Protein AF-A0A317JGV7-F1 (afdb_monomer_lite)

Foldseek 3Di:
DDDDDDDDDDDDDDDDDPPPPPPPPFDKDKAWCEPDPVSLVVVLVQCVVPPCVPANDCVVVSVCCNVVPQKTKMFTDRVPHGFWIWMWTPAADCPCVVLVAGQEIETPDTDTRPCVVRPPVCRSVVSVVVVLVVCVVSVGQKYKYKDKLVCLVVVLVLLVVQWDFRDWDACPRHHRIIITMTMDGDPPDDDPDPSPVNSVVSNVVSDPDPDPDDDDDDDDDDDDDDDDDDDDDDDDDDDDDPDDDDPPPVPVVVPPPPDDDDDDDDDDDDDDDDDDDDDDDDDPPDDFDDPPPQPPVPADADEDEDDPVVLVCQVVQQQFKEKDQCDDVNVVDAFQHWHWYAHPDPRTFIKGFRGKDWFLALLRVLVVDPLCNHPVPAPDSVSSNVVQVVDPCSHVSCNVRNMMIGGIHTPVVVVVVVPDDDDD

Secondary structure (DSSP, 8-state):
---------------------------EEEEESTT-HHHHHHHHHHHHHHTHHHH---HHHHHHHHH-SSEEEEEEEETTEEEEEEEEESS-B-TBGGGTB-SEEEEEEEEESSHHHHSSSSHHHHHHHHHHHHHHHTT-SEEEEEEETT-HHHHHHHHHTTPEEEEEEESSSSTT-EEEEEEEES---S--SSHHHHHHHHHHTTS-------PPP-------------------PPP-------TTGGGSTTTTS----------------------------PPPP-GGG--TTT--EEEEE--HHHHHHHHTTS--EEEEES-GGGGG--TT-EEEEEETTTEEEEEEEEEEEEESSHHHHHHHS-HHHH-TT-SSHHHHHHHHHTSTTHHHHHHHH-EEEEEEEEHHHHHHHHT-----

Structure (mmCIF, N/CA/C/O backbone):
data_AF-A0A317JGV7-F1
#
_entry.id   AF-A0A317JGV7-F1
#
loop_
_atom_site.group_PDB
_atom_site.id
_atom_site.type_symbol
_atom_site.label_atom_id
_atom_site.label_alt_id
_atom_site.label_comp_id
_atom_site.label_asym_id
_atom_site.label_entity_id
_atom_site.label_seq_id
_atom_site.pdbx_PDB_ins_code
_atom_site.Cartn_x
_atom_site.Cartn_y
_atom_site.Cartn_z
_atom_site.occupancy
_atom_site.B_iso_or_equiv
_atom_site.auth_seq_id
_atom_site.auth_comp_id
_atom_site.auth_asym_id
_atom_site.auth_atom_id
_atom_site.pdbx_PDB_model_num
ATOM 1 N N . MET A 1 1 ? 16.131 -29.398 59.098 1.00 31.05 1 MET A N 1
ATOM 2 C CA . MET A 1 1 ? 17.336 -29.512 58.247 1.00 31.05 1 MET A CA 1
ATOM 3 C C . MET A 1 1 ? 17.877 -28.094 58.060 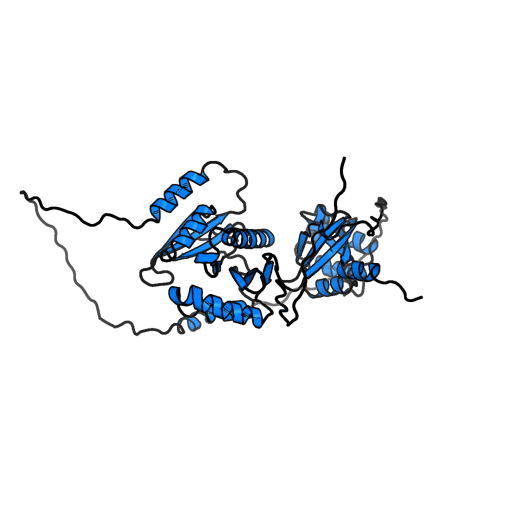1.00 31.05 1 MET A C 1
ATOM 5 O O . MET A 1 1 ? 17.070 -27.224 57.768 1.00 31.05 1 MET A O 1
ATOM 9 N N . PHE A 1 2 ? 19.156 -27.865 58.383 1.00 19.20 2 PHE A N 1
ATOM 10 C CA . PHE A 1 2 ? 19.887 -26.577 58.504 1.00 19.20 2 PHE A CA 1
ATOM 11 C C . PHE A 1 2 ? 19.581 -25.540 57.387 1.00 19.20 2 PHE A C 1
ATOM 13 O O . PHE A 1 2 ? 19.329 -25.958 56.264 1.00 19.20 2 PHE A O 1
ATOM 20 N N . MET A 1 3 ? 19.544 -24.203 57.555 1.00 19.81 3 MET A N 1
ATOM 21 C CA . MET A 1 3 ? 20.101 -23.234 58.538 1.00 19.81 3 MET A CA 1
ATOM 22 C C . MET A 1 3 ? 21.634 -22.999 58.467 1.00 19.81 3 MET A C 1
ATOM 24 O O . MET A 1 3 ? 22.379 -23.670 59.166 1.00 19.81 3 MET A O 1
ATOM 28 N N . ALA A 1 4 ? 22.088 -22.035 57.647 1.00 21.39 4 ALA A N 1
ATOM 29 C CA . ALA A 1 4 ? 23.305 -21.195 57.800 1.00 21.39 4 ALA A CA 1
ATOM 30 C C . ALA A 1 4 ? 23.322 -20.150 56.647 1.00 21.39 4 ALA A C 1
ATOM 32 O O . ALA A 1 4 ? 22.935 -20.511 55.540 1.00 21.39 4 ALA A O 1
ATOM 33 N N . LEU A 1 5 ? 23.565 -18.835 56.761 1.00 22.98 5 LEU A N 1
ATOM 34 C CA . LEU A 1 5 ? 24.507 -17.950 57.483 1.00 22.98 5 LEU A CA 1
ATOM 35 C C . LEU A 1 5 ? 25.828 -17.623 56.738 1.00 22.98 5 LEU A C 1
ATOM 37 O O . LEU A 1 5 ? 26.688 -18.476 56.587 1.00 22.98 5 LEU A O 1
ATOM 41 N N . LEU A 1 6 ? 25.959 -16.331 56.392 1.00 23.42 6 LEU A N 1
ATOM 42 C CA . LEU A 1 6 ? 27.156 -15.461 56.358 1.00 23.42 6 LEU A CA 1
ATOM 43 C C . LEU A 1 6 ? 28.448 -15.846 55.595 1.00 23.42 6 LEU A C 1
ATOM 45 O O . LEU A 1 6 ? 29.122 -16.825 55.888 1.00 23.42 6 LEU A O 1
ATOM 49 N N . GLY A 1 7 ? 28.902 -14.897 54.762 1.00 23.56 7 GLY A N 1
ATOM 50 C CA . GLY A 1 7 ? 30.289 -14.751 54.301 1.00 23.56 7 GLY A CA 1
ATOM 51 C C . GLY A 1 7 ? 30.598 -13.280 53.979 1.00 23.56 7 GLY A C 1
ATOM 52 O O . GLY A 1 7 ? 29.980 -12.703 53.090 1.00 23.56 7 GLY A O 1
ATOM 53 N N . ILE A 1 8 ? 31.515 -12.661 54.731 1.00 29.62 8 ILE A N 1
ATOM 54 C CA . ILE A 1 8 ? 31.901 -11.237 54.639 1.00 29.62 8 ILE A CA 1
ATOM 55 C C . ILE A 1 8 ? 33.290 -11.123 53.998 1.00 29.62 8 ILE A C 1
ATOM 57 O O . ILE A 1 8 ? 34.206 -11.758 54.508 1.00 29.62 8 ILE A O 1
ATOM 61 N N . VAL A 1 9 ? 33.489 -10.229 53.015 1.00 28.62 9 VAL A N 1
ATOM 62 C CA . VAL A 1 9 ? 34.767 -9.496 52.831 1.00 28.62 9 VAL A CA 1
ATOM 63 C C . VAL A 1 9 ? 34.498 -8.042 52.403 1.00 28.62 9 VAL A C 1
ATOM 65 O O . VAL A 1 9 ? 33.540 -7.743 51.696 1.00 28.62 9 VAL A O 1
ATOM 68 N N . SER A 1 10 ? 35.345 -7.146 52.908 1.00 28.92 10 SER A N 1
ATOM 69 C CA . SER A 1 10 ? 35.247 -5.682 52.924 1.00 28.92 10 SER A CA 1
ATOM 70 C C . SER A 1 10 ? 35.817 -4.954 51.684 1.00 28.92 10 SER A C 1
ATOM 72 O O . SER A 1 10 ? 36.661 -5.493 50.979 1.00 28.92 10 SER A O 1
ATOM 74 N N . SER A 1 11 ? 35.462 -3.663 51.564 1.00 31.06 11 SER A N 1
ATOM 75 C CA . SER A 1 11 ? 36.322 -2.543 51.110 1.00 31.06 11 SER A CA 1
ATOM 76 C C . SER A 1 11 ? 36.795 -2.440 49.642 1.00 31.06 11 SER A C 1
ATOM 78 O O . SER A 1 11 ? 37.769 -3.081 49.261 1.00 31.06 11 SER A O 1
ATOM 80 N N . ALA A 1 12 ? 36.281 -1.435 48.907 1.00 31.05 12 ALA A N 1
ATOM 81 C CA . ALA A 1 12 ? 37.054 -0.246 48.463 1.00 31.05 12 ALA A CA 1
ATOM 82 C C . ALA A 1 12 ? 36.190 0.756 47.646 1.00 31.05 12 ALA A C 1
ATOM 84 O O . ALA A 1 12 ? 35.074 0.447 47.232 1.00 31.05 12 ALA A O 1
ATOM 85 N N . SER A 1 13 ? 36.692 1.981 47.435 1.00 34.81 13 SER A N 1
ATOM 86 C CA . SER A 1 13 ? 35.902 3.168 47.047 1.00 34.81 13 SER A CA 1
ATOM 87 C C . SER A 1 13 ? 36.092 3.665 45.599 1.00 34.81 13 SER A C 1
ATOM 89 O O . SER A 1 13 ? 37.210 4.021 45.244 1.00 34.81 13 SER A O 1
ATOM 91 N N . ARG A 1 14 ? 34.968 3.927 44.892 1.00 31.22 14 ARG A N 1
ATOM 92 C CA . ARG A 1 14 ? 34.784 4.874 43.743 1.00 31.22 14 ARG A CA 1
ATOM 93 C C . ARG A 1 14 ? 35.544 4.568 42.417 1.00 31.22 14 ARG A C 1
ATOM 95 O O . ARG A 1 14 ? 36.497 3.801 42.447 1.00 31.22 14 ARG A O 1
ATOM 102 N N . PRO A 1 15 ? 35.199 5.198 41.259 1.00 40.22 15 PRO A N 1
ATOM 103 C CA . PRO A 1 15 ? 34.055 6.073 40.934 1.00 40.22 15 PRO A CA 1
ATOM 104 C C . PRO A 1 15 ? 33.196 5.619 39.716 1.00 40.22 15 PRO A C 1
ATOM 106 O O . PRO A 1 15 ? 33.539 4.700 38.987 1.00 40.22 15 PRO A O 1
ATOM 109 N N . LEU A 1 16 ? 32.086 6.342 39.499 1.00 43.47 16 LEU A N 1
ATOM 110 C CA . LEU A 1 16 ? 31.363 6.602 38.232 1.00 43.47 16 LEU A CA 1
ATOM 111 C C . LEU A 1 16 ? 31.614 5.685 37.012 1.00 43.47 16 LEU A C 1
ATOM 113 O O . LEU A 1 16 ? 32.570 5.864 36.263 1.00 43.47 16 LEU A O 1
ATOM 117 N N . GLY A 1 17 ? 30.615 4.854 36.703 1.00 29.88 17 GLY A N 1
ATOM 118 C CA . GLY A 1 17 ? 30.472 4.172 35.416 1.00 29.88 17 GLY A CA 1
ATOM 119 C C . GLY A 1 17 ? 29.002 3.920 35.083 1.00 29.88 17 GLY A C 1
ATOM 120 O O . GLY A 1 17 ? 28.506 2.817 35.282 1.00 29.88 17 GLY A O 1
ATOM 121 N N . LEU A 1 18 ? 28.288 4.939 34.587 1.00 40.84 18 LEU A N 1
ATOM 122 C CA . LEU A 1 18 ? 26.923 4.789 34.058 1.00 40.84 18 LEU A CA 1
ATOM 123 C C . LEU A 1 18 ? 26.947 4.095 32.683 1.00 40.84 18 LEU A C 1
ATOM 125 O O . LEU A 1 18 ? 26.579 4.679 31.666 1.00 40.84 18 LEU A O 1
ATOM 129 N N . SER A 1 19 ? 27.347 2.823 32.643 1.00 37.31 19 SER A N 1
ATOM 130 C CA . SER A 1 19 ? 27.067 1.936 31.511 1.00 37.31 19 SER A CA 1
ATOM 131 C C . SER A 1 19 ? 25.641 1.398 31.634 1.00 37.31 19 SER A C 1
ATOM 133 O O . SER A 1 19 ? 25.399 0.230 31.931 1.00 37.31 19 SER A O 1
ATOM 135 N N . GLY A 1 20 ? 24.668 2.282 31.393 1.00 32.66 20 GLY A N 1
ATOM 136 C CA . GLY A 1 20 ? 23.286 1.874 31.176 1.00 32.66 20 GLY A CA 1
ATOM 137 C C . GLY A 1 20 ? 23.217 0.984 29.939 1.00 32.66 20 GLY A C 1
ATOM 138 O O . GLY A 1 20 ? 23.169 1.486 28.817 1.00 32.66 20 GLY A O 1
ATOM 139 N N . SER A 1 21 ? 23.233 -0.335 30.139 1.00 34.88 21 SER A N 1
ATOM 140 C CA . SER A 1 21 ? 23.065 -1.323 29.079 1.00 34.88 21 SER A CA 1
ATOM 141 C C . SER A 1 21 ? 21.633 -1.252 28.553 1.00 34.88 21 SER A C 1
ATOM 143 O O . SER A 1 21 ? 20.738 -1.984 28.973 1.00 34.88 21 SER A O 1
ATOM 145 N N . LEU A 1 22 ? 21.413 -0.346 27.598 1.00 34.06 22 LEU A N 1
ATOM 146 C CA . LEU A 1 22 ? 20.193 -0.273 26.806 1.00 34.06 22 LEU A CA 1
ATOM 147 C C . LEU A 1 22 ? 20.114 -1.495 25.885 1.00 34.06 22 LEU A C 1
ATOM 149 O O . LEU A 1 22 ? 20.321 -1.422 24.676 1.00 34.06 22 LEU A O 1
ATOM 153 N N . SER A 1 23 ? 19.757 -2.628 26.489 1.00 36.44 23 SER A N 1
ATOM 154 C CA . SER A 1 23 ? 19.212 -3.810 25.831 1.00 36.44 23 SER A CA 1
ATOM 155 C C . SER A 1 23 ? 17.828 -3.472 25.265 1.00 36.44 23 SER A C 1
ATOM 157 O O . SER A 1 23 ? 16.802 -4.000 25.698 1.00 36.44 23 SER A O 1
ATOM 159 N N . ILE A 1 24 ? 17.795 -2.570 24.283 1.00 39.78 24 ILE A N 1
ATOM 160 C CA . ILE A 1 24 ? 16.644 -2.409 23.406 1.00 39.78 24 ILE A CA 1
ATOM 161 C C . ILE A 1 24 ? 16.640 -3.650 22.519 1.00 39.78 24 ILE A C 1
ATOM 163 O O . ILE A 1 24 ? 17.387 -3.740 21.543 1.00 39.78 24 ILE A O 1
ATOM 167 N N . THR A 1 25 ? 15.795 -4.616 22.874 1.00 43.56 25 THR A N 1
ATOM 168 C CA . THR A 1 25 ? 15.395 -5.716 21.997 1.00 43.56 25 THR A CA 1
ATOM 169 C C . THR A 1 25 ? 14.690 -5.108 20.790 1.00 43.56 25 THR A C 1
ATOM 171 O O . THR A 1 25 ? 13.490 -4.836 20.793 1.00 43.56 25 THR A O 1
ATOM 174 N N . SER A 1 26 ? 15.489 -4.780 19.778 1.00 54.09 26 SER A N 1
ATOM 175 C CA . SER A 1 26 ? 15.065 -3.946 18.664 1.00 54.09 26 SER A CA 1
ATOM 176 C C . SER A 1 26 ? 14.041 -4.700 17.812 1.00 54.09 26 SER A C 1
ATOM 178 O O . SER A 1 26 ? 14.298 -5.764 17.251 1.00 54.09 26 SER A O 1
ATOM 180 N N . GLN A 1 27 ? 12.814 -4.175 17.810 1.00 81.00 27 GLN A N 1
ATOM 181 C CA . GLN A 1 27 ? 11.683 -4.752 17.097 1.00 81.00 27 GLN A CA 1
ATOM 182 C C . GLN A 1 27 ? 11.562 -4.096 15.720 1.00 81.00 27 GLN A C 1
ATOM 184 O O . GLN A 1 27 ? 11.634 -2.872 15.596 1.00 81.00 27 GLN A O 1
ATOM 189 N N . LEU A 1 28 ? 11.342 -4.907 14.683 1.00 88.06 28 LEU A N 1
ATOM 190 C CA . LEU A 1 28 ? 11.183 -4.416 13.315 1.00 88.06 28 LEU A CA 1
ATOM 191 C C . LEU A 1 28 ? 9.896 -3.595 13.149 1.00 88.06 28 LEU A C 1
ATOM 193 O O . LEU A 1 28 ? 8.810 -4.060 13.505 1.00 88.06 28 LEU A O 1
ATOM 197 N N . PHE A 1 29 ? 9.987 -2.415 12.527 1.00 92.19 29 PHE A N 1
ATOM 198 C CA . PHE A 1 29 ? 8.815 -1.588 12.216 1.00 92.19 29 PHE A CA 1
ATOM 199 C C . PHE A 1 29 ? 8.881 -0.893 10.849 1.00 92.19 29 PHE A C 1
ATOM 201 O O . PHE A 1 29 ? 9.940 -0.657 10.271 1.00 92.19 29 PHE A O 1
ATOM 208 N N . TRP A 1 30 ? 7.701 -0.568 10.315 1.00 93.06 30 TRP A N 1
ATOM 209 C CA . TRP A 1 30 ? 7.527 0.027 8.989 1.00 93.06 30 TRP A CA 1
ATOM 210 C C . TRP A 1 30 ? 7.467 1.553 9.062 1.00 93.06 30 TRP A C 1
ATOM 212 O O . TRP A 1 30 ? 6.560 2.094 9.695 1.00 93.06 30 TRP A O 1
ATOM 222 N N . ALA A 1 31 ? 8.353 2.239 8.342 1.00 91.62 31 ALA A N 1
ATOM 223 C CA . ALA A 1 31 ? 8.423 3.697 8.308 1.00 91.62 31 ALA A CA 1
ATOM 224 C C . ALA A 1 31 ? 8.235 4.240 6.870 1.00 91.62 31 ALA A C 1
ATOM 226 O O . ALA A 1 31 ? 9.086 3.999 6.009 1.00 91.62 31 ALA A O 1
ATOM 227 N N . PRO A 1 32 ? 7.137 4.958 6.555 1.00 92.19 32 PRO A N 1
ATOM 228 C CA . PRO A 1 32 ? 6.935 5.555 5.232 1.00 92.19 32 PRO A CA 1
ATOM 229 C C . PRO A 1 32 ? 7.897 6.734 5.020 1.00 92.19 32 PRO A C 1
ATOM 231 O O . PRO A 1 32 ? 8.070 7.550 5.923 1.00 92.19 32 PRO A O 1
ATOM 234 N N . VAL A 1 33 ? 8.527 6.843 3.847 1.00 90.44 33 VAL A N 1
ATOM 235 C CA . VAL A 1 33 ? 9.523 7.908 3.582 1.00 90.44 33 VAL A CA 1
ATOM 236 C C . VAL A 1 33 ? 8.872 9.257 3.272 1.00 90.44 33 VAL A C 1
ATOM 238 O O . VAL A 1 33 ? 9.393 10.292 3.679 1.00 90.44 33 VAL A O 1
ATOM 241 N N . ILE A 1 34 ? 7.725 9.250 2.584 1.00 84.44 34 ILE A N 1
ATOM 242 C CA . ILE A 1 34 ? 6.938 10.465 2.333 1.00 84.44 34 ILE A CA 1
ATOM 243 C C . ILE A 1 34 ? 6.675 11.203 3.657 1.00 84.44 34 ILE A C 1
ATOM 245 O O . ILE A 1 34 ? 6.416 10.557 4.668 1.00 84.44 34 ILE A O 1
ATOM 249 N N . GLY A 1 35 ? 6.769 12.534 3.648 1.00 80.81 35 GLY A N 1
ATOM 250 C CA . GLY A 1 35 ? 6.477 13.369 4.819 1.00 80.81 35 GLY A CA 1
ATOM 251 C C . GLY A 1 35 ? 7.610 13.532 5.844 1.00 80.81 35 GLY A C 1
ATOM 252 O O . GLY A 1 35 ? 7.469 14.366 6.733 1.00 80.81 35 GLY A O 1
ATOM 253 N N . SER A 1 36 ? 8.743 12.822 5.724 1.00 89.12 36 SER A N 1
ATOM 254 C CA . SER A 1 36 ? 9.900 12.981 6.627 1.00 89.12 36 SER A CA 1
ATOM 255 C C . SER A 1 36 ? 11.196 13.261 5.875 1.00 89.12 36 SER A C 1
ATOM 257 O O . SER A 1 36 ? 11.656 12.466 5.053 1.00 89.12 36 SER A O 1
ATOM 259 N N . VAL A 1 37 ? 11.817 14.389 6.219 1.00 89.25 37 VAL A N 1
ATOM 260 C CA . VAL A 1 37 ? 13.110 14.826 5.678 1.00 89.25 37 VAL A CA 1
ATOM 261 C C . VAL A 1 37 ? 14.231 13.895 6.148 1.00 89.25 37 VAL A C 1
ATOM 263 O O . VAL A 1 37 ? 15.136 13.570 5.385 1.00 89.25 37 VAL A O 1
ATOM 266 N N . GLU A 1 38 ? 14.148 13.413 7.385 1.00 93.69 38 GLU A N 1
ATOM 267 C CA . GLU A 1 38 ? 15.108 12.511 8.025 1.00 93.69 38 GLU A CA 1
ATOM 268 C C . GLU A 1 38 ? 15.127 11.159 7.309 1.00 93.69 38 GLU A C 1
ATOM 270 O O . GLU A 1 38 ? 16.184 10.668 6.913 1.00 93.69 38 GLU A O 1
ATOM 275 N N . ARG A 1 39 ? 13.943 10.580 7.063 1.00 94.69 39 ARG A N 1
ATOM 276 C CA . ARG A 1 39 ? 13.818 9.296 6.360 1.00 94.69 39 ARG A CA 1
ATOM 277 C C . ARG A 1 39 ? 14.138 9.414 4.874 1.00 94.69 39 ARG A C 1
ATOM 279 O O . ARG A 1 39 ? 14.623 8.446 4.295 1.00 94.69 39 ARG A O 1
ATOM 286 N N . LEU A 1 40 ? 13.926 10.581 4.261 1.00 93.50 40 LEU A N 1
ATOM 287 C CA . LEU A 1 40 ? 14.377 10.841 2.895 1.00 93.50 40 LEU A CA 1
ATOM 288 C C . LEU A 1 40 ? 15.908 10.944 2.809 1.00 93.50 40 LEU A C 1
ATOM 290 O O . LEU A 1 40 ? 16.489 10.344 1.910 1.00 93.50 40 LEU A O 1
ATOM 294 N N . LYS A 1 41 ? 16.571 11.631 3.750 1.00 94.75 41 LYS A N 1
ATOM 295 C CA . LYS A 1 41 ? 18.043 11.642 3.856 1.00 94.75 41 LYS A CA 1
ATOM 296 C C . LYS A 1 41 ? 18.592 10.223 4.035 1.00 94.75 41 LYS A C 1
ATOM 298 O O . LYS A 1 41 ? 19.460 9.809 3.276 1.00 94.75 41 LYS A O 1
ATOM 303 N N . LEU A 1 42 ? 18.016 9.450 4.957 1.00 95.06 42 LEU A N 1
ATOM 304 C CA . LEU A 1 42 ? 18.387 8.050 5.180 1.00 95.06 42 LEU A CA 1
ATOM 305 C C . LEU A 1 42 ? 18.214 7.190 3.914 1.00 95.06 42 LEU A C 1
ATOM 307 O O . LEU A 1 42 ? 19.081 6.382 3.589 1.00 95.06 42 LEU A O 1
ATOM 311 N N . LEU A 1 43 ? 17.120 7.388 3.168 1.00 95.94 43 LEU A N 1
ATOM 312 C CA . LEU A 1 43 ? 16.888 6.707 1.894 1.00 95.94 43 LEU A CA 1
ATOM 313 C C . LEU A 1 43 ? 17.945 7.071 0.838 1.00 95.94 43 LEU A C 1
ATOM 315 O O . LEU A 1 43 ? 18.387 6.180 0.117 1.00 95.94 43 LEU A O 1
ATOM 319 N N . ARG A 1 44 ? 18.350 8.347 0.747 1.00 96.25 44 ARG A N 1
ATOM 320 C CA . ARG A 1 44 ? 19.386 8.816 -0.192 1.00 96.25 44 ARG A CA 1
ATOM 321 C C . ARG A 1 44 ? 20.717 8.102 0.056 1.00 96.25 44 ARG A C 1
ATOM 323 O O . ARG A 1 44 ? 21.267 7.536 -0.885 1.00 96.25 44 ARG A O 1
ATOM 330 N N . GLU A 1 45 ? 21.167 8.020 1.309 1.00 95.31 45 GLU A N 1
ATOM 331 C CA . GLU A 1 45 ? 22.396 7.292 1.669 1.00 95.31 45 GLU A CA 1
ATOM 332 C C . GLU A 1 45 ? 22.306 5.790 1.352 1.00 95.31 45 GLU A C 1
ATOM 334 O O . GLU A 1 45 ? 23.228 5.212 0.776 1.00 95.31 45 GLU A O 1
ATOM 339 N N . VAL A 1 46 ? 21.168 5.151 1.650 1.00 95.06 46 VAL A N 1
ATOM 340 C CA . VAL A 1 46 ? 20.934 3.737 1.309 1.00 95.06 46 VAL A CA 1
ATOM 341 C C . VAL A 1 46 ? 20.947 3.510 -0.210 1.00 95.06 46 VAL A C 1
ATOM 343 O O . VAL A 1 46 ? 21.542 2.545 -0.685 1.00 95.06 46 VAL A O 1
ATOM 346 N N . PHE A 1 47 ? 20.337 4.399 -0.997 1.00 94.12 47 PHE A N 1
ATOM 347 C CA . PHE A 1 47 ? 20.322 4.302 -2.462 1.00 94.12 47 PHE A CA 1
ATOM 348 C C . PHE A 1 47 ? 21.720 4.478 -3.058 1.00 94.12 47 PHE A C 1
ATOM 350 O O . PHE A 1 47 ? 22.128 3.674 -3.899 1.00 94.12 47 PHE A O 1
ATOM 357 N N . LYS A 1 48 ? 22.465 5.475 -2.575 1.00 93.06 48 LYS A N 1
ATOM 358 C CA . LYS A 1 48 ? 23.853 5.746 -2.958 1.00 93.06 48 LYS A CA 1
ATOM 359 C C . LYS A 1 48 ? 24.784 4.575 -2.638 1.00 93.06 48 LYS A C 1
ATOM 361 O O . LYS A 1 48 ? 25.633 4.218 -3.447 1.00 93.06 48 LYS A O 1
ATOM 366 N N . LYS A 1 49 ? 24.607 3.930 -1.481 1.00 91.75 49 LYS A N 1
ATOM 367 C CA . LYS A 1 49 ? 25.410 2.763 -1.085 1.00 91.75 49 LYS A CA 1
ATOM 368 C C . LYS A 1 49 ? 25.055 1.495 -1.871 1.00 91.75 49 LYS A C 1
ATOM 370 O O . LYS A 1 49 ? 25.948 0.710 -2.173 1.00 91.75 49 LYS A O 1
ATOM 375 N N . THR A 1 50 ? 23.772 1.256 -2.156 1.00 87.75 50 THR A N 1
ATOM 376 C CA . THR A 1 50 ? 23.291 -0.065 -2.614 1.00 87.75 50 THR A CA 1
ATOM 377 C C . THR A 1 50 ? 22.910 -0.133 -4.095 1.00 87.75 50 THR A C 1
ATOM 379 O O . THR A 1 50 ? 23.126 -1.166 -4.721 1.00 87.75 50 THR A O 1
ATOM 382 N N . LEU A 1 51 ? 22.331 0.927 -4.667 1.00 86.38 51 LEU A N 1
ATOM 383 C CA . LEU A 1 51 ? 21.814 0.917 -6.045 1.00 86.38 51 LEU A CA 1
ATOM 384 C C . LEU A 1 51 ? 22.691 1.699 -7.022 1.00 86.38 51 LEU A C 1
ATOM 386 O O . LEU A 1 51 ? 22.832 1.284 -8.170 1.00 86.38 51 LEU A O 1
ATOM 390 N N . GLU A 1 52 ? 23.288 2.806 -6.587 1.00 86.88 52 GLU A N 1
ATOM 391 C CA . GLU A 1 52 ? 24.111 3.656 -7.454 1.00 86.88 52 GLU A CA 1
ATOM 392 C C . GLU A 1 52 ? 25.316 2.930 -8.094 1.00 86.88 52 GLU A C 1
ATOM 394 O O . GLU A 1 52 ? 25.525 3.123 -9.293 1.00 86.88 52 GLU A O 1
ATOM 399 N N . PRO A 1 53 ? 26.022 1.994 -7.417 1.00 86.44 53 PRO A N 1
ATOM 400 C CA . PRO A 1 53 ? 27.074 1.188 -8.051 1.00 86.44 53 PRO A CA 1
ATOM 401 C C . PRO A 1 53 ? 26.584 0.242 -9.163 1.00 86.44 53 PRO A C 1
ATOM 403 O O . PRO A 1 53 ? 27.381 -0.199 -9.986 1.00 86.44 53 PRO A O 1
ATOM 406 N N . LEU A 1 54 ? 25.289 -0.097 -9.185 1.00 80.12 54 LEU A N 1
ATOM 407 C CA . LEU A 1 54 ? 24.692 -1.061 -10.122 1.00 80.12 54 LEU A CA 1
ATOM 408 C C . LEU A 1 54 ? 23.933 -0.382 -11.275 1.00 80.12 54 LEU A C 1
ATOM 410 O O . LEU A 1 54 ? 23.854 -0.924 -12.382 1.00 80.12 54 LEU A O 1
ATOM 414 N N . TYR A 1 55 ? 23.354 0.790 -11.004 1.00 80.19 55 TYR A N 1
ATOM 415 C CA . TYR A 1 55 ? 22.378 1.460 -11.869 1.00 80.19 55 TYR A CA 1
ATOM 416 C C . TYR A 1 55 ? 22.670 2.952 -12.112 1.00 80.19 55 TYR A C 1
ATOM 418 O O . TYR A 1 55 ? 21.886 3.612 -12.794 1.00 80.19 55 TYR A O 1
ATOM 426 N N . GLY A 1 56 ? 23.766 3.496 -11.575 1.00 86.69 56 GLY A N 1
ATOM 427 C CA . GLY A 1 56 ? 24.088 4.923 -11.650 1.00 86.69 56 GLY A CA 1
ATOM 428 C C . GLY A 1 56 ? 23.178 5.794 -10.776 1.00 86.69 56 GLY A C 1
ATOM 429 O O . GLY A 1 56 ? 22.430 5.288 -9.934 1.00 86.69 56 GLY A O 1
ATOM 430 N N . SER A 1 57 ? 23.247 7.116 -10.960 1.00 89.69 57 SER A N 1
ATOM 431 C CA . SER A 1 57 ? 22.551 8.088 -10.102 1.00 89.69 57 SER A CA 1
ATOM 432 C C . SER A 1 57 ? 21.047 7.818 -9.984 1.00 89.69 57 SER A C 1
ATOM 434 O O . SER A 1 57 ? 20.346 7.603 -10.974 1.00 89.69 57 SER A O 1
ATOM 436 N N . GLN A 1 58 ? 20.533 7.876 -8.754 1.00 91.88 58 GLN A N 1
ATOM 437 C CA . GLN A 1 58 ? 19.131 7.585 -8.445 1.00 91.88 58 GLN A CA 1
ATOM 438 C C . GLN A 1 58 ? 18.275 8.831 -8.163 1.00 91.88 58 GLN A C 1
ATOM 440 O O . GLN A 1 58 ? 17.124 8.706 -7.735 1.00 91.88 58 GLN A O 1
ATOM 445 N N . GLU A 1 59 ? 18.781 10.039 -8.425 1.00 91.69 59 GLU A N 1
ATOM 446 C CA . GLU A 1 59 ? 18.0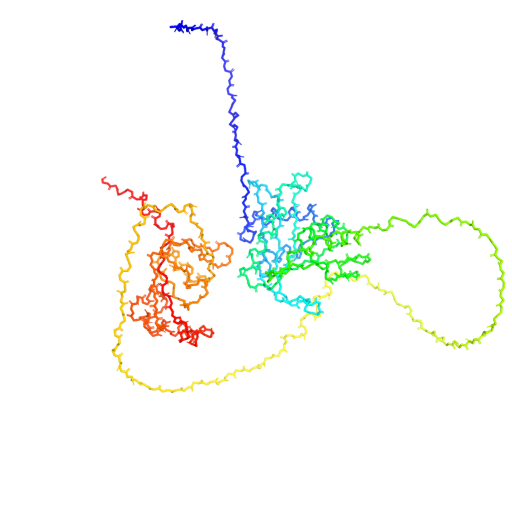90 11.300 -8.105 1.00 91.69 59 GLU A CA 1
ATOM 447 C C . GLU A 1 59 ? 16.687 11.406 -8.726 1.00 91.69 59 GLU A C 1
ATOM 449 O O . GLU A 1 59 ? 15.725 11.796 -8.060 1.00 91.69 59 GLU A O 1
ATOM 454 N N . ALA A 1 60 ? 16.513 10.945 -9.968 1.00 87.50 60 ALA A N 1
ATOM 455 C CA . ALA A 1 60 ? 15.204 10.912 -10.624 1.00 87.50 60 ALA A CA 1
ATOM 456 C C . ALA A 1 60 ? 14.203 9.944 -9.955 1.00 87.50 60 ALA A C 1
ATOM 458 O O . ALA A 1 60 ? 12.988 10.159 -10.023 1.00 87.50 60 ALA A O 1
ATOM 459 N N . ALA A 1 61 ? 14.682 8.875 -9.308 1.00 88.56 61 ALA A N 1
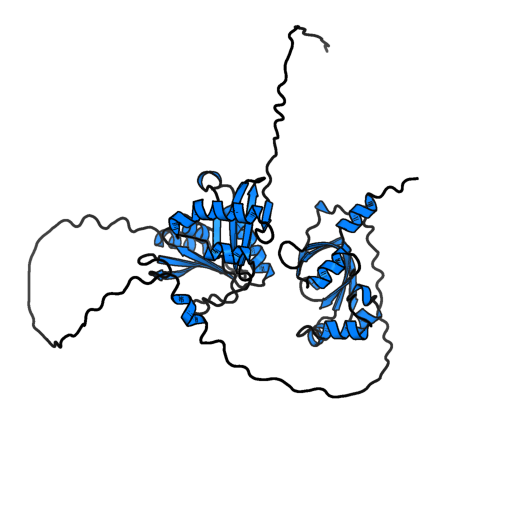ATOM 460 C CA . ALA A 1 61 ? 13.848 7.960 -8.533 1.00 88.56 61 ALA A CA 1
ATOM 461 C C . ALA A 1 61 ? 13.520 8.549 -7.152 1.00 88.56 61 ALA A C 1
ATOM 463 O O . ALA A 1 61 ? 12.357 8.522 -6.740 1.00 88.56 61 ALA A O 1
ATOM 464 N N . LEU A 1 62 ? 14.514 9.141 -6.485 1.00 92.56 62 LEU A N 1
ATOM 465 C CA . LEU A 1 62 ? 14.390 9.798 -5.182 1.00 92.56 62 LEU A CA 1
ATOM 466 C C . LEU A 1 62 ? 13.418 10.985 -5.237 1.00 92.56 62 LEU A C 1
ATOM 468 O O . LEU A 1 62 ? 12.474 11.028 -4.453 1.00 92.56 62 LEU A O 1
ATOM 472 N N . GLY A 1 63 ? 13.537 11.869 -6.232 1.00 90.69 63 GLY A N 1
ATOM 473 C CA . GLY A 1 63 ? 12.613 12.993 -6.425 1.00 90.69 63 GLY A CA 1
ATOM 474 C C . GLY A 1 63 ? 11.168 12.573 -6.744 1.00 90.69 63 GLY A C 1
ATOM 475 O O . GLY A 1 63 ? 10.226 13.322 -6.474 1.00 90.69 63 GLY A O 1
ATOM 476 N N . LYS A 1 64 ? 10.955 11.364 -7.285 1.00 90.06 64 LYS A N 1
ATOM 477 C CA . LYS A 1 64 ? 9.616 10.769 -7.462 1.00 90.06 64 LYS A CA 1
ATOM 478 C C . LYS A 1 64 ? 9.064 10.200 -6.147 1.00 90.06 64 LYS A C 1
ATOM 480 O O . LYS A 1 64 ? 7.887 10.397 -5.851 1.00 90.06 64 LYS A O 1
ATOM 485 N N . ILE A 1 65 ? 9.915 9.568 -5.331 1.00 90.50 65 ILE A N 1
ATOM 486 C CA . ILE A 1 65 ? 9.572 9.104 -3.973 1.00 90.50 65 ILE A CA 1
ATOM 487 C C . ILE A 1 65 ? 9.198 10.286 -3.068 1.00 90.50 65 ILE A C 1
ATOM 489 O O . ILE A 1 65 ? 8.158 10.245 -2.416 1.00 90.50 65 ILE A O 1
ATOM 493 N N . GLU A 1 66 ? 10.004 11.346 -3.075 1.00 90.50 66 GLU A N 1
ATOM 494 C CA . GLU A 1 66 ? 9.810 12.575 -2.297 1.00 90.50 66 GLU A CA 1
ATOM 495 C C . GLU A 1 66 ? 8.472 13.257 -2.617 1.00 90.50 66 GLU A C 1
ATOM 497 O O . GLU A 1 66 ? 7.701 13.587 -1.716 1.00 90.50 66 GLU A O 1
ATOM 502 N N . LYS A 1 67 ? 8.138 13.384 -3.909 1.00 87.56 67 LYS A N 1
ATOM 503 C CA . LYS A 1 67 ? 6.843 13.925 -4.360 1.00 87.56 67 LYS A CA 1
ATOM 504 C C . LYS A 1 67 ? 5.662 13.008 -4.026 1.00 87.56 67 LYS A C 1
ATOM 506 O O . LYS A 1 67 ? 4.527 13.480 -4.012 1.00 87.56 67 LYS A O 1
ATOM 511 N N . GLY A 1 68 ? 5.895 11.707 -3.830 1.00 80.69 68 GLY A N 1
ATOM 512 C CA . GLY A 1 68 ? 4.895 10.723 -3.404 1.00 80.69 68 GLY A CA 1
ATOM 513 C C . GLY A 1 68 ? 3.706 10.513 -4.351 1.00 80.69 68 GLY A C 1
ATOM 514 O O . GLY A 1 68 ? 2.725 9.881 -3.960 1.00 80.69 68 GLY A O 1
ATOM 515 N N . LYS A 1 69 ? 3.749 11.059 -5.578 1.00 77.44 69 LYS A N 1
ATOM 516 C CA . LYS A 1 69 ? 2.619 11.049 -6.524 1.00 77.44 69 LYS A CA 1
ATOM 517 C C . LYS A 1 69 ? 2.488 9.710 -7.252 1.00 77.44 69 LYS A C 1
ATOM 519 O O . LYS A 1 69 ? 1.431 9.087 -7.180 1.00 77.44 69 LYS A O 1
ATOM 524 N N . ASP A 1 70 ? 3.546 9.250 -7.922 1.00 87.19 70 ASP A N 1
ATOM 525 C CA . ASP A 1 70 ? 3.532 8.017 -8.726 1.00 87.19 70 ASP A CA 1
ATOM 526 C C . ASP A 1 70 ? 3.919 6.763 -7.933 1.00 87.19 70 ASP A C 1
ATOM 528 O O . ASP A 1 70 ? 3.502 5.663 -8.296 1.00 87.19 70 ASP A O 1
ATOM 532 N N . ARG A 1 71 ? 4.697 6.913 -6.855 1.00 92.81 71 ARG A N 1
ATOM 533 C CA . ARG A 1 71 ? 5.255 5.803 -6.073 1.00 92.81 71 ARG A CA 1
ATOM 534 C C . ARG A 1 71 ? 5.231 6.047 -4.569 1.00 92.81 71 ARG A C 1
ATOM 536 O O . ARG A 1 71 ? 5.253 7.183 -4.103 1.00 92.81 71 ARG A O 1
ATOM 543 N N . THR A 1 72 ? 5.248 4.946 -3.832 1.00 92.56 72 THR A N 1
ATOM 544 C CA . THR A 1 72 ? 5.407 4.881 -2.378 1.00 92.56 72 THR A CA 1
ATOM 545 C C . THR A 1 72 ? 6.756 4.254 -2.068 1.00 92.56 72 THR A C 1
ATOM 547 O O . THR A 1 72 ? 7.109 3.253 -2.686 1.00 92.56 72 THR A O 1
ATOM 550 N N . CYS A 1 73 ? 7.470 4.795 -1.079 1.00 97.31 73 CYS A N 1
ATOM 551 C CA . CYS A 1 73 ? 8.609 4.134 -0.445 1.00 97.31 73 CYS A CA 1
ATOM 552 C C . CYS A 1 73 ? 8.334 3.917 1.046 1.00 97.31 73 CYS A C 1
ATOM 554 O O . CYS A 1 73 ? 7.918 4.843 1.749 1.00 97.31 73 CYS A O 1
ATOM 556 N N . THR A 1 74 ? 8.597 2.704 1.527 1.00 94.44 74 THR A N 1
ATOM 557 C CA . THR A 1 74 ? 8.558 2.344 2.948 1.00 94.44 74 THR A CA 1
ATOM 558 C C . THR A 1 74 ? 9.869 1.659 3.321 1.00 94.44 74 THR A C 1
ATOM 560 O O . THR A 1 74 ? 10.291 0.720 2.647 1.00 94.44 74 THR A O 1
ATOM 563 N N . LEU A 1 75 ? 10.492 2.119 4.401 1.00 97.25 75 LEU A N 1
ATOM 564 C CA . LEU A 1 75 ? 11.626 1.457 5.035 1.00 97.25 75 LEU A CA 1
ATOM 565 C C . LEU A 1 75 ? 11.118 0.421 6.044 1.00 97.25 75 LEU A C 1
ATOM 567 O O . LEU A 1 75 ? 10.119 0.654 6.732 1.00 97.25 75 LEU A O 1
ATOM 571 N N . LEU A 1 76 ? 11.826 -0.698 6.156 1.00 95.56 76 LEU A N 1
ATOM 572 C CA . LEU A 1 76 ? 11.775 -1.572 7.322 1.00 95.56 76 LEU A CA 1
ATOM 573 C C . LEU A 1 76 ? 12.972 -1.209 8.202 1.00 95.56 76 LEU A C 1
ATOM 575 O O . LEU A 1 76 ? 14.115 -1.319 7.754 1.00 95.56 76 LEU A O 1
ATOM 579 N N . LEU A 1 77 ? 12.701 -0.726 9.412 1.00 93.44 77 LEU A N 1
ATOM 580 C CA . LEU A 1 77 ? 13.714 -0.280 10.364 1.00 93.44 77 LEU A CA 1
ATOM 581 C C . LEU A 1 77 ? 13.872 -1.296 11.497 1.00 93.44 77 LEU A C 1
ATOM 583 O O . LEU A 1 77 ? 12.886 -1.896 11.930 1.00 93.44 77 LEU A O 1
ATOM 587 N N . ASN A 1 78 ? 15.102 -1.449 11.982 1.00 89.31 78 ASN A N 1
ATOM 588 C CA . ASN A 1 78 ? 15.429 -2.117 13.231 1.00 89.31 78 ASN A CA 1
ATOM 589 C C . ASN A 1 78 ? 15.991 -1.076 14.211 1.00 89.31 78 ASN A C 1
ATOM 591 O O . ASN A 1 78 ? 17.135 -0.635 14.073 1.00 89.31 78 ASN A O 1
ATOM 595 N N . GLY A 1 79 ? 15.160 -0.602 15.143 1.00 88.25 79 GLY A N 1
ATOM 596 C CA . GLY A 1 79 ? 15.441 0.659 15.836 1.00 88.25 79 GLY A CA 1
ATOM 597 C C . GLY A 1 79 ? 15.521 1.811 14.826 1.00 88.25 79 GLY A C 1
ATOM 598 O O . GLY A 1 79 ? 14.615 1.989 14.017 1.00 88.25 79 GLY A O 1
ATOM 599 N N . GLU A 1 80 ? 16.612 2.572 14.829 1.00 86.62 80 GLU A N 1
ATOM 600 C CA . GLU A 1 80 ? 16.829 3.657 13.857 1.00 86.62 80 GLU A CA 1
ATOM 601 C C . GLU A 1 80 ? 17.467 3.184 12.536 1.00 86.62 80 GLU A C 1
ATOM 603 O O . GLU A 1 80 ? 17.462 3.917 11.546 1.00 86.62 80 GLU A O 1
ATOM 608 N N . GLN A 1 81 ? 18.003 1.958 12.485 1.00 90.69 81 GLN A N 1
ATOM 609 C CA . GLN A 1 81 ? 18.759 1.474 11.327 1.00 90.69 81 GLN A CA 1
ATOM 610 C C . GLN A 1 81 ? 17.833 0.898 10.244 1.00 90.69 81 GLN A C 1
ATOM 612 O O . GLN A 1 81 ? 16.994 0.048 10.550 1.00 90.69 81 GLN A O 1
ATOM 617 N N . PRO A 1 82 ? 17.978 1.285 8.964 1.00 95.25 82 PRO A N 1
ATOM 618 C CA . PRO A 1 82 ? 17.230 0.668 7.881 1.00 95.25 82 PRO A CA 1
ATOM 619 C C . PRO A 1 82 ? 17.819 -0.707 7.565 1.00 95.25 82 PRO A C 1
ATOM 621 O O . PRO A 1 82 ? 19.015 -0.833 7.323 1.00 95.25 82 PRO A O 1
ATOM 624 N N . VAL A 1 83 ? 16.968 -1.734 7.539 1.00 95.62 83 VAL A N 1
ATOM 625 C CA . VAL A 1 83 ? 17.356 -3.116 7.193 1.00 95.62 83 VAL A CA 1
ATOM 626 C C . VAL A 1 83 ? 16.732 -3.593 5.880 1.00 95.62 83 VAL A C 1
ATOM 628 O O . VAL A 1 83 ? 17.211 -4.543 5.265 1.00 95.62 83 VAL A O 1
ATOM 631 N N . GLY A 1 84 ? 15.692 -2.909 5.394 1.00 95.81 84 GLY A N 1
ATOM 632 C CA . GLY A 1 84 ? 15.080 -3.200 4.101 1.00 95.81 84 GLY A CA 1
ATOM 633 C C . GLY A 1 84 ? 14.352 -2.007 3.491 1.00 95.81 84 GLY A C 1
ATOM 634 O O . GLY A 1 84 ? 13.863 -1.123 4.197 1.00 95.81 84 GLY A O 1
ATOM 635 N N . VAL A 1 85 ? 14.258 -2.009 2.165 1.00 97.94 85 VAL A N 1
ATOM 636 C CA . VAL A 1 85 ? 13.599 -0.975 1.363 1.00 97.94 85 VAL A CA 1
ATOM 637 C C . VAL A 1 85 ? 12.538 -1.614 0.476 1.00 97.94 85 VAL A C 1
ATOM 639 O O . VAL A 1 85 ? 12.810 -2.589 -0.224 1.00 97.94 85 VAL A O 1
ATOM 642 N N . LEU A 1 86 ? 11.345 -1.016 0.448 1.00 98.06 86 LEU A N 1
ATOM 643 C CA . LEU A 1 86 ? 10.295 -1.327 -0.517 1.00 98.06 86 LEU A CA 1
ATOM 644 C C . LEU A 1 86 ? 9.816 -0.052 -1.224 1.00 98.06 86 LEU A C 1
ATOM 646 O O . LEU A 1 86 ? 9.305 0.864 -0.578 1.00 98.06 86 LEU A O 1
ATOM 650 N N . VAL A 1 87 ? 9.896 -0.043 -2.557 1.00 97.69 87 VAL A N 1
ATOM 651 C CA . VAL A 1 87 ? 9.324 0.978 -3.444 1.00 97.69 87 VAL A CA 1
ATOM 652 C C . VAL A 1 87 ? 8.385 0.319 -4.452 1.00 97.69 87 VAL 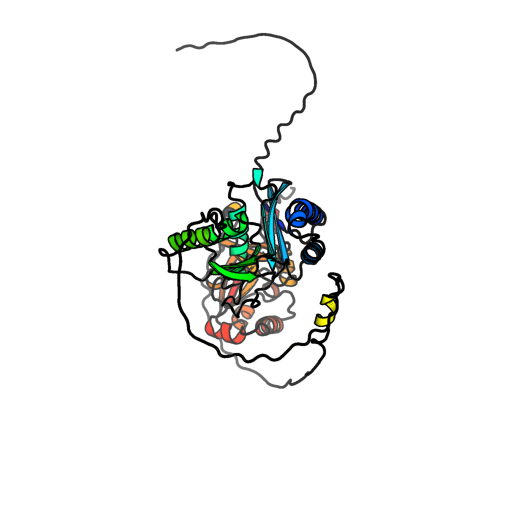A C 1
ATOM 654 O O . VAL A 1 87 ? 8.775 -0.623 -5.143 1.00 97.69 87 VAL A O 1
ATOM 657 N N . HIS A 1 88 ? 7.165 0.834 -4.593 1.00 97.81 88 HIS A N 1
ATOM 658 C CA . HIS A 1 88 ? 6.178 0.355 -5.571 1.00 97.81 88 HIS A CA 1
ATOM 659 C C . HIS A 1 88 ? 5.380 1.516 -6.190 1.00 97.81 88 HIS A C 1
ATOM 661 O O . HIS A 1 88 ? 5.291 2.594 -5.592 1.00 97.81 88 HIS A O 1
ATOM 667 N N . LYS A 1 89 ? 4.783 1.314 -7.376 1.00 94.75 89 LYS A N 1
ATOM 668 C CA . LYS A 1 89 ? 3.821 2.275 -7.962 1.00 94.75 89 LYS A CA 1
ATOM 669 C C . LYS A 1 89 ? 2.619 2.465 -7.014 1.00 94.75 89 LYS A C 1
ATOM 671 O O . LYS A 1 89 ? 2.229 1.551 -6.291 1.00 94.75 89 LYS A O 1
ATOM 676 N N . ASN A 1 90 ? 2.018 3.653 -7.011 1.00 89.38 90 ASN A N 1
ATOM 677 C CA . ASN A 1 90 ? 0.797 3.960 -6.249 1.00 89.38 90 ASN A CA 1
ATOM 678 C C . ASN A 1 90 ? -0.486 3.493 -6.957 1.00 89.38 90 ASN A C 1
ATOM 680 O O . ASN A 1 90 ? -1.521 3.319 -6.312 1.00 89.38 90 ASN A O 1
ATOM 684 N N . ALA A 1 91 ? -0.416 3.340 -8.279 1.00 90.88 91 ALA A N 1
ATOM 685 C CA . ALA A 1 91 ? -1.485 2.859 -9.141 1.00 90.88 91 ALA A CA 1
ATOM 686 C C . ALA A 1 91 ? -1.112 1.496 -9.740 1.00 90.88 91 ALA A C 1
ATOM 688 O O . ALA A 1 91 ? 0.067 1.147 -9.836 1.00 90.88 91 ALA A O 1
ATOM 689 N N . LEU A 1 92 ? -2.130 0.741 -10.145 1.00 94.38 92 LEU A N 1
ATOM 690 C CA . LEU A 1 92 ? -1.952 -0.498 -10.896 1.00 94.38 92 LEU A CA 1
ATOM 691 C C . LEU A 1 92 ? -1.562 -0.184 -12.346 1.00 94.38 92 LEU A C 1
ATOM 693 O O . LEU A 1 92 ? -1.821 0.912 -12.841 1.00 94.38 92 LEU A O 1
ATOM 697 N N . SER A 1 93 ? -0.889 -1.132 -12.994 1.00 90.12 93 SER A N 1
ATOM 698 C CA . SER A 1 93 ? -0.282 -0.959 -14.313 1.00 90.12 93 SER A CA 1
ATOM 699 C C . SER A 1 93 ? -0.744 -2.046 -15.280 1.00 90.12 93 SER A C 1
ATOM 701 O O . SER A 1 93 ? -0.766 -3.226 -14.923 1.00 90.12 93 SER A O 1
ATOM 703 N N . ASP A 1 94 ? -1.000 -1.630 -16.520 1.00 91.94 94 ASP A N 1
ATOM 704 C CA . ASP A 1 94 ? -1.262 -2.480 -17.694 1.00 91.94 94 ASP A CA 1
ATOM 705 C C . ASP A 1 94 ? -0.114 -2.408 -18.728 1.00 91.94 94 ASP A C 1
ATOM 707 O O . ASP A 1 94 ? -0.236 -2.865 -19.858 1.00 91.94 94 ASP A O 1
ATOM 711 N N . GLU A 1 95 ? 1.045 -1.870 -18.321 1.00 89.62 95 GLU A N 1
ATOM 712 C CA . GLU A 1 95 ? 2.266 -1.671 -19.138 1.00 89.62 95 GLU A CA 1
ATOM 713 C C . GLU A 1 95 ? 2.740 -2.959 -19.843 1.00 89.62 95 GLU A C 1
ATOM 715 O O . GLU A 1 95 ? 3.385 -2.915 -20.887 1.00 89.62 95 GLU A O 1
ATOM 720 N N . PHE A 1 96 ? 2.383 -4.113 -19.280 1.00 92.88 96 PHE A N 1
ATOM 721 C CA . PHE A 1 96 ? 2.764 -5.440 -19.747 1.00 92.88 96 PHE A CA 1
ATOM 722 C C . PHE A 1 96 ? 1.547 -6.294 -20.158 1.00 92.88 96 PHE A C 1
ATOM 724 O O . PHE A 1 96 ? 1.635 -7.524 -20.184 1.00 92.88 96 PHE A O 1
ATOM 731 N N . GLN A 1 97 ? 0.418 -5.664 -20.519 1.00 90.69 97 GLN A N 1
ATOM 732 C CA . GLN A 1 97 ? -0.813 -6.357 -20.930 1.00 90.69 97 GLN A CA 1
ATOM 733 C C . GLN A 1 97 ? -0.582 -7.291 -22.128 1.00 90.69 97 GLN A C 1
ATOM 735 O O . GLN A 1 97 ? -1.125 -8.395 -22.152 1.00 90.69 97 GLN A O 1
ATOM 740 N N . ALA A 1 98 ? 0.296 -6.906 -23.062 1.00 90.88 98 ALA A N 1
ATOM 741 C CA . ALA A 1 98 ? 0.718 -7.733 -24.199 1.00 90.88 98 ALA A CA 1
ATOM 742 C C . ALA A 1 98 ? 1.400 -9.061 -23.797 1.00 90.88 98 ALA A C 1
ATOM 744 O O . ALA A 1 98 ? 1.483 -9.979 -24.607 1.00 90.88 98 ALA A O 1
ATOM 745 N N . PHE A 1 99 ? 1.860 -9.183 -22.546 1.00 91.50 99 PHE A N 1
ATOM 746 C CA . PHE A 1 99 ? 2.439 -10.400 -21.965 1.00 91.50 99 PHE A CA 1
ATOM 747 C C . PHE A 1 99 ? 1.517 -11.048 -20.913 1.00 91.50 99 PHE A C 1
ATOM 749 O O . PHE A 1 99 ? 1.971 -11.841 -20.093 1.00 91.50 99 PHE A O 1
ATOM 756 N N . GLY A 1 100 ? 0.227 -10.690 -20.894 1.00 90.25 100 GLY A N 1
ATOM 757 C CA . GLY A 1 100 ? -0.762 -11.218 -19.947 1.00 90.25 100 GLY A CA 1
ATOM 758 C C . GLY A 1 100 ? -0.757 -10.562 -18.560 1.00 90.25 100 GLY A C 1
ATOM 759 O O . GLY A 1 100 ? -1.527 -10.970 -17.689 1.00 90.25 100 GLY A O 1
ATOM 760 N N . ILE A 1 101 ? 0.060 -9.528 -18.332 1.00 93.56 101 ILE A N 1
ATOM 761 C CA . ILE A 1 101 ? 0.123 -8.813 -17.051 1.00 93.56 101 ILE A CA 1
ATOM 762 C C . ILE A 1 101 ? -0.748 -7.552 -17.126 1.00 93.56 101 ILE A C 1
ATOM 764 O O . ILE A 1 101 ? -0.332 -6.525 -17.656 1.00 93.56 101 ILE A O 1
ATOM 768 N N . SER A 1 102 ? -1.952 -7.627 -16.559 1.00 92.50 102 SER A N 1
ATOM 769 C CA . SER A 1 102 ? -2.903 -6.508 -16.451 1.00 92.50 102 SER A CA 1
ATOM 770 C C . SER A 1 102 ? -3.361 -6.308 -15.007 1.00 92.50 102 SER A C 1
ATOM 772 O O . SER A 1 102 ? -3.308 -7.241 -14.200 1.00 92.50 102 SER A O 1
ATOM 774 N N . ASN A 1 103 ? -3.817 -5.098 -14.675 1.00 93.56 103 ASN A N 1
ATOM 775 C CA . ASN A 1 103 ? -4.282 -4.694 -13.349 1.00 93.56 103 ASN A CA 1
ATOM 776 C C . ASN A 1 103 ? -3.289 -5.104 -12.239 1.00 93.56 103 ASN A C 1
ATOM 778 O O . ASN A 1 103 ? -3.656 -5.731 -11.241 1.00 93.56 103 ASN A O 1
ATOM 782 N N . SER A 1 104 ? -2.000 -4.826 -12.466 1.00 97.00 104 SER A N 1
ATOM 783 C CA . SER A 1 104 ? -0.891 -5.401 -11.698 1.00 97.00 104 SER A CA 1
ATOM 784 C C . SER A 1 104 ? -0.119 -4.337 -10.919 1.00 97.00 104 SER A C 1
ATOM 786 O O . SER A 1 104 ? 0.191 -3.273 -11.458 1.00 97.00 104 SER A O 1
ATOM 788 N N . LEU A 1 105 ? 0.225 -4.613 -9.659 1.00 97.88 105 LEU A N 1
ATOM 789 C CA . LEU A 1 105 ? 1.056 -3.707 -8.861 1.00 97.88 105 LEU A CA 1
ATOM 790 C C . LEU A 1 105 ? 2.529 -3.875 -9.252 1.00 97.88 105 LEU A C 1
ATOM 792 O O . LEU A 1 105 ? 3.047 -4.989 -9.246 1.00 97.88 105 LEU A O 1
ATOM 796 N N . GLU A 1 106 ? 3.211 -2.778 -9.577 1.00 98.06 106 GLU A N 1
ATOM 797 C CA . GLU A 1 106 ? 4.635 -2.814 -9.923 1.00 98.06 106 GLU A CA 1
ATOM 798 C C . GLU A 1 106 ? 5.523 -2.534 -8.705 1.00 98.06 106 GLU A C 1
ATOM 800 O O . GLU A 1 106 ? 5.415 -1.471 -8.082 1.00 98.06 106 GLU A O 1
ATOM 805 N N . ILE A 1 107 ? 6.459 -3.441 -8.422 1.00 98.06 107 ILE A N 1
ATOM 806 C CA . ILE A 1 107 ? 7.608 -3.187 -7.546 1.00 98.06 107 ILE A CA 1
ATOM 807 C C . ILE A 1 107 ? 8.661 -2.419 -8.355 1.00 98.06 107 ILE A C 1
ATOM 809 O O . ILE A 1 107 ? 9.126 -2.896 -9.386 1.00 98.06 107 ILE A O 1
ATOM 813 N N . LYS A 1 108 ? 9.068 -1.244 -7.866 1.00 94.69 108 LYS A N 1
ATOM 814 C CA . LYS A 1 108 ? 10.172 -0.451 -8.434 1.00 94.69 108 LYS A CA 1
ATOM 815 C C . LYS A 1 108 ? 11.511 -0.721 -7.751 1.00 94.69 108 LYS A C 1
ATOM 817 O O . LYS A 1 108 ? 12.548 -0.578 -8.388 1.00 94.69 108 LYS A O 1
ATOM 822 N N . SER A 1 109 ? 11.502 -1.095 -6.472 1.00 94.25 109 SER A N 1
ATOM 823 C CA . SER A 1 109 ? 12.698 -1.524 -5.737 1.00 94.25 109 SER A CA 1
ATOM 824 C C . SER A 1 109 ? 12.284 -2.402 -4.558 1.00 94.25 109 SER A C 1
ATOM 826 O O . SER A 1 109 ? 11.348 -2.059 -3.837 1.00 94.25 109 SER A O 1
ATOM 828 N N . LEU A 1 110 ? 12.977 -3.515 -4.338 1.00 95.38 110 LEU A N 1
ATOM 829 C CA . LEU A 1 110 ? 12.833 -4.350 -3.145 1.00 95.38 110 LEU A CA 1
ATOM 830 C C . LEU A 1 110 ? 14.209 -4.934 -2.844 1.00 95.38 110 LEU A C 1
ATOM 832 O O . LEU A 1 110 ? 14.704 -5.740 -3.624 1.00 95.38 110 LEU A O 1
ATOM 836 N N . PHE A 1 111 ? 14.840 -4.495 -1.756 1.00 92.88 111 PHE A N 1
ATOM 837 C CA . PHE A 1 111 ? 16.185 -4.943 -1.395 1.00 92.88 111 PHE A CA 1
ATOM 838 C C . PHE A 1 111 ? 16.449 -4.842 0.110 1.00 92.88 111 PHE A C 1
ATOM 840 O O . PHE A 1 111 ? 15.775 -4.104 0.837 1.00 92.88 111 PHE A O 1
ATOM 847 N N . LEU A 1 112 ? 17.434 -5.612 0.569 1.00 92.50 112 LEU A N 1
ATOM 848 C CA . LEU A 1 112 ? 17.969 -5.557 1.927 1.00 92.50 112 LEU A CA 1
ATOM 849 C C . LEU A 1 112 ? 19.069 -4.495 1.989 1.00 92.50 112 LEU A C 1
ATOM 851 O O . LEU A 1 112 ? 19.884 -4.390 1.075 1.00 92.50 112 LEU A O 1
ATOM 855 N N . VAL A 1 113 ? 19.119 -3.747 3.086 1.00 92.12 113 VAL A N 1
ATOM 856 C CA . VAL A 1 113 ? 20.288 -2.921 3.418 1.00 92.12 113 VAL A CA 1
ATOM 857 C C . VAL A 1 113 ? 21.305 -3.826 4.111 1.00 92.12 113 VAL A C 1
ATOM 859 O O . VAL A 1 113 ? 20.901 -4.665 4.911 1.00 92.12 113 VAL A O 1
ATOM 862 N N . ASP A 1 114 ? 22.599 -3.683 3.815 1.00 87.94 114 ASP A N 1
ATOM 863 C CA . ASP A 1 114 ? 23.676 -4.547 4.335 1.00 87.94 114 ASP A CA 1
ATOM 864 C C . ASP A 1 114 ? 23.317 -6.056 4.258 1.00 87.94 114 ASP A C 1
ATOM 866 O O . ASP A 1 114 ? 23.140 -6.705 5.297 1.00 87.94 114 ASP A O 1
ATOM 870 N N . PRO A 1 115 ? 23.169 -6.638 3.046 1.00 85.75 115 PRO A N 1
ATOM 871 C CA . PRO A 1 115 ? 22.699 -8.016 2.874 1.00 85.75 115 PRO A CA 1
ATOM 872 C C . PRO A 1 115 ? 23.559 -9.054 3.610 1.00 85.75 115 PRO A C 1
ATOM 874 O O . PRO A 1 115 ? 22.991 -10.016 4.118 1.00 85.75 115 PRO A O 1
ATOM 877 N N . GLU A 1 116 ? 24.864 -8.822 3.774 1.00 86.44 116 GLU A N 1
ATOM 878 C CA . GLU A 1 116 ? 25.773 -9.668 4.575 1.00 86.44 116 GLU A CA 1
ATOM 879 C C . GLU A 1 116 ? 25.324 -9.850 6.036 1.00 86.44 116 GLU A C 1
ATOM 881 O O . GLU A 1 116 ? 25.607 -10.868 6.659 1.00 86.44 116 GLU A O 1
ATOM 886 N N . LYS A 1 117 ? 24.609 -8.866 6.599 1.00 85.31 117 LYS A N 1
ATOM 887 C CA . LYS A 1 117 ? 24.097 -8.895 7.982 1.00 85.31 117 LYS A CA 1
ATOM 888 C C . LYS A 1 117 ? 22.630 -9.318 8.060 1.00 85.31 117 LYS A C 1
ATOM 890 O O . LYS A 1 117 ? 22.190 -9.862 9.068 1.00 85.31 117 LYS A O 1
ATOM 895 N N . ASN A 1 118 ? 21.854 -9.001 7.022 1.00 85.06 118 ASN A N 1
ATOM 896 C CA . ASN A 1 118 ? 20.390 -9.052 7.050 1.00 85.06 118 ASN A CA 1
ATOM 897 C C . ASN A 1 118 ? 19.779 -10.206 6.235 1.00 85.06 118 ASN A C 1
ATOM 899 O O . ASN A 1 118 ? 18.576 -10.468 6.346 1.00 85.06 118 ASN A O 1
ATOM 903 N N . SER A 1 119 ? 20.573 -10.912 5.425 1.00 81.81 119 SER A N 1
ATOM 904 C CA . SER A 1 119 ? 20.129 -12.113 4.707 1.00 81.81 119 SER A CA 1
ATOM 905 C C . SER A 1 119 ? 19.786 -13.255 5.670 1.00 81.81 119 SER A C 1
ATOM 907 O O . SER A 1 119 ? 20.229 -13.288 6.812 1.00 81.81 119 SER A O 1
ATOM 909 N N . GLY A 1 120 ? 18.923 -14.179 5.240 1.00 78.69 120 GLY A N 1
ATOM 910 C CA . GLY A 1 120 ? 18.421 -15.276 6.082 1.00 78.69 120 GLY A CA 1
ATOM 911 C C . GLY A 1 120 ? 17.352 -14.865 7.110 1.00 78.69 120 GLY A C 1
ATOM 912 O O . GLY A 1 120 ? 16.388 -15.602 7.301 1.00 78.69 120 GLY A O 1
ATOM 913 N N . ASN A 1 121 ? 17.423 -13.652 7.666 1.00 82.56 121 ASN A N 1
ATOM 914 C CA . ASN A 1 121 ? 16.582 -13.156 8.772 1.00 82.56 121 ASN A CA 1
ATOM 915 C C . ASN A 1 121 ? 15.125 -12.798 8.392 1.00 82.56 121 ASN A C 1
ATOM 917 O O . ASN A 1 121 ? 14.491 -11.949 9.013 1.00 82.56 121 ASN A O 1
ATOM 921 N N . GLY A 1 122 ? 14.575 -13.384 7.325 1.00 86.81 122 GLY A N 1
ATOM 922 C CA . GLY A 1 122 ? 13.181 -13.185 6.906 1.00 86.81 122 GLY A CA 1
ATOM 923 C C . GLY A 1 122 ? 12.828 -11.804 6.324 1.00 86.81 122 GLY A C 1
ATOM 924 O O . GLY A 1 122 ? 11.760 -11.679 5.726 1.00 86.81 122 GLY A O 1
ATOM 925 N N . ILE A 1 123 ? 13.712 -10.802 6.403 1.00 91.75 123 ILE A N 1
ATOM 926 C CA . ILE A 1 123 ? 13.475 -9.408 5.970 1.00 91.75 123 ILE A CA 1
ATOM 927 C C . ILE A 1 123 ? 12.926 -9.313 4.540 1.00 91.75 123 ILE A C 1
ATOM 929 O O . ILE A 1 123 ? 11.899 -8.673 4.321 1.00 91.75 123 ILE A O 1
ATOM 933 N N . GLY A 1 124 ? 13.534 -10.006 3.570 1.00 90.56 124 GLY A N 1
ATOM 934 C CA . GLY A 1 124 ? 13.036 -10.024 2.186 1.00 90.56 124 GLY A CA 1
ATOM 935 C C . GLY A 1 124 ? 11.612 -10.584 2.065 1.00 90.56 124 GLY A C 1
ATOM 936 O O . GLY A 1 124 ? 10.807 -10.070 1.291 1.00 90.56 124 GLY A O 1
ATOM 937 N N . SER A 1 125 ? 11.262 -11.585 2.882 1.00 90.12 125 SER A N 1
ATOM 938 C CA . SER A 1 125 ? 9.885 -12.093 2.977 1.00 90.12 125 SER A CA 1
ATOM 939 C C . SER A 1 125 ? 8.943 -11.021 3.514 1.00 90.12 125 SER A C 1
ATOM 941 O O . SER A 1 125 ? 7.916 -10.780 2.898 1.00 90.12 125 SER A O 1
ATOM 943 N N . ALA A 1 126 ? 9.324 -10.310 4.580 1.00 89.25 126 ALA A N 1
ATOM 944 C CA . ALA A 1 126 ? 8.509 -9.240 5.153 1.00 89.25 126 ALA A CA 1
ATOM 945 C C . ALA A 1 126 ? 8.274 -8.079 4.162 1.00 89.25 126 ALA A C 1
ATOM 947 O O . ALA A 1 126 ? 7.160 -7.560 4.084 1.00 89.25 126 ALA A O 1
ATOM 948 N N . LEU A 1 127 ? 9.285 -7.700 3.364 1.00 95.25 127 LEU A N 1
ATOM 949 C CA . LEU A 1 127 ? 9.139 -6.735 2.260 1.00 95.25 127 LEU A CA 1
ATOM 950 C C . LEU A 1 127 ? 8.143 -7.231 1.200 1.00 95.25 127 LEU A C 1
ATOM 952 O O . LEU A 1 127 ? 7.307 -6.458 0.725 1.00 95.25 127 LEU A O 1
ATOM 956 N N . LEU A 1 128 ? 8.193 -8.520 0.855 1.00 96.56 128 LEU A N 1
ATOM 957 C CA . LEU A 1 128 ? 7.265 -9.113 -0.103 1.00 96.56 128 LEU A CA 1
ATOM 958 C C . LEU A 1 128 ? 5.832 -9.212 0.454 1.00 96.56 128 LEU A C 1
ATOM 960 O O . LEU A 1 128 ? 4.884 -8.808 -0.216 1.00 96.56 128 LEU A O 1
ATOM 964 N N . ASP A 1 129 ? 5.658 -9.679 1.689 1.00 92.00 129 ASP A N 1
ATOM 965 C CA . ASP A 1 129 ? 4.352 -9.780 2.349 1.00 92.00 129 ASP A CA 1
ATOM 966 C C . ASP A 1 129 ? 3.694 -8.398 2.480 1.00 92.00 129 ASP A C 1
ATOM 968 O O . ASP A 1 129 ? 2.484 -8.246 2.283 1.00 92.00 129 ASP A O 1
ATOM 972 N N . LYS A 1 130 ? 4.505 -7.356 2.717 1.00 94.88 130 LYS A N 1
ATOM 973 C CA . LYS A 1 130 ? 4.065 -5.959 2.732 1.00 94.88 130 LYS A CA 1
ATOM 974 C C . LYS A 1 130 ? 3.499 -5.514 1.383 1.00 94.88 130 LYS A C 1
ATOM 976 O O . LYS A 1 130 ? 2.410 -4.938 1.364 1.00 94.88 130 LYS A O 1
ATOM 981 N N . VAL A 1 131 ? 4.184 -5.777 0.265 1.00 97.44 131 VAL A N 1
ATOM 982 C CA . VAL A 1 131 ? 3.666 -5.402 -1.066 1.00 97.44 131 VAL A CA 1
ATOM 983 C C . VAL A 1 131 ? 2.511 -6.300 -1.520 1.00 97.44 131 VAL A C 1
ATOM 985 O O . VAL A 1 131 ? 1.600 -5.808 -2.179 1.00 97.44 131 VAL A O 1
ATOM 988 N N . ILE A 1 132 ? 2.455 -7.565 -1.085 1.00 96.12 132 ILE A N 1
ATOM 989 C CA . ILE A 1 132 ? 1.281 -8.437 -1.269 1.00 96.12 132 ILE A CA 1
ATOM 990 C C . ILE A 1 132 ? 0.053 -7.875 -0.548 1.00 96.12 132 ILE A C 1
ATOM 992 O O . ILE A 1 132 ? -1.035 -7.858 -1.127 1.00 96.12 132 ILE A O 1
ATOM 996 N N . ALA A 1 133 ? 0.205 -7.375 0.680 1.00 90.44 133 ALA A N 1
ATOM 997 C CA . ALA A 1 133 ? -0.887 -6.715 1.390 1.00 90.44 133 ALA A CA 1
ATOM 998 C C . ALA A 1 133 ? -1.382 -5.468 0.634 1.00 90.44 133 ALA A C 1
ATOM 1000 O O . ALA A 1 133 ? -2.585 -5.328 0.425 1.00 90.44 133 ALA A O 1
ATOM 1001 N N . VAL A 1 134 ? -0.472 -4.614 0.144 1.00 91.12 134 VAL A N 1
ATOM 1002 C CA . VAL A 1 134 ? -0.834 -3.429 -0.661 1.00 91.12 134 VAL A CA 1
ATOM 1003 C C . VAL A 1 134 ? -1.527 -3.820 -1.970 1.00 91.12 134 VAL A C 1
ATOM 1005 O O . VAL A 1 134 ? -2.543 -3.230 -2.327 1.00 91.12 134 VAL A O 1
ATOM 1008 N N . ALA A 1 135 ? -1.031 -4.836 -2.677 1.00 94.31 135 ALA A N 1
ATOM 1009 C CA . ALA A 1 135 ? -1.632 -5.308 -3.921 1.00 94.31 135 ALA A CA 1
ATOM 1010 C C . ALA A 1 135 ? -3.065 -5.828 -3.707 1.00 94.31 135 ALA A C 1
ATOM 1012 O O . ALA A 1 135 ? -3.962 -5.507 -4.487 1.00 94.31 135 ALA A O 1
ATOM 1013 N N . LYS A 1 136 ? -3.306 -6.551 -2.603 1.00 89.69 136 LYS A N 1
ATOM 1014 C CA . LYS A 1 136 ? -4.648 -6.987 -2.185 1.00 89.69 136 LYS A CA 1
ATOM 1015 C C . LYS A 1 136 ? -5.551 -5.809 -1.795 1.00 89.69 136 LYS A C 1
ATOM 1017 O O . LYS A 1 136 ? -6.708 -5.793 -2.203 1.00 89.69 136 LYS A O 1
ATOM 1022 N N . GLU A 1 137 ? -5.036 -4.808 -1.072 1.00 83.06 137 GLU A N 1
ATOM 1023 C CA . GLU A 1 137 ? -5.769 -3.565 -0.748 1.00 83.06 137 GLU A CA 1
ATOM 1024 C C . GLU A 1 137 ? -6.150 -2.747 -2.000 1.00 83.06 137 GLU A C 1
ATOM 1026 O O . GLU A 1 137 ? -7.140 -2.015 -1.977 1.00 83.06 137 GLU A O 1
ATOM 1031 N N . LEU A 1 138 ? -5.388 -2.871 -3.093 1.00 84.38 138 LEU A N 1
ATOM 1032 C CA . LEU A 1 138 ? -5.666 -2.233 -4.386 1.00 84.38 138 LEU A CA 1
ATOM 1033 C C . LEU A 1 138 ? -6.523 -3.090 -5.335 1.00 84.38 138 LEU A C 1
ATOM 1035 O O . LEU A 1 138 ? -6.858 -2.613 -6.415 1.00 84.38 138 LEU A O 1
ATOM 1039 N N . HIS A 1 139 ? -6.887 -4.320 -4.955 1.00 89.69 139 HIS A N 1
ATOM 1040 C CA . HIS A 1 139 ? -7.547 -5.304 -5.828 1.00 89.69 139 HIS A CA 1
ATOM 1041 C C . HIS A 1 139 ? -6.755 -5.615 -7.117 1.00 89.69 139 HIS A C 1
ATOM 1043 O O . HIS A 1 139 ? -7.327 -5.755 -8.200 1.00 89.69 139 HIS A O 1
ATOM 1049 N N . ALA A 1 140 ? -5.428 -5.718 -7.006 1.00 92.81 140 ALA A N 1
ATOM 1050 C CA . ALA A 1 140 ? -4.561 -6.136 -8.103 1.00 92.81 140 ALA A CA 1
ATOM 1051 C C . ALA A 1 140 ? -4.725 -7.633 -8.414 1.00 92.81 140 ALA A C 1
ATOM 1053 O O . ALA A 1 140 ? -4.772 -8.450 -7.495 1.00 92.81 140 ALA A O 1
ATOM 1054 N N . LYS A 1 141 ? -4.710 -8.002 -9.701 1.00 95.56 141 LYS A N 1
ATOM 1055 C CA . LYS A 1 141 ? -4.695 -9.417 -10.138 1.00 95.56 141 LYS A CA 1
ATOM 1056 C C . LYS A 1 141 ? -3.339 -10.081 -9.892 1.00 95.56 141 LYS A C 1
ATOM 1058 O O . LYS A 1 141 ? -3.233 -11.280 -9.632 1.00 95.56 141 LYS A O 1
ATOM 1063 N N . SER A 1 142 ? -2.271 -9.293 -9.995 1.00 97.19 142 SER A N 1
ATOM 1064 C CA . SER A 1 142 ? -0.896 -9.753 -9.820 1.00 97.19 142 SER A CA 1
ATOM 1065 C C . SER A 1 142 ? 0.025 -8.656 -9.291 1.00 97.19 142 SER A C 1
ATOM 1067 O O . SER A 1 142 ? -0.335 -7.480 -9.229 1.00 97.19 142 SER A O 1
ATOM 1069 N N . ILE A 1 143 ? 1.242 -9.057 -8.945 1.00 98.31 143 ILE A N 1
ATOM 1070 C CA . ILE A 1 143 ? 2.391 -8.186 -8.703 1.00 98.31 143 ILE A CA 1
ATOM 1071 C C . ILE A 1 143 ? 3.422 -8.495 -9.781 1.00 98.31 143 ILE A C 1
ATOM 1073 O O . ILE A 1 143 ? 3.570 -9.658 -10.160 1.00 98.31 143 ILE A O 1
ATOM 1077 N N . HIS A 1 144 ? 4.143 -7.490 -10.264 1.00 98.12 144 HIS A N 1
ATOM 1078 C CA . HIS A 1 144 ? 5.266 -7.692 -11.174 1.00 98.12 144 HIS A CA 1
ATOM 1079 C C . HIS A 1 144 ? 6.484 -6.854 -10.786 1.00 98.12 144 HIS A C 1
ATOM 1081 O O . HIS A 1 144 ? 6.379 -5.848 -10.080 1.00 98.12 144 HIS A O 1
ATOM 1087 N N . VAL A 1 145 ? 7.645 -7.305 -11.247 1.00 96.62 145 VAL A N 1
ATOM 1088 C CA . VAL A 1 145 ? 8.947 -6.663 -11.059 1.00 96.62 145 VAL A CA 1
ATOM 1089 C C . VAL A 1 145 ? 9.824 -6.978 -12.268 1.00 96.62 145 VAL A C 1
ATOM 1091 O O . VAL A 1 145 ? 9.725 -8.070 -12.826 1.00 96.62 145 VAL A O 1
ATOM 1094 N N . THR A 1 146 ? 10.670 -6.034 -12.678 1.00 92.62 146 THR A N 1
ATOM 1095 C CA . THR A 1 146 ? 11.741 -6.297 -13.651 1.00 92.62 146 THR A CA 1
ATOM 1096 C C . THR A 1 146 ? 13.072 -6.313 -12.908 1.00 92.62 146 THR A C 1
ATOM 1098 O O . THR A 1 146 ? 13.306 -5.434 -12.079 1.00 92.62 146 THR A O 1
ATOM 1101 N N . VAL A 1 147 ? 13.902 -7.327 -13.152 1.00 90.31 147 VAL A N 1
ATOM 1102 C CA . VAL A 1 147 ? 15.167 -7.559 -12.440 1.00 90.31 147 VAL A CA 1
ATOM 1103 C C . VAL A 1 147 ? 16.287 -7.804 -13.444 1.00 90.31 147 VAL A C 1
ATOM 1105 O O . VAL A 1 147 ? 16.149 -8.652 -14.325 1.00 90.31 147 VAL A O 1
ATOM 1108 N N . SER A 1 148 ? 17.403 -7.100 -13.278 1.00 87.25 148 SER A N 1
ATOM 1109 C CA . SER A 1 148 ? 18.585 -7.256 -14.124 1.00 87.25 148 SER A CA 1
ATOM 1110 C C . SER A 1 148 ? 19.275 -8.600 -13.885 1.00 87.25 148 SER A C 1
ATOM 1112 O O . SER A 1 148 ? 19.449 -9.006 -12.733 1.00 87.25 148 SER A O 1
ATOM 1114 N N . GLU A 1 149 ? 19.734 -9.274 -14.945 1.00 85.44 149 GLU A N 1
ATOM 1115 C CA . GLU A 1 149 ? 20.465 -10.552 -14.845 1.00 85.44 149 GLU A CA 1
ATOM 1116 C C . GLU A 1 149 ? 21.739 -10.442 -13.986 1.00 85.44 149 GLU A C 1
ATOM 1118 O O . GLU A 1 149 ? 22.161 -11.413 -13.358 1.00 85.44 149 GLU A O 1
ATOM 1123 N N . LYS A 1 150 ? 22.307 -9.229 -13.893 1.00 83.94 150 LYS A N 1
ATOM 1124 C CA . LYS A 1 150 ? 23.455 -8.889 -13.039 1.00 83.94 150 LYS A CA 1
ATOM 1125 C C . LYS A 1 150 ? 23.186 -9.068 -11.541 1.00 83.94 150 LYS A C 1
ATOM 1127 O O . LYS A 1 150 ? 24.137 -9.146 -10.772 1.00 83.94 150 LYS A O 1
ATOM 1132 N N . VAL A 1 151 ? 21.923 -9.130 -11.108 1.00 80.81 151 VAL A N 1
ATOM 1133 C CA . VAL A 1 151 ? 21.537 -9.279 -9.694 1.00 80.81 151 VAL A CA 1
ATOM 1134 C C . VAL A 1 151 ? 20.909 -10.657 -9.467 1.00 80.81 151 VAL A C 1
ATOM 1136 O O . VAL A 1 151 ? 19.724 -10.793 -9.150 1.00 80.81 151 VAL A O 1
ATOM 1139 N N . GLN A 1 152 ? 21.728 -11.699 -9.640 1.00 77.00 152 GLN A N 1
ATOM 1140 C CA . GLN A 1 152 ? 21.306 -13.106 -9.594 1.00 77.00 152 GLN A CA 1
ATOM 1141 C C . GLN A 1 152 ? 20.559 -13.477 -8.303 1.00 77.00 152 GLN A C 1
ATOM 1143 O O . GLN A 1 152 ? 19.543 -14.172 -8.370 1.00 77.00 152 GLN A O 1
ATOM 1148 N N . ASP A 1 153 ? 20.975 -12.952 -7.145 1.00 82.06 153 ASP A N 1
ATOM 1149 C CA . ASP A 1 153 ? 20.285 -13.174 -5.865 1.00 82.06 153 ASP A CA 1
ATOM 1150 C C . ASP A 1 153 ? 18.836 -12.679 -5.873 1.00 82.06 153 ASP A C 1
ATOM 1152 O O . ASP A 1 153 ? 17.952 -13.330 -5.311 1.00 82.06 153 ASP A O 1
ATOM 1156 N N . SER A 1 154 ? 18.558 -11.561 -6.552 1.00 85.25 154 SER A N 1
ATOM 1157 C CA . SER A 1 154 ? 17.193 -11.046 -6.692 1.00 85.25 154 SER A CA 1
ATOM 1158 C C . SER A 1 154 ? 16.359 -11.942 -7.606 1.00 85.25 154 SER A C 1
ATOM 1160 O O . SER A 1 154 ? 15.233 -12.293 -7.251 1.00 85.25 154 SER A O 1
ATOM 1162 N N . CYS A 1 155 ? 16.916 -12.393 -8.734 1.00 82.12 155 CYS A N 1
ATOM 1163 C CA . CYS A 1 155 ? 16.256 -13.367 -9.610 1.00 82.12 155 CYS A CA 1
ATOM 1164 C C . CYS A 1 155 ? 15.927 -14.670 -8.855 1.00 82.12 155 CYS A C 1
ATOM 1166 O O . CYS A 1 155 ? 14.787 -15.143 -8.880 1.00 82.12 155 CYS A O 1
ATOM 1168 N N . GLY A 1 156 ? 16.898 -15.209 -8.110 1.00 84.94 156 GLY A N 1
ATOM 1169 C CA . GLY A 1 156 ? 16.727 -16.397 -7.276 1.00 84.94 156 GLY A CA 1
ATOM 1170 C C . GLY A 1 156 ? 15.713 -16.200 -6.145 1.00 84.94 156 GLY A C 1
ATOM 1171 O O . GLY A 1 156 ? 14.933 -17.109 -5.856 1.00 84.94 156 GLY A O 1
ATOM 1172 N N . PHE A 1 157 ? 15.671 -15.016 -5.526 1.00 91.19 157 PHE A N 1
ATOM 1173 C CA . PHE A 1 157 ? 14.673 -14.657 -4.517 1.00 91.19 157 PHE A CA 1
ATOM 1174 C C . PHE A 1 157 ? 13.251 -14.675 -5.093 1.00 91.19 157 PHE A C 1
ATOM 1176 O O . PHE A 1 157 ? 12.390 -15.368 -4.548 1.00 91.19 157 PHE A O 1
ATOM 1183 N N . PHE A 1 158 ? 12.993 -13.974 -6.203 1.00 92.12 158 PHE A N 1
ATOM 1184 C CA . PHE A 1 158 ? 11.649 -13.913 -6.787 1.00 92.12 158 PHE A CA 1
ATOM 1185 C C . PHE A 1 158 ? 11.167 -15.288 -7.278 1.00 92.12 158 PHE A C 1
ATOM 1187 O O . PHE A 1 158 ? 10.033 -15.670 -6.972 1.00 92.12 158 PHE A O 1
ATOM 1194 N N . ALA A 1 159 ? 12.038 -16.084 -7.911 1.00 88.31 159 ALA A N 1
ATOM 1195 C CA . ALA A 1 159 ? 11.729 -17.464 -8.299 1.00 88.31 159 ALA A CA 1
ATOM 1196 C C . ALA A 1 159 ? 11.345 -18.341 -7.085 1.00 88.31 159 ALA A C 1
ATOM 1198 O O . ALA A 1 159 ? 10.285 -18.973 -7.075 1.00 88.31 159 ALA A O 1
ATOM 1199 N N . LYS A 1 160 ? 12.139 -18.311 -6.000 1.00 90.88 160 LYS A N 1
ATOM 1200 C CA . LYS A 1 160 ? 11.822 -19.004 -4.729 1.00 90.88 160 LYS A CA 1
ATOM 1201 C C . LYS A 1 160 ? 10.507 -18.519 -4.101 1.00 90.88 160 LYS A C 1
ATOM 1203 O O . LYS A 1 160 ? 9.844 -19.274 -3.393 1.00 90.88 160 LYS A O 1
ATOM 1208 N N . LYS A 1 161 ? 10.101 -17.275 -4.366 1.00 91.81 161 LYS A N 1
ATOM 1209 C CA . LYS A 1 161 ? 8.846 -16.665 -3.898 1.00 91.81 161 LYS A CA 1
ATOM 1210 C C . LYS A 1 161 ? 7.655 -16.860 -4.847 1.00 91.81 161 LYS A C 1
ATOM 1212 O O . LYS A 1 161 ? 6.679 -16.118 -4.760 1.00 91.81 161 LYS A O 1
ATOM 1217 N N . LYS A 1 162 ? 7.693 -17.895 -5.695 1.00 93.25 162 LYS A N 1
ATOM 1218 C CA . LYS A 1 162 ? 6.619 -18.281 -6.630 1.00 93.25 162 LYS A CA 1
ATOM 1219 C C . LYS A 1 162 ? 6.311 -17.227 -7.711 1.00 93.25 162 LYS A C 1
ATOM 1221 O O . LYS A 1 162 ? 5.273 -17.336 -8.366 1.00 93.25 162 LYS A O 1
ATOM 1226 N N . PHE A 1 163 ? 7.186 -16.240 -7.940 1.00 95.56 163 PHE A N 1
ATOM 1227 C CA . PHE A 1 163 ? 7.078 -15.416 -9.144 1.00 95.56 163 PHE A CA 1
ATOM 1228 C C . PHE A 1 163 ? 7.511 -16.248 -10.350 1.00 95.56 163 PHE A C 1
ATOM 1230 O O . PHE A 1 163 ? 8.571 -16.870 -10.338 1.00 95.56 163 PHE A O 1
ATOM 1237 N N . LYS A 1 164 ? 6.706 -16.227 -11.410 1.00 94.94 164 LYS A N 1
ATOM 1238 C CA . LYS A 1 164 ? 7.032 -16.850 -12.693 1.00 94.94 164 LYS A CA 1
ATOM 1239 C C . LYS A 1 164 ? 7.796 -15.849 -13.552 1.00 94.94 164 LYS A C 1
ATOM 1241 O O . LYS A 1 164 ? 7.392 -14.689 -13.632 1.00 94.94 164 LYS A O 1
ATOM 1246 N N . LEU A 1 165 ? 8.857 -16.296 -14.220 1.00 94.81 165 LEU A N 1
ATOM 1247 C CA . LEU A 1 165 ? 9.460 -15.544 -15.320 1.00 94.81 165 LEU A CA 1
ATOM 1248 C C . LEU A 1 165 ? 8.457 -15.489 -16.485 1.00 94.81 165 LEU A C 1
ATOM 1250 O O . LEU A 1 165 ? 8.030 -16.534 -16.973 1.00 94.81 165 LEU A O 1
ATOM 1254 N N . VAL A 1 166 ? 8.068 -14.282 -16.902 1.00 94.44 166 VAL A N 1
ATOM 1255 C CA . VAL A 1 166 ? 7.102 -14.043 -17.991 1.00 94.44 166 VAL A CA 1
ATOM 1256 C C . VAL A 1 166 ? 7.815 -13.673 -19.287 1.00 94.44 166 VAL A C 1
ATOM 1258 O O . VAL A 1 166 ? 7.474 -14.175 -20.356 1.00 94.44 166 VAL A O 1
ATOM 1261 N N . LYS A 1 167 ? 8.818 -12.792 -19.208 1.00 94.31 167 LYS A N 1
ATOM 1262 C CA . LYS A 1 167 ? 9.574 -12.322 -20.371 1.00 94.31 167 LYS A CA 1
ATOM 1263 C C . LYS A 1 167 ? 10.992 -11.940 -19.962 1.00 94.31 167 LYS A C 1
ATOM 1265 O O . LYS A 1 167 ? 11.190 -11.337 -18.914 1.00 94.31 167 LYS A O 1
ATOM 1270 N N . THR A 1 168 ? 11.957 -12.238 -20.820 1.00 94.31 168 THR A N 1
ATOM 1271 C CA . THR A 1 168 ? 13.285 -11.616 -20.786 1.00 94.31 168 THR A CA 1
ATOM 1272 C C . THR A 1 168 ? 13.355 -10.587 -21.909 1.00 94.31 168 THR A C 1
ATOM 1274 O O . THR A 1 168 ? 12.888 -10.858 -23.022 1.00 94.31 168 THR A O 1
ATOM 1277 N N . PHE A 1 169 ? 13.900 -9.412 -21.609 1.00 89.31 169 PHE A N 1
ATOM 1278 C CA . PHE A 1 169 ? 14.194 -8.363 -22.578 1.00 89.31 169 PHE A CA 1
ATOM 1279 C C . PHE A 1 169 ? 15.704 -8.184 -22.692 1.00 89.31 169 PHE A C 1
ATOM 1281 O O . PHE A 1 169 ? 16.369 -7.986 -21.678 1.00 89.31 169 PHE A O 1
ATOM 1288 N N . ASP A 1 170 ? 16.235 -8.189 -23.909 1.00 87.94 170 ASP A N 1
ATOM 1289 C CA . ASP A 1 170 ? 17.630 -7.846 -24.160 1.00 87.94 170 ASP A CA 1
ATOM 1290 C C . ASP A 1 170 ? 17.782 -6.319 -24.231 1.00 87.94 170 ASP A C 1
ATOM 1292 O O . ASP A 1 170 ? 17.039 -5.639 -24.937 1.00 87.94 170 ASP A O 1
ATOM 1296 N N . SER A 1 171 ? 18.749 -5.767 -23.498 1.00 78.25 171 SER A N 1
ATOM 1297 C CA . SER A 1 171 ? 19.126 -4.345 -23.517 1.00 78.25 171 SER A CA 1
ATOM 1298 C C . SER A 1 171 ? 18.023 -3.326 -23.172 1.00 78.25 171 SER A C 1
ATOM 1300 O O . SER A 1 171 ? 18.106 -2.172 -23.587 1.00 78.25 171 SER A O 1
ATOM 1302 N N . ARG A 1 172 ? 16.996 -3.705 -22.391 1.00 74.69 172 ARG A N 1
ATOM 1303 C CA . ARG A 1 172 ? 15.854 -2.815 -22.056 1.00 74.69 172 ARG A CA 1
ATOM 1304 C C . ARG A 1 172 ? 16.250 -1.554 -21.279 1.00 74.69 172 ARG A C 1
ATOM 1306 O O . ARG A 1 172 ? 15.610 -0.521 -21.456 1.00 74.69 172 ARG A O 1
ATOM 1313 N N . TYR A 1 173 ? 17.255 -1.651 -20.406 1.00 72.00 173 TYR A N 1
ATOM 1314 C CA . TYR A 1 173 ? 17.715 -0.541 -19.556 1.00 72.00 173 TYR A CA 1
ATOM 1315 C C . TYR A 1 173 ? 19.226 -0.291 -19.637 1.00 72.00 173 TYR A C 1
ATOM 1317 O O . TYR A 1 173 ? 19.653 0.857 -19.563 1.00 72.00 173 TYR A O 1
ATOM 1325 N N . GLN A 1 174 ? 20.036 -1.338 -19.809 1.00 72.25 174 GLN A N 1
ATOM 1326 C CA . GLN A 1 174 ? 21.482 -1.239 -20.018 1.00 72.25 174 GLN A CA 1
ATOM 1327 C C . GLN A 1 174 ? 21.863 -2.039 -21.267 1.00 72.25 174 GLN A C 1
ATOM 1329 O O . GLN A 1 174 ? 21.435 -3.182 -21.414 1.00 72.25 174 GLN A O 1
ATOM 1334 N N . ALA A 1 175 ? 22.668 -1.463 -22.162 1.00 79.81 175 ALA A N 1
ATOM 1335 C CA . ALA A 1 175 ? 23.104 -2.143 -23.381 1.00 79.81 175 ALA A CA 1
ATOM 1336 C C . ALA A 1 175 ? 23.881 -3.433 -23.060 1.00 79.81 175 ALA A C 1
ATOM 1338 O O . ALA A 1 175 ? 24.780 -3.431 -22.221 1.00 79.81 175 ALA A O 1
ATOM 1339 N N . GLY A 1 176 ? 23.525 -4.532 -23.729 1.00 83.19 176 GLY A N 1
ATOM 1340 C CA . GLY A 1 176 ? 24.131 -5.849 -23.518 1.00 83.19 176 GLY A CA 1
ATOM 1341 C C . GLY A 1 176 ? 23.685 -6.575 -22.245 1.00 83.19 176 GLY A C 1
ATOM 1342 O O . GLY A 1 176 ? 24.274 -7.600 -21.925 1.00 83.19 176 GLY A O 1
ATOM 1343 N N . VAL A 1 177 ? 22.673 -6.070 -21.526 1.00 83.38 177 VAL A N 1
ATOM 1344 C CA . VAL A 1 177 ? 22.179 -6.660 -20.269 1.00 83.38 177 VAL A CA 1
ATOM 1345 C C . VAL A 1 177 ? 20.737 -7.125 -20.422 1.00 83.38 177 VAL A C 1
ATOM 1347 O O . VAL A 1 177 ? 19.894 -6.402 -20.962 1.00 83.38 177 VAL A O 1
ATOM 1350 N N . LYS A 1 178 ? 20.441 -8.328 -19.937 1.00 87.81 178 LYS A N 1
ATOM 1351 C CA . LYS A 1 178 ? 19.091 -8.890 -19.908 1.00 87.81 178 LYS A CA 1
ATOM 1352 C C . LYS A 1 178 ? 18.326 -8.461 -18.669 1.00 87.81 178 LYS A C 1
ATOM 1354 O O . LYS A 1 178 ? 18.843 -8.420 -17.556 1.00 87.81 178 LYS A O 1
ATOM 1359 N N . GLU A 1 179 ? 17.047 -8.198 -18.886 1.00 89.44 179 GLU A N 1
ATOM 1360 C CA . GLU A 1 179 ? 16.105 -7.737 -17.877 1.00 89.44 179 GLU A CA 1
ATOM 1361 C C . GLU A 1 179 ? 14.926 -8.715 -17.812 1.00 89.44 179 GLU A C 1
ATOM 1363 O O . GLU A 1 179 ? 14.210 -8.927 -18.796 1.00 89.44 179 GLU A O 1
ATOM 1368 N N . HIS A 1 180 ? 14.740 -9.341 -16.653 1.00 92.50 180 HIS A N 1
ATOM 1369 C CA . HIS A 1 180 ? 13.775 -10.410 -16.418 1.00 92.50 180 HIS A CA 1
ATOM 1370 C C . HIS A 1 180 ? 12.497 -9.873 -15.768 1.00 92.50 180 HIS A C 1
ATOM 1372 O O . HIS A 1 180 ? 12.511 -9.400 -14.632 1.00 92.50 180 HIS A O 1
ATOM 1378 N N . LEU A 1 181 ? 11.374 -9.981 -16.477 1.00 96.00 181 LEU A N 1
ATOM 1379 C CA . LEU A 1 181 ? 10.040 -9.653 -15.986 1.00 96.00 181 LEU A CA 1
ATOM 1380 C C . LEU A 1 181 ? 9.446 -10.844 -15.233 1.00 96.00 181 LEU A C 1
ATOM 1382 O O . LEU A 1 181 ? 9.090 -11.863 -15.830 1.00 96.00 181 LEU A O 1
ATOM 1386 N N . PHE A 1 182 ? 9.303 -10.684 -13.924 1.00 96.56 182 PHE A N 1
ATOM 1387 C CA . PHE A 1 182 ? 8.724 -11.658 -13.009 1.00 96.56 182 PHE A CA 1
ATOM 1388 C C . PHE A 1 182 ? 7.299 -11.253 -12.605 1.00 96.56 182 PHE A C 1
ATOM 1390 O O . PHE A 1 182 ? 7.041 -10.079 -12.338 1.00 96.56 182 PHE A O 1
ATOM 1397 N N . GLN A 1 183 ? 6.384 -12.223 -12.493 1.00 97.56 183 GLN A N 1
ATOM 1398 C CA . GLN A 1 183 ? 4.990 -12.013 -12.071 1.00 97.56 183 GLN A CA 1
ATOM 1399 C C . GLN A 1 183 ? 4.553 -12.995 -10.974 1.00 97.56 183 GLN A C 1
ATOM 1401 O O . GLN A 1 183 ? 4.745 -14.203 -11.099 1.00 97.56 183 GLN A O 1
ATOM 1406 N N . LEU A 1 184 ? 3.876 -12.486 -9.942 1.00 97.25 184 LEU A N 1
ATOM 1407 C CA . LEU A 1 184 ? 3.148 -13.266 -8.937 1.00 97.25 184 LEU A CA 1
ATOM 1408 C C . LEU A 1 184 ? 1.643 -13.002 -9.071 1.00 97.25 184 LEU A C 1
ATOM 1410 O O . LEU A 1 184 ? 1.184 -11.894 -8.797 1.00 97.25 184 LEU A O 1
ATOM 1414 N N . CYS A 1 185 ? 0.862 -14.009 -9.462 1.00 94.56 185 CYS A N 1
ATOM 1415 C CA . CYS A 1 185 ? -0.601 -13.914 -9.497 1.00 94.56 185 CYS A CA 1
ATOM 1416 C C . CYS A 1 185 ? -1.193 -14.020 -8.083 1.00 94.56 185 CYS A C 1
ATOM 1418 O O . CYS A 1 185 ? -0.766 -14.864 -7.296 1.00 94.56 185 CYS A O 1
ATOM 1420 N N . LEU A 1 186 ? -2.190 -13.188 -7.773 1.00 89.25 186 LEU A N 1
ATOM 1421 C CA . LEU A 1 186 ? -2.834 -13.134 -6.454 1.00 89.25 186 LEU A CA 1
ATOM 1422 C C . LEU A 1 186 ? -4.170 -13.889 -6.403 1.00 89.25 186 LEU A C 1
ATOM 1424 O O . LEU A 1 186 ? -4.560 -14.344 -5.330 1.00 89.25 186 LEU A O 1
ATOM 1428 N N . ASP A 1 187 ? -4.813 -14.087 -7.555 1.00 67.12 187 ASP A N 1
ATOM 1429 C CA . ASP A 1 187 ? -6.110 -14.771 -7.689 1.00 67.12 187 ASP A CA 1
ATOM 1430 C C . ASP A 1 187 ? -6.007 -16.314 -7.678 1.00 67.12 187 ASP A C 1
ATOM 1432 O O . ASP A 1 187 ? -7.006 -17.016 -7.830 1.00 67.12 187 ASP A O 1
ATOM 1436 N N . ALA A 1 188 ? -4.802 -16.871 -7.501 1.00 50.78 188 ALA A N 1
ATOM 1437 C CA . ALA A 1 188 ? -4.514 -18.303 -7.625 1.00 50.78 188 ALA A CA 1
ATOM 1438 C C . ALA A 1 188 ? -4.934 -19.139 -6.396 1.00 50.78 188 ALA A C 1
ATOM 1440 O O . ALA A 1 188 ? -4.128 -19.851 -5.794 1.00 50.78 188 ALA A O 1
ATOM 1441 N N . GLY A 1 189 ? -6.222 -19.109 -6.052 1.00 44.12 189 GLY A N 1
ATOM 1442 C CA . GLY A 1 189 ? -6.837 -20.223 -5.336 1.00 44.12 189 GLY A CA 1
ATOM 1443 C C . GLY A 1 189 ? -6.930 -21.437 -6.268 1.00 44.12 189 GLY A C 1
ATOM 1444 O O . GLY A 1 189 ? -7.555 -21.337 -7.318 1.00 44.12 189 GLY A O 1
ATOM 1445 N N . LYS A 1 190 ? -6.359 -22.583 -5.860 1.00 38.72 190 LYS A N 1
ATOM 1446 C CA . LYS A 1 190 ? -6.299 -23.875 -6.592 1.00 38.72 190 LYS A CA 1
ATOM 1447 C C . LYS A 1 190 ? -5.275 -23.989 -7.745 1.00 38.72 190 LYS A C 1
ATOM 1449 O O . LYS A 1 190 ? -5.650 -24.089 -8.910 1.00 38.72 190 LYS A O 1
ATOM 1454 N N . THR A 1 191 ? -3.986 -24.148 -7.426 1.00 36.16 191 THR A N 1
ATOM 1455 C CA . THR A 1 191 ? -3.117 -25.154 -8.102 1.00 36.16 191 THR A CA 1
ATOM 1456 C C . THR A 1 191 ? -1.863 -25.440 -7.268 1.00 36.16 191 THR A C 1
ATOM 1458 O O . THR A 1 191 ? -0.746 -25.025 -7.576 1.00 36.16 191 THR A O 1
ATOM 1461 N N . GLU A 1 192 ? -2.048 -26.146 -6.158 1.00 45.16 192 GLU A N 1
ATOM 1462 C CA . GLU A 1 192 ? -0.965 -26.499 -5.244 1.00 45.16 192 GLU A CA 1
ATOM 1463 C C . GLU A 1 192 ? -0.514 -27.939 -5.516 1.00 45.16 192 GLU A C 1
ATOM 1465 O O . GLU A 1 192 ? -1.105 -28.864 -4.982 1.00 45.16 192 GLU A O 1
ATOM 1470 N N . LEU A 1 193 ? 0.463 -28.104 -6.427 1.00 37.28 193 LEU A N 1
ATOM 1471 C CA . LEU A 1 193 ? 1.339 -29.293 -6.578 1.00 37.28 193 LEU A CA 1
ATOM 1472 C C . LEU A 1 193 ? 2.376 -29.151 -7.720 1.00 37.28 193 LEU A C 1
ATOM 1474 O O . LEU A 1 193 ? 3.441 -29.748 -7.648 1.00 37.28 193 LEU A O 1
ATOM 1478 N N . GLN A 1 194 ? 2.137 -28.311 -8.738 1.00 40.84 194 GLN A N 1
ATOM 1479 C CA . GLN A 1 194 ? 3.056 -28.154 -9.891 1.00 40.84 194 GLN A CA 1
ATOM 1480 C C . GLN A 1 194 ? 4.159 -27.082 -9.718 1.00 40.84 194 GLN A C 1
ATOM 1482 O O . GLN A 1 194 ? 5.042 -26.943 -10.563 1.00 40.84 194 GLN A O 1
ATOM 1487 N N . GLY A 1 195 ? 4.118 -26.282 -8.646 1.00 41.09 195 GLY A N 1
ATOM 1488 C CA . GLY A 1 195 ? 4.968 -25.087 -8.515 1.00 41.09 195 GLY A CA 1
ATOM 1489 C C . GLY A 1 195 ? 6.442 -25.338 -8.165 1.00 41.09 195 GLY A C 1
ATOM 1490 O O . GLY A 1 195 ? 7.275 -24.474 -8.427 1.00 41.09 195 GLY A O 1
ATOM 1491 N N . ILE A 1 196 ? 6.775 -26.489 -7.571 1.00 44.16 196 ILE A N 1
ATOM 1492 C CA . ILE A 1 196 ? 8.117 -26.743 -7.012 1.00 44.16 196 ILE A CA 1
ATOM 1493 C C . ILE A 1 196 ? 9.113 -27.161 -8.106 1.00 44.16 196 ILE A C 1
ATOM 1495 O O . ILE A 1 196 ? 10.225 -26.634 -8.151 1.00 44.16 196 ILE A O 1
ATOM 1499 N N . ASP A 1 197 ? 8.711 -28.029 -9.038 1.00 43.19 197 ASP A N 1
ATOM 1500 C CA . ASP A 1 197 ? 9.585 -28.448 -10.146 1.00 43.19 197 ASP A CA 1
ATOM 1501 C C . ASP A 1 197 ? 9.766 -27.359 -11.208 1.00 43.19 197 ASP A C 1
ATOM 1503 O O . ASP A 1 197 ? 10.844 -27.242 -11.797 1.00 43.19 197 ASP A O 1
ATOM 1507 N N . LEU A 1 198 ? 8.758 -26.503 -11.413 1.00 46.75 198 LEU A N 1
ATOM 1508 C CA . LEU A 1 198 ? 8.885 -25.363 -12.323 1.00 46.75 198 LEU A CA 1
ATOM 1509 C C . LEU A 1 198 ? 9.927 -24.353 -11.812 1.00 46.75 198 LEU A C 1
ATOM 1511 O O . LEU A 1 198 ? 10.741 -23.867 -12.593 1.00 46.75 198 LEU A O 1
ATOM 1515 N N . ALA A 1 199 ? 9.949 -24.091 -10.499 1.00 46.91 199 ALA A N 1
ATOM 1516 C CA . ALA A 1 199 ? 10.929 -23.203 -9.875 1.00 46.91 199 ALA A CA 1
ATOM 1517 C C . ALA A 1 199 ? 12.362 -23.759 -9.966 1.00 46.91 199 ALA A C 1
ATOM 1519 O O . ALA A 1 199 ? 13.286 -23.004 -10.262 1.00 46.91 199 ALA A O 1
ATOM 1520 N N . LYS A 1 200 ? 12.555 -25.077 -9.785 1.00 52.28 200 LYS A N 1
ATOM 1521 C CA . LYS A 1 200 ? 13.865 -25.728 -9.982 1.00 52.28 200 LYS A CA 1
ATOM 1522 C C . LYS A 1 200 ? 14.373 -25.552 -11.418 1.00 52.28 200 LYS A C 1
ATOM 1524 O O . LYS A 1 200 ? 15.484 -25.064 -11.606 1.00 52.28 200 LYS A O 1
ATOM 1529 N N . ARG A 1 201 ? 13.538 -25.856 -12.422 1.00 56.59 201 ARG A N 1
ATOM 1530 C CA . ARG A 1 201 ? 13.892 -25.701 -13.848 1.00 56.59 201 ARG A CA 1
ATOM 1531 C C . ARG A 1 201 ? 14.178 -24.245 -14.235 1.00 56.59 201 ARG A C 1
ATOM 1533 O O . ARG A 1 201 ? 15.088 -23.996 -15.017 1.00 56.59 201 ARG A O 1
ATOM 1540 N N . GLN A 1 202 ? 13.444 -23.281 -13.675 1.00 55.81 202 GLN A N 1
ATOM 1541 C CA . GLN A 1 202 ? 13.690 -21.854 -13.924 1.00 55.81 202 GLN A CA 1
ATOM 1542 C C . GLN A 1 202 ? 15.005 -21.362 -13.301 1.00 55.81 202 GLN A C 1
ATOM 1544 O O . GLN A 1 202 ? 15.704 -20.575 -13.929 1.00 55.81 202 GLN A O 1
ATOM 1549 N N . ILE A 1 203 ? 15.384 -21.849 -12.114 1.00 58.91 203 ILE A N 1
ATOM 1550 C CA . ILE A 1 203 ? 16.693 -21.538 -11.509 1.00 58.91 203 ILE A CA 1
ATOM 1551 C C . ILE A 1 203 ? 17.839 -22.127 -12.346 1.00 58.91 203 ILE A C 1
ATOM 1553 O O . ILE A 1 203 ? 18.881 -21.497 -12.493 1.00 58.91 203 ILE A O 1
ATOM 1557 N N . GLU A 1 204 ? 17.646 -23.308 -12.931 1.00 58.81 204 GLU A N 1
ATOM 1558 C CA . GLU A 1 204 ? 18.646 -23.968 -13.776 1.00 58.81 204 GLU A CA 1
ATOM 1559 C C . GLU A 1 204 ? 18.860 -23.252 -15.121 1.00 58.81 204 GLU A C 1
ATOM 1561 O O . GLU A 1 204 ? 19.996 -23.107 -15.560 1.00 58.81 204 GLU A O 1
ATOM 1566 N N . GLN A 1 205 ? 17.798 -22.693 -15.713 1.00 54.59 205 GLN A N 1
ATOM 1567 C CA . GLN A 1 205 ? 17.865 -21.838 -16.911 1.00 54.59 205 GLN A CA 1
ATOM 1568 C C . GLN A 1 205 ? 18.491 -20.449 -16.672 1.00 54.59 205 GLN A C 1
ATOM 1570 O O . GLN A 1 205 ? 18.781 -19.744 -17.637 1.00 54.59 205 GLN A O 1
ATOM 1575 N N . LEU A 1 206 ? 18.680 -20.043 -15.412 1.00 49.84 206 LEU A N 1
ATOM 1576 C CA . LEU A 1 206 ? 19.302 -18.769 -15.026 1.00 49.84 206 LEU A CA 1
ATOM 1577 C C . LEU A 1 206 ? 20.783 -18.911 -14.634 1.00 49.84 206 LEU A C 1
ATOM 1579 O O . LEU A 1 206 ? 21.435 -17.906 -14.351 1.00 49.84 206 LEU A O 1
ATOM 1583 N N . LYS A 1 207 ? 21.335 -20.132 -14.620 1.00 49.94 207 LYS A N 1
ATOM 1584 C CA . LYS A 1 207 ? 22.777 -20.341 -14.437 1.00 49.94 207 LYS A CA 1
ATOM 1585 C C . LYS A 1 207 ? 23.530 -19.990 -15.731 1.00 49.94 207 LYS A C 1
ATOM 1587 O O . LYS A 1 207 ? 23.081 -20.389 -16.807 1.00 49.94 207 LYS A O 1
ATOM 1592 N N . PRO A 1 208 ? 24.690 -19.311 -15.659 1.00 40.31 208 PRO A N 1
ATOM 1593 C CA . PRO A 1 208 ? 25.591 -19.197 -16.801 1.00 40.31 208 PRO A CA 1
ATOM 1594 C C . PRO A 1 208 ? 26.002 -20.583 -17.310 1.00 40.31 208 PRO A C 1
ATOM 1596 O O . PRO A 1 208 ? 26.217 -21.503 -16.522 1.00 40.31 208 PRO A O 1
ATOM 1599 N N . SER A 1 209 ? 26.145 -20.734 -18.626 1.00 40.84 209 SER A N 1
ATOM 1600 C CA . SER A 1 209 ? 26.628 -21.976 -19.230 1.00 40.84 209 SER A CA 1
ATOM 1601 C C . SER A 1 209 ? 28.135 -22.143 -19.000 1.00 40.84 209 SER A C 1
ATOM 1603 O O . SER A 1 209 ? 28.949 -21.689 -19.810 1.00 40.84 209 SER A O 1
ATOM 1605 N N . GLU A 1 210 ? 28.522 -22.814 -17.918 1.00 41.97 210 GLU A N 1
ATOM 1606 C CA . GLU A 1 210 ? 29.885 -23.330 -17.771 1.00 41.97 210 GLU A CA 1
ATOM 1607 C C . GLU A 1 210 ? 30.107 -24.449 -18.800 1.00 41.97 210 GLU A C 1
ATOM 1609 O O . GLU A 1 210 ? 29.570 -25.545 -18.655 1.00 41.97 210 GLU A O 1
ATOM 1614 N N . GLY A 1 211 ? 30.863 -24.182 -19.874 1.00 38.28 211 GLY A N 1
ATOM 1615 C CA . GLY A 1 211 ? 31.136 -25.230 -20.870 1.00 38.28 211 GLY A CA 1
ATOM 1616 C C . GLY A 1 211 ? 31.475 -24.819 -22.304 1.00 38.28 211 GLY A C 1
ATOM 1617 O O . GLY A 1 211 ? 31.135 -25.558 -23.222 1.00 38.28 211 GLY A O 1
ATOM 1618 N N . ALA A 1 212 ? 32.166 -23.701 -22.541 1.00 37.81 212 ALA A N 1
ATOM 1619 C CA . ALA A 1 212 ? 32.706 -23.365 -23.867 1.00 37.81 212 ALA A CA 1
ATOM 1620 C C . ALA A 1 212 ? 34.246 -23.331 -23.842 1.00 37.81 212 ALA A C 1
ATOM 1622 O O . ALA A 1 212 ? 34.857 -22.275 -23.970 1.00 37.81 212 ALA A O 1
ATOM 1623 N N . GLY A 1 213 ? 34.886 -24.489 -23.624 1.00 38.94 213 GLY A N 1
ATOM 1624 C CA . GLY A 1 213 ? 36.328 -24.516 -23.349 1.00 38.94 213 GLY A CA 1
ATOM 1625 C C . GLY A 1 213 ? 37.020 -25.878 -23.406 1.00 38.94 213 GLY A C 1
ATOM 1626 O O . GLY A 1 213 ? 37.711 -26.221 -22.453 1.00 38.94 213 GLY A O 1
ATOM 1627 N N . LYS A 1 214 ? 36.837 -26.643 -24.498 1.00 35.22 214 LYS A N 1
ATOM 1628 C CA . LYS A 1 214 ? 37.788 -27.652 -25.040 1.00 35.22 214 LYS A CA 1
ATOM 1629 C C . LYS A 1 214 ? 37.190 -28.365 -26.266 1.00 35.22 214 LYS A C 1
ATOM 1631 O O . LYS A 1 214 ? 36.583 -29.423 -26.146 1.00 35.22 214 LYS A O 1
ATOM 1636 N N . ARG A 1 215 ? 37.414 -27.819 -27.466 1.00 32.59 215 ARG A N 1
ATOM 1637 C CA . ARG A 1 215 ? 37.455 -28.640 -28.690 1.00 32.59 215 ARG A CA 1
ATOM 1638 C C . ARG A 1 215 ? 38.913 -29.026 -28.921 1.00 32.59 215 ARG A C 1
ATOM 1640 O O . ARG A 1 215 ? 39.751 -28.143 -29.068 1.00 32.59 215 ARG A O 1
ATOM 1647 N N . LYS A 1 216 ? 39.215 -30.326 -28.902 1.00 33.97 216 LYS A N 1
ATOM 1648 C CA . LYS A 1 216 ? 40.481 -30.853 -29.428 1.00 33.97 216 LYS A CA 1
ATOM 1649 C C . LYS A 1 216 ? 40.349 -31.044 -30.940 1.00 33.97 216 LYS A C 1
ATOM 1651 O O . LYS A 1 216 ? 39.256 -31.328 -31.423 1.00 33.97 216 LYS A O 1
ATOM 1656 N N . HIS A 1 217 ? 41.464 -30.889 -31.647 1.00 33.69 217 HIS A N 1
ATOM 1657 C CA . HIS A 1 217 ? 41.596 -31.257 -33.055 1.00 33.69 217 HIS A CA 1
ATOM 1658 C C . HIS A 1 217 ? 41.400 -32.766 -33.263 1.00 33.69 217 HIS A C 1
ATOM 1660 O O . HIS A 1 217 ? 41.843 -33.560 -32.433 1.00 33.69 217 HIS A O 1
ATOM 1666 N N . ALA A 1 218 ? 40.822 -33.121 -34.409 1.00 30.59 218 ALA A N 1
ATOM 1667 C CA . ALA A 1 218 ? 41.113 -34.333 -35.171 1.00 30.59 218 ALA A CA 1
ATOM 1668 C C . ALA A 1 218 ? 40.790 -34.047 -36.652 1.00 30.59 218 ALA A C 1
ATOM 1670 O O . ALA A 1 218 ? 39.855 -33.296 -36.937 1.00 30.59 218 ALA A O 1
ATOM 1671 N N . GLU A 1 219 ? 41.605 -34.580 -37.560 1.00 32.81 219 GLU A N 1
ATOM 1672 C CA . GLU A 1 219 ? 41.588 -34.324 -39.011 1.00 32.81 219 GLU A CA 1
ATOM 1673 C C . GLU A 1 219 ? 40.859 -35.446 -39.789 1.00 32.81 219 GLU A C 1
ATOM 1675 O O . GLU A 1 219 ? 40.370 -36.401 -39.185 1.00 32.81 219 GLU A O 1
ATOM 1680 N N . GLY A 1 220 ? 40.796 -35.320 -41.123 1.00 28.38 220 GLY A N 1
ATOM 1681 C CA . GLY A 1 220 ? 40.116 -36.224 -42.071 1.00 28.38 220 GLY A CA 1
ATOM 1682 C C . GLY A 1 220 ? 38.981 -35.484 -42.798 1.00 28.38 220 GLY A C 1
ATOM 1683 O O . GLY A 1 220 ? 38.005 -35.096 -42.164 1.00 28.38 220 GLY A O 1
ATOM 1684 N N . GLU A 1 221 ? 39.137 -35.041 -44.052 1.00 30.33 221 GLU A N 1
ATOM 1685 C CA . GLU A 1 221 ? 39.050 -35.848 -45.293 1.00 30.33 221 GLU A CA 1
ATOM 1686 C C . GLU A 1 221 ? 37.653 -36.514 -45.446 1.00 30.33 221 GLU A C 1
ATOM 1688 O O . GLU A 1 221 ? 37.211 -37.220 -44.549 1.00 30.33 221 GLU A O 1
ATOM 1693 N N . GLU A 1 222 ? 36.869 -36.349 -46.524 1.00 29.80 222 GLU A N 1
ATOM 1694 C CA . GLU A 1 222 ? 37.174 -35.701 -47.815 1.00 29.80 222 GLU A CA 1
ATOM 1695 C C . GLU A 1 222 ? 35.944 -35.027 -48.508 1.00 29.80 222 GLU A C 1
ATOM 1697 O O . GLU A 1 222 ? 35.464 -33.995 -48.033 1.00 29.80 222 GLU A O 1
ATOM 1702 N N . SER A 1 223 ? 35.439 -35.559 -49.631 1.00 30.19 223 SER A N 1
ATOM 1703 C CA . SER A 1 223 ? 34.748 -34.822 -50.714 1.00 30.19 223 SER A CA 1
ATOM 1704 C C . SER A 1 223 ? 33.247 -35.173 -50.870 1.00 30.19 223 SER A C 1
ATOM 1706 O O . SER A 1 223 ? 32.700 -35.919 -50.065 1.00 30.19 223 SER A O 1
ATOM 1708 N N . HIS A 1 224 ? 32.435 -34.654 -51.813 1.00 33.56 224 HIS A N 1
ATOM 1709 C CA . HIS A 1 224 ? 32.624 -34.051 -53.151 1.00 33.56 224 HIS A CA 1
ATOM 1710 C C . HIS A 1 224 ? 31.467 -33.073 -53.501 1.00 33.56 224 HIS A C 1
ATOM 1712 O O . HIS A 1 224 ? 30.378 -33.170 -52.953 1.00 33.56 224 HIS A O 1
ATOM 1718 N N . HIS A 1 225 ? 31.720 -32.164 -54.460 1.00 32.41 225 HIS A N 1
ATOM 1719 C CA . HIS A 1 225 ? 30.815 -31.616 -55.513 1.00 32.41 225 HIS A CA 1
ATOM 1720 C C . HIS A 1 225 ? 29.260 -31.709 -55.336 1.00 32.41 225 HIS A C 1
ATOM 1722 O O . HIS A 1 225 ? 28.719 -32.784 -55.137 1.00 32.41 225 HIS A O 1
ATOM 1728 N N . VAL A 1 226 ? 28.433 -30.664 -55.562 1.00 30.62 226 VAL A N 1
ATOM 1729 C CA . VAL A 1 226 ? 28.213 -29.965 -56.859 1.00 30.62 226 VAL A CA 1
ATOM 1730 C C . VAL A 1 226 ? 27.556 -28.557 -56.722 1.00 30.62 226 VAL A C 1
ATOM 1732 O O . VAL A 1 226 ? 26.490 -28.390 -56.146 1.00 30.62 226 VAL A O 1
ATOM 1735 N N . LYS A 1 227 ? 28.174 -27.566 -57.390 1.00 31.05 227 LYS A N 1
ATOM 1736 C CA . LYS A 1 227 ? 27.658 -26.359 -58.108 1.00 31.05 227 LYS A CA 1
ATOM 1737 C C . LYS A 1 227 ? 26.432 -25.529 -57.621 1.00 31.05 227 LYS A C 1
ATOM 1739 O O . LYS A 1 227 ? 25.282 -25.860 -57.862 1.00 31.05 227 LYS A O 1
ATOM 1744 N N . ARG A 1 228 ? 26.757 -24.253 -57.339 1.00 30.50 228 ARG A N 1
ATOM 1745 C CA . ARG A 1 228 ? 26.200 -22.997 -57.928 1.00 30.50 228 ARG A CA 1
ATOM 1746 C C . ARG A 1 228 ? 24.668 -22.761 -57.960 1.00 30.50 228 ARG A C 1
ATOM 1748 O O . ARG A 1 228 ? 23.996 -23.184 -58.896 1.00 30.50 228 ARG A O 1
ATOM 1755 N N . ARG A 1 229 ? 24.261 -21.670 -57.291 1.00 32.25 229 ARG A N 1
ATOM 1756 C CA . ARG A 1 229 ? 23.728 -20.490 -58.017 1.00 32.25 229 ARG A CA 1
ATOM 1757 C C . ARG A 1 229 ? 24.060 -19.175 -57.297 1.00 32.25 229 ARG A C 1
ATOM 1759 O O . ARG A 1 229 ? 23.719 -18.989 -56.138 1.00 32.25 229 ARG A O 1
ATOM 1766 N N . LYS A 1 230 ? 24.742 -18.260 -57.999 1.00 30.08 230 LYS A N 1
ATOM 1767 C CA . LYS A 1 230 ? 24.945 -16.867 -57.564 1.00 30.08 230 LYS A CA 1
ATOM 1768 C C . LYS A 1 230 ? 23.699 -16.047 -57.913 1.00 30.08 230 LYS A C 1
ATOM 1770 O O . LYS A 1 230 ? 23.236 -16.139 -59.048 1.00 30.08 230 LYS A O 1
ATOM 1775 N N . LYS A 1 231 ? 23.299 -15.121 -57.040 1.00 31.14 231 LYS A N 1
ATOM 1776 C CA . LYS A 1 231 ? 22.917 -13.771 -57.481 1.00 31.14 231 LYS A CA 1
ATOM 1777 C C . LYS A 1 231 ? 23.272 -12.765 -56.389 1.00 31.14 231 LYS A C 1
ATOM 1779 O O . LYS A 1 231 ? 22.869 -12.926 -55.245 1.00 31.14 231 LYS A O 1
ATOM 1784 N N . ALA A 1 232 ? 24.075 -11.774 -56.755 1.00 28.20 232 ALA A N 1
ATOM 1785 C CA . ALA A 1 232 ? 24.441 -10.645 -55.912 1.00 28.20 232 ALA A CA 1
ATOM 1786 C C . ALA A 1 232 ? 23.779 -9.376 -56.462 1.00 28.20 232 ALA A C 1
ATOM 1788 O O . ALA A 1 232 ? 23.508 -9.322 -57.659 1.00 28.20 232 ALA A O 1
ATOM 1789 N N . ILE A 1 233 ? 23.571 -8.399 -55.580 1.00 27.41 233 ILE A N 1
ATOM 1790 C CA . ILE A 1 233 ? 23.486 -6.937 -55.769 1.00 27.41 233 ILE A CA 1
ATOM 1791 C C . ILE A 1 233 ? 23.584 -6.421 -54.316 1.00 27.41 233 ILE A C 1
ATOM 1793 O O . ILE A 1 233 ? 22.753 -6.769 -53.485 1.00 27.41 233 ILE A O 1
ATOM 1797 N N . ALA A 1 234 ? 24.753 -5.953 -53.872 1.00 26.83 234 ALA A N 1
ATOM 1798 C CA . ALA A 1 234 ? 25.221 -4.570 -54.028 1.00 26.83 234 ALA A CA 1
ATOM 1799 C C . ALA A 1 234 ? 24.267 -3.593 -53.301 1.00 26.83 234 ALA A C 1
ATOM 1801 O O . ALA A 1 234 ? 23.215 -3.250 -53.820 1.00 26.83 234 ALA A O 1
ATOM 1802 N N . SER A 1 235 ? 24.455 -3.344 -52.001 1.00 26.42 235 SER A N 1
ATOM 1803 C CA . SER A 1 235 ? 25.438 -2.417 -51.399 1.00 26.42 235 SER A CA 1
ATOM 1804 C C . SER A 1 235 ? 25.042 -0.940 -51.495 1.00 26.42 235 SER A C 1
ATOM 1806 O O . SER A 1 235 ? 25.164 -0.350 -52.564 1.00 26.42 235 SER A O 1
ATOM 1808 N N . GLN A 1 236 ? 24.718 -0.329 -50.352 1.00 25.91 236 GLN A N 1
ATOM 1809 C CA . GLN A 1 236 ? 25.121 1.042 -50.012 1.00 25.91 236 GLN A CA 1
ATOM 1810 C C . GLN A 1 236 ? 24.856 1.317 -48.525 1.00 25.91 236 GLN A C 1
ATOM 1812 O O . GLN A 1 236 ? 23.714 1.375 -48.081 1.00 25.91 236 GLN A O 1
ATOM 1817 N N . SER A 1 237 ? 25.933 1.516 -47.766 1.00 23.94 237 SER A N 1
ATOM 1818 C CA . SER A 1 237 ? 25.895 2.246 -46.497 1.00 23.94 237 SER A CA 1
ATOM 1819 C C . SER A 1 237 ? 26.417 3.656 -46.754 1.00 23.94 237 SER A C 1
ATOM 1821 O O . SER A 1 237 ? 27.440 3.790 -47.427 1.00 23.94 237 SER A O 1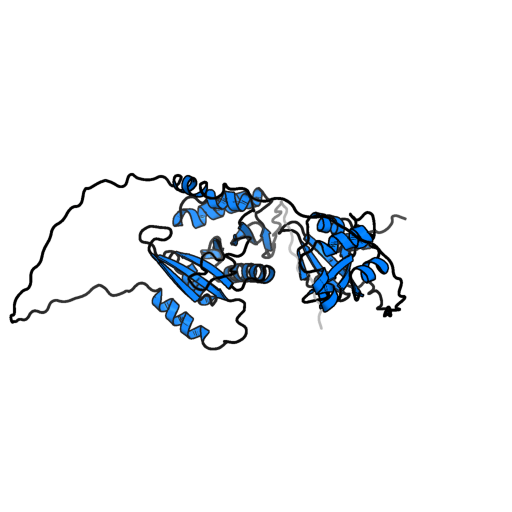
ATOM 1823 N N . PRO A 1 238 ? 25.852 4.686 -46.116 1.00 28.94 238 PRO A N 1
ATOM 1824 C CA . PRO A 1 238 ? 26.631 5.832 -45.687 1.00 28.94 238 PRO A CA 1
ATOM 1825 C C . PRO A 1 238 ? 26.887 5.753 -44.178 1.00 28.94 238 PRO A C 1
ATOM 1827 O O . PRO A 1 238 ? 26.011 5.427 -43.380 1.00 28.94 238 PRO A O 1
ATOM 1830 N N . 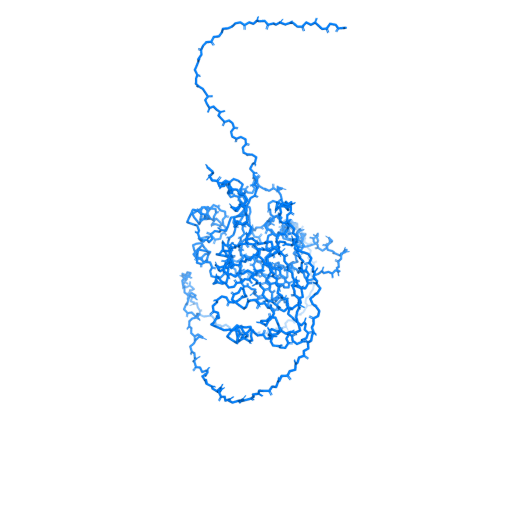LYS A 1 239 ? 28.129 6.045 -43.791 1.00 26.62 239 LYS A N 1
ATOM 1831 C CA . LYS A 1 239 ? 28.541 6.181 -42.392 1.00 26.62 239 LYS A CA 1
ATOM 1832 C C . LYS A 1 239 ? 27.991 7.496 -41.834 1.00 26.62 239 LYS A C 1
ATOM 1834 O O . LYS A 1 239 ? 28.236 8.545 -42.422 1.00 26.62 239 LYS A O 1
ATOM 1839 N N . SER A 1 240 ? 27.390 7.467 -40.651 1.00 25.83 240 SER A N 1
ATOM 1840 C CA . SER A 1 240 ? 27.357 8.625 -39.755 1.00 25.83 240 SER A CA 1
ATOM 1841 C C . SER A 1 240 ? 27.451 8.147 -38.306 1.00 25.83 240 SER A C 1
ATOM 1843 O O . SER A 1 240 ? 26.877 7.127 -37.927 1.00 25.83 240 SER A O 1
ATOM 1845 N N . HIS A 1 241 ? 28.268 8.835 -37.507 1.00 28.45 241 HIS A N 1
ATOM 1846 C CA . HIS A 1 241 ? 28.505 8.466 -36.113 1.00 28.45 241 HIS A CA 1
ATOM 1847 C C . HIS A 1 241 ? 27.254 8.737 -35.262 1.00 28.45 241 HIS A C 1
ATOM 1849 O O . HIS A 1 241 ? 26.689 9.829 -35.379 1.00 28.45 241 HIS A O 1
ATOM 1855 N N . PRO A 1 242 ? 26.861 7.838 -34.340 1.00 27.31 242 PRO A N 1
ATOM 1856 C CA . PRO A 1 242 ? 25.944 8.217 -33.279 1.00 27.31 242 PRO A CA 1
ATOM 1857 C C . PRO A 1 242 ? 26.675 9.194 -32.352 1.00 27.31 242 PRO A C 1
ATOM 1859 O O . PRO A 1 242 ? 27.622 8.823 -31.656 1.00 27.31 242 PRO A O 1
ATOM 1862 N N . LYS A 1 243 ? 26.254 10.464 -32.359 1.00 27.72 243 LYS A N 1
ATOM 1863 C CA . LYS A 1 243 ? 26.666 11.417 -31.325 1.00 27.72 243 LYS A CA 1
ATOM 1864 C C . LYS A 1 243 ? 26.180 10.909 -29.968 1.00 27.72 243 LYS A C 1
ATOM 1866 O O . LYS A 1 243 ? 25.087 10.362 -29.848 1.00 27.72 243 LYS A O 1
ATOM 1871 N N . GLN A 1 244 ? 27.012 11.105 -28.957 1.00 31.33 244 GLN A N 1
ATOM 1872 C CA . GLN A 1 244 ? 26.781 10.657 -27.592 1.00 31.33 244 GLN A CA 1
ATOM 1873 C C . GLN A 1 244 ? 25.644 11.485 -26.969 1.00 31.33 244 GLN A C 1
ATOM 1875 O O . GLN A 1 244 ? 25.847 12.631 -26.575 1.00 31.33 244 GLN A O 1
ATOM 1880 N N . GLY A 1 245 ? 24.426 10.936 -26.967 1.00 23.91 245 GLY A N 1
ATOM 1881 C CA . GLY A 1 245 ? 23.233 11.607 -26.447 1.00 23.91 245 GLY A CA 1
ATOM 1882 C C . GLY A 1 245 ? 23.193 11.608 -24.918 1.00 23.91 245 GLY A C 1
ATOM 1883 O O . GLY A 1 245 ? 23.355 10.555 -24.299 1.00 23.91 245 GLY A O 1
ATOM 1884 N N . SER A 1 246 ? 22.963 12.780 -24.316 1.00 27.11 246 SER A N 1
ATOM 1885 C CA . SER A 1 246 ? 22.688 12.894 -22.877 1.00 27.11 246 SER A CA 1
ATOM 1886 C C . SER A 1 246 ? 21.345 12.248 -22.521 1.00 27.11 246 SER A C 1
ATOM 1888 O O . SER A 1 246 ? 20.439 12.141 -23.348 1.00 27.11 246 SER A O 1
ATOM 1890 N N . ILE A 1 247 ? 21.196 11.880 -21.250 1.00 29.62 247 ILE A N 1
ATOM 1891 C CA . ILE A 1 247 ? 19.989 11.280 -20.661 1.00 29.62 247 ILE A CA 1
ATOM 1892 C C . ILE A 1 247 ? 18.755 12.213 -20.698 1.00 29.62 247 ILE A C 1
ATOM 1894 O O . ILE A 1 247 ? 17.630 11.753 -20.503 1.00 29.62 247 ILE A O 1
ATOM 1898 N N . ASP A 1 248 ? 18.938 13.497 -21.006 1.00 32.22 248 ASP A N 1
ATOM 1899 C CA . ASP A 1 248 ? 17.893 14.530 -20.946 1.00 32.22 248 ASP A CA 1
ATOM 1900 C C . ASP A 1 248 ? 16.943 14.568 -22.165 1.00 32.22 248 ASP A C 1
ATOM 1902 O O . ASP A 1 248 ? 15.818 15.071 -22.061 1.00 32.22 248 ASP A O 1
ATOM 1906 N N . ASP A 1 249 ? 17.356 14.005 -23.307 1.00 29.70 249 ASP A N 1
ATOM 1907 C CA . ASP A 1 249 ? 16.708 14.218 -24.619 1.00 29.70 249 ASP A CA 1
ATOM 1908 C C . ASP A 1 249 ? 15.326 13.532 -24.756 1.00 29.70 249 ASP A C 1
ATOM 1910 O O . ASP A 1 249 ? 14.459 13.943 -25.529 1.00 29.70 249 ASP A O 1
ATOM 1914 N N . TRP A 1 250 ? 15.048 12.523 -23.924 1.00 30.66 250 TRP A N 1
ATOM 1915 C CA . TRP A 1 250 ? 13.780 11.775 -23.943 1.00 30.66 250 TRP A CA 1
ATOM 1916 C C . TRP A 1 250 ? 12.581 12.529 -23.350 1.00 30.66 250 TRP A C 1
ATOM 1918 O O . TRP A 1 250 ? 11.441 12.076 -23.469 1.00 30.66 250 TRP A O 1
ATOM 1928 N N . THR A 1 251 ? 12.801 13.689 -22.728 1.00 34.34 251 THR A N 1
ATOM 1929 C CA . THR A 1 251 ? 11.722 14.464 -22.090 1.00 34.34 251 THR A CA 1
ATOM 1930 C C . THR A 1 251 ? 10.852 15.212 -23.111 1.00 34.34 251 THR A C 1
ATOM 1932 O O . THR A 1 251 ? 9.696 15.520 -22.822 1.00 34.34 251 THR A O 1
ATOM 1935 N N . GLN A 1 252 ? 11.362 15.488 -24.320 1.00 29.75 252 GLN A N 1
ATOM 1936 C CA . GLN A 1 252 ? 10.655 16.326 -25.300 1.00 29.75 252 GLN A CA 1
ATOM 1937 C C . GLN A 1 252 ? 9.600 15.571 -26.126 1.00 29.75 252 GLN A C 1
ATOM 1939 O O . GLN A 1 252 ? 8.554 16.143 -26.432 1.00 29.75 252 GLN A O 1
ATOM 1944 N N . GLN A 1 253 ? 9.787 14.275 -26.411 1.00 27.92 253 GLN A N 1
ATOM 1945 C CA . GLN A 1 253 ? 8.792 13.485 -27.161 1.00 27.92 253 GLN A CA 1
ATOM 1946 C C . GLN A 1 253 ? 7.499 13.189 -26.376 1.00 27.92 253 GLN A C 1
ATOM 1948 O O . GLN A 1 253 ? 6.495 12.812 -26.976 1.00 27.92 253 GLN A O 1
ATOM 1953 N N . PHE A 1 254 ? 7.478 13.388 -25.053 1.00 29.34 254 PHE A N 1
ATOM 1954 C CA . PHE A 1 254 ? 6.303 13.096 -24.222 1.00 29.34 254 PHE A CA 1
ATOM 1955 C C . PHE A 1 254 ? 5.246 14.221 -24.210 1.00 29.34 254 PHE A C 1
ATOM 1957 O O . PHE A 1 254 ? 4.084 13.968 -23.903 1.00 29.34 254 PHE A O 1
ATOM 1964 N N . ASN A 1 255 ? 5.615 15.458 -24.567 1.00 29.44 255 ASN A N 1
ATOM 1965 C CA . ASN A 1 255 ? 4.739 16.635 -24.430 1.00 29.44 255 ASN A CA 1
ATOM 1966 C C . ASN A 1 255 ? 3.892 16.963 -25.678 1.00 29.44 255 ASN A C 1
ATOM 1968 O O . ASN A 1 255 ? 3.080 17.884 -25.634 1.00 29.44 255 ASN A O 1
ATOM 1972 N N . ALA A 1 256 ? 4.052 16.231 -26.785 1.00 28.77 256 ALA A N 1
ATOM 1973 C CA . ALA A 1 256 ? 3.381 16.534 -28.056 1.00 28.77 256 ALA A CA 1
ATOM 1974 C C . ALA A 1 256 ? 1.999 15.865 -28.240 1.00 28.77 256 ALA A C 1
ATOM 1976 O O . ALA A 1 256 ? 1.350 16.098 -29.255 1.00 28.77 256 ALA A O 1
ATOM 1977 N N . TYR A 1 257 ? 1.539 15.032 -27.294 1.00 25.92 257 TYR A N 1
ATOM 1978 C CA . TYR A 1 257 ? 0.359 14.163 -27.483 1.00 25.92 257 TYR A CA 1
ATOM 1979 C C . TYR A 1 257 ? -0.835 14.455 -26.550 1.00 25.92 257 TYR A C 1
ATOM 1981 O O . TYR A 1 257 ? -1.805 13.702 -26.535 1.00 25.92 257 TYR A O 1
ATOM 1989 N N . THR A 1 258 ? -0.789 15.527 -25.749 1.00 26.42 258 THR A N 1
ATOM 1990 C CA . THR A 1 258 ? -1.793 15.803 -24.694 1.00 26.42 258 THR A CA 1
ATOM 1991 C C . THR A 1 258 ? -2.548 17.128 -24.855 1.00 26.42 258 THR A C 1
ATOM 1993 O O . THR A 1 258 ? -3.100 17.636 -23.881 1.00 26.42 258 THR A O 1
ATOM 1996 N N . SER A 1 259 ? -2.599 17.686 -26.069 1.00 27.53 259 SER A N 1
ATOM 1997 C CA . SER A 1 259 ? -3.228 18.987 -26.349 1.00 27.53 259 SER A CA 1
ATOM 1998 C C . SER A 1 259 ? -4.369 18.880 -27.367 1.00 27.53 259 SER A C 1
ATOM 2000 O O . SER A 1 259 ? -4.178 19.151 -28.547 1.00 27.53 259 SER A O 1
ATOM 2002 N N . SER A 1 260 ? -5.570 18.517 -26.902 1.00 24.56 260 SER A N 1
ATOM 2003 C CA . SER A 1 260 ? -6.837 18.791 -27.604 1.00 24.56 260 SER A CA 1
ATOM 2004 C C . SER A 1 260 ? -8.022 18.788 -26.615 1.00 24.56 260 SER A C 1
ATOM 2006 O O . SER A 1 260 ? -8.200 17.785 -25.919 1.00 24.56 260 SER A O 1
ATOM 2008 N N . PRO A 1 261 ? -8.809 19.880 -26.497 1.00 29.41 261 PRO A N 1
ATOM 2009 C CA . PRO A 1 261 ? -9.954 19.969 -25.587 1.00 29.41 261 PRO A CA 1
ATOM 2010 C C . PRO A 1 261 ? -11.315 19.962 -26.313 1.00 29.41 261 PRO A C 1
ATOM 2012 O O . PRO A 1 261 ? -11.575 20.815 -27.155 1.00 29.41 261 PRO A O 1
ATOM 2015 N N . GLN A 1 262 ? -12.207 19.041 -25.932 1.00 23.45 262 GLN A N 1
ATOM 2016 C CA . GLN A 1 262 ? -13.626 18.938 -26.334 1.00 23.45 262 GLN A CA 1
ATOM 2017 C C . GLN A 1 262 ? -14.276 17.858 -25.426 1.00 23.45 262 GLN A C 1
ATOM 2019 O O . GLN A 1 262 ? -13.633 16.841 -25.182 1.00 23.45 262 GLN A O 1
ATOM 2024 N N . GLN A 1 263 ? -15.478 17.970 -24.842 1.00 25.88 263 GLN A N 1
ATOM 2025 C CA . GLN A 1 263 ? -16.543 18.988 -24.883 1.00 25.88 263 GLN A CA 1
ATOM 2026 C C . GLN A 1 263 ? -17.153 19.221 -23.482 1.00 25.88 263 GLN A C 1
ATOM 2028 O O . GLN A 1 263 ? -17.006 18.397 -22.578 1.00 25.88 263 GLN A O 1
ATOM 2033 N N . GLU A 1 264 ? -17.885 20.327 -23.344 1.00 25.56 264 GLU A N 1
ATOM 2034 C CA . GLU A 1 264 ? -18.753 20.660 -22.209 1.00 25.56 264 GLU A CA 1
ATOM 2035 C C . GLU A 1 264 ? -20.243 20.375 -22.518 1.00 25.56 264 GLU A C 1
ATOM 2037 O O . GLU A 1 264 ? -20.629 20.227 -23.675 1.00 25.56 264 GLU A O 1
ATOM 2042 N N . GLU A 1 265 ? -21.059 20.412 -21.459 1.00 25.23 265 GLU A N 1
ATOM 2043 C CA . GLU A 1 265 ? -22.521 20.632 -21.437 1.00 25.23 265 GLU A CA 1
ATOM 2044 C C . GLU A 1 265 ? -23.558 19.529 -21.776 1.00 25.23 265 GLU A C 1
ATOM 2046 O O . GLU A 1 265 ? -23.299 18.541 -22.451 1.00 25.23 265 GLU A O 1
ATOM 2051 N N . LEU A 1 266 ? -24.778 19.794 -21.259 1.00 24.36 266 LEU A N 1
ATOM 2052 C CA . LEU A 1 266 ? -26.048 19.030 -21.231 1.00 24.36 266 LEU A CA 1
ATOM 2053 C C . LEU A 1 266 ? -26.238 18.041 -20.051 1.00 24.36 266 LEU A C 1
ATOM 2055 O O . LEU A 1 266 ? -25.417 17.168 -19.801 1.00 24.36 266 LEU A O 1
ATOM 2059 N N . ALA A 1 267 ? -27.337 18.082 -19.281 1.00 23.58 267 ALA A N 1
ATOM 2060 C CA . ALA A 1 267 ? -28.385 19.105 -19.158 1.00 23.58 267 ALA A CA 1
ATOM 2061 C C . ALA A 1 267 ? -29.064 19.039 -17.768 1.00 23.58 267 ALA A C 1
ATOM 2063 O O . ALA A 1 267 ? -29.051 18.008 -17.095 1.00 23.58 267 ALA A O 1
ATOM 2064 N N . LYS A 1 268 ? -29.704 20.139 -17.349 1.00 25.33 268 LYS A N 1
ATOM 2065 C CA . LYS A 1 268 ? -30.667 20.176 -16.230 1.00 25.33 268 LYS A CA 1
ATOM 2066 C C . LYS A 1 268 ? -32.085 20.008 -16.787 1.00 25.33 268 LYS A C 1
ATOM 2068 O O . LYS A 1 268 ? -32.387 20.668 -17.774 1.00 25.33 268 LYS A O 1
ATOM 2073 N N . SER A 1 269 ? -32.977 19.291 -16.098 1.00 26.00 269 SER A N 1
ATOM 2074 C CA . SER A 1 269 ? -34.411 19.649 -15.987 1.00 26.00 269 SER A CA 1
ATOM 2075 C C . SER A 1 269 ? -35.176 18.726 -15.008 1.00 26.00 269 SER A C 1
ATOM 2077 O O . SER A 1 269 ? -34.796 17.575 -14.842 1.00 26.00 269 SER A O 1
ATOM 2079 N N . SER A 1 270 ? -36.170 19.312 -14.309 1.00 26.84 270 SER A N 1
ATOM 2080 C CA . SER A 1 270 ? -37.482 18.792 -13.812 1.00 26.84 270 SER A CA 1
ATOM 2081 C C . SER A 1 270 ? -37.695 17.296 -13.423 1.00 26.84 270 SER A C 1
ATOM 2083 O O . SER A 1 270 ? -37.133 16.403 -14.030 1.00 26.84 270 SER A O 1
ATOM 2085 N N . PHE A 1 271 ? -38.569 16.907 -12.473 1.00 24.47 271 PHE A N 1
ATOM 2086 C CA . PHE A 1 271 ? -39.684 17.611 -11.803 1.00 24.47 271 PHE A CA 1
ATOM 2087 C C . PHE A 1 271 ? -40.075 16.978 -10.430 1.00 24.47 271 PHE A C 1
ATOM 2089 O O . PHE A 1 271 ? -39.467 16.008 -9.989 1.00 24.47 271 PHE A O 1
ATOM 2096 N N . SER A 1 272 ? -41.086 17.578 -9.782 1.00 25.25 272 SER A N 1
ATOM 2097 C CA . SER A 1 272 ? -42.000 17.115 -8.697 1.00 25.25 272 SER A CA 1
ATOM 2098 C C . SER A 1 272 ? -42.167 15.593 -8.448 1.00 25.25 272 SER A C 1
ATOM 2100 O O . SER A 1 272 ? -42.022 14.813 -9.376 1.00 25.25 272 SER A O 1
ATOM 2102 N N . SER A 1 273 ? -42.687 15.049 -7.338 1.00 26.27 273 SER A N 1
ATOM 2103 C CA . SER A 1 273 ? -43.077 15.449 -5.968 1.00 26.27 273 SER A CA 1
ATOM 2104 C C . SER A 1 273 ? -43.792 14.225 -5.337 1.00 26.27 273 SER A C 1
ATOM 2106 O O . SER A 1 273 ? -44.223 13.336 -6.061 1.00 26.27 273 SER A O 1
ATOM 2108 N N . SER A 1 274 ? -43.986 14.210 -4.010 1.00 26.39 274 SER A N 1
ATOM 2109 C CA . SER A 1 274 ? -45.022 13.435 -3.277 1.00 26.39 274 SER A CA 1
ATOM 2110 C C . SER A 1 274 ? -45.230 11.927 -3.556 1.00 26.39 274 SER A C 1
ATOM 2112 O O . SER A 1 274 ? -45.883 11.537 -4.518 1.00 26.39 274 SER A O 1
ATOM 2114 N N . SER A 1 275 ? -44.945 11.087 -2.556 1.00 27.48 275 SER A N 1
ATOM 2115 C CA . SER A 1 275 ? -46.026 10.455 -1.766 1.00 27.48 275 SER A CA 1
ATOM 2116 C C . SER A 1 275 ? -45.484 9.764 -0.508 1.00 27.48 275 SER A C 1
ATOM 2118 O O . SER A 1 275 ? -44.362 9.262 -0.466 1.00 27.48 275 SER A O 1
ATOM 2120 N N . SER A 1 276 ? -46.282 9.794 0.557 1.00 31.16 276 SER A N 1
ATOM 2121 C CA . SER A 1 276 ? -45.997 9.174 1.849 1.00 31.16 276 SER A CA 1
ATOM 2122 C C . SER A 1 276 ? -46.405 7.703 1.867 1.00 31.16 276 SER A C 1
ATOM 2124 O O . SER A 1 276 ? -47.559 7.388 1.590 1.00 31.16 276 SER A O 1
ATOM 2126 N N . SER A 1 277 ? -45.518 6.820 2.326 1.00 26.78 277 SER A N 1
ATOM 2127 C CA . SER A 1 277 ? -45.913 5.504 2.833 1.00 26.78 277 SER A CA 1
ATOM 2128 C C . SER A 1 277 ? -45.125 5.145 4.093 1.00 26.78 277 SER A C 1
ATOM 2130 O O . SER A 1 277 ? -43.895 5.014 4.117 1.00 26.78 277 SER A O 1
ATOM 2132 N N . SER A 1 278 ? -45.870 5.033 5.188 1.00 36.19 278 SER A N 1
ATOM 2133 C CA . SER A 1 278 ? -45.415 4.498 6.461 1.00 36.19 278 SER A CA 1
ATOM 2134 C C . SER A 1 278 ? -45.076 3.018 6.289 1.00 36.19 278 SER A C 1
ATOM 2136 O O . SER A 1 278 ? -45.886 2.217 5.836 1.00 36.19 278 SER A O 1
ATOM 2138 N N . SER A 1 279 ? -43.858 2.639 6.667 1.00 28.78 279 SER A N 1
ATOM 2139 C CA . SER A 1 279 ? -43.458 1.236 6.744 1.00 28.78 279 SER A CA 1
ATOM 2140 C C . SER A 1 279 ? -42.562 1.067 7.962 1.00 28.78 279 SER A C 1
ATOM 2142 O O . SER A 1 279 ? -41.394 1.475 7.944 1.00 28.78 279 SER A O 1
ATOM 2144 N N . SER A 1 280 ? -43.123 0.489 9.017 1.00 38.03 280 SER A N 1
ATOM 2145 C CA . SER A 1 280 ? -42.379 -0.006 10.169 1.00 38.03 280 SER A CA 1
ATOM 2146 C C . SER A 1 280 ? -41.217 -0.899 9.716 1.00 38.03 280 SER A C 1
ATOM 2148 O O . SER A 1 280 ? -41.287 -1.623 8.721 1.00 38.03 280 SER A O 1
ATOM 2150 N N . SER A 1 281 ? -40.093 -0.821 10.416 1.00 30.81 281 SER A N 1
ATOM 2151 C CA . SER A 1 281 ? -38.975 -1.747 10.246 1.00 30.81 281 SER A CA 1
ATOM 2152 C C . SER A 1 281 ? -38.310 -1.893 11.602 1.00 30.81 281 SER A C 1
ATOM 2154 O O . SER A 1 281 ? -37.934 -0.902 12.225 1.00 30.81 281 SER A O 1
ATOM 2156 N N . GLN A 1 282 ? -38.289 -3.129 12.090 1.00 30.50 282 GLN A N 1
ATOM 2157 C CA . GLN A 1 282 ? -37.984 -3.457 13.475 1.00 30.50 282 GLN A CA 1
ATOM 2158 C C . GLN A 1 282 ? -36.536 -3.092 13.817 1.00 30.50 282 GLN A C 1
ATOM 2160 O O . GLN A 1 282 ? -35.595 -3.627 13.236 1.00 30.50 282 GLN A O 1
ATOM 2165 N N . SER A 1 283 ? -36.367 -2.206 14.798 1.00 31.75 283 SER A N 1
ATOM 2166 C CA . SER A 1 283 ? -35.093 -2.036 15.492 1.00 31.75 283 SER A CA 1
ATOM 2167 C C . SER A 1 283 ? -34.909 -3.227 16.427 1.00 31.75 283 SER A C 1
ATOM 2169 O O . SER A 1 283 ? -35.423 -3.212 17.544 1.00 31.75 283 SER A O 1
ATOM 2171 N N . SER A 1 284 ? -34.184 -4.257 15.990 1.00 31.53 284 SER A N 1
ATOM 2172 C CA . SER A 1 284 ? -33.645 -5.248 16.918 1.00 31.53 284 SER A CA 1
ATOM 2173 C C . SER A 1 284 ? -32.650 -4.542 17.841 1.00 31.53 284 SER A C 1
ATOM 2175 O O . SER A 1 284 ? -31.591 -4.083 17.415 1.00 31.53 284 SER A O 1
ATOM 2177 N N . SER A 1 285 ? -33.026 -4.400 19.111 1.00 32.75 285 SER A N 1
ATOM 2178 C CA . SER A 1 285 ? -32.230 -3.730 20.141 1.00 32.75 285 SER A CA 1
ATOM 2179 C C . SER A 1 285 ? -30.985 -4.546 20.492 1.00 32.75 285 SER A C 1
ATOM 2181 O O . SER A 1 285 ? -30.947 -5.229 21.509 1.00 32.75 285 SER A O 1
ATOM 2183 N N . VAL A 1 286 ? -29.959 -4.488 19.642 1.00 42.66 286 VAL A N 1
ATOM 2184 C CA . VAL A 1 286 ? -28.645 -5.066 19.940 1.00 42.66 286 VAL A CA 1
ATOM 2185 C C . VAL A 1 286 ? -27.967 -4.195 20.995 1.00 42.66 286 VAL A C 1
ATOM 2187 O O . VAL A 1 286 ? -27.767 -2.992 20.791 1.00 42.66 286 VAL A O 1
ATOM 2190 N N . GLU A 1 287 ? -27.641 -4.807 22.131 1.00 41.25 287 GLU A N 1
ATOM 2191 C CA . GLU A 1 287 ? -27.035 -4.139 23.279 1.00 41.25 287 GLU A CA 1
ATOM 2192 C C . GLU A 1 287 ? -25.737 -3.411 22.903 1.00 41.25 287 GLU A C 1
ATOM 2194 O O . GLU A 1 287 ? -24.923 -3.882 22.101 1.00 41.25 287 GLU A O 1
ATOM 2199 N N . ARG A 1 288 ? -25.515 -2.239 23.509 1.00 46.25 288 ARG A N 1
ATOM 2200 C CA . ARG A 1 288 ? -24.227 -1.549 23.397 1.00 46.25 288 ARG A CA 1
ATOM 2201 C C . ARG A 1 288 ? -23.196 -2.328 24.205 1.00 46.25 288 ARG A C 1
ATOM 2203 O O . ARG A 1 288 ? -23.311 -2.381 25.425 1.00 46.25 288 ARG A O 1
ATOM 2210 N N . VAL A 1 289 ? -22.159 -2.844 23.549 1.00 52.75 289 VAL A N 1
ATOM 2211 C CA . VAL A 1 289 ? -21.024 -3.476 24.238 1.00 52.75 289 VAL A CA 1
ATOM 2212 C C . VAL A 1 289 ? -20.369 -2.456 25.188 1.00 52.75 289 VAL A C 1
ATOM 2214 O O . VAL A 1 289 ? -19.914 -1.408 24.713 1.00 52.75 289 VAL A O 1
ATOM 2217 N N . PRO A 1 290 ? -20.286 -2.724 26.507 1.00 51.00 290 PRO A N 1
ATOM 2218 C CA . PRO A 1 290 ? -19.578 -1.856 27.440 1.00 51.00 290 PRO A CA 1
ATOM 2219 C C . PRO A 1 290 ? -18.080 -1.845 27.112 1.00 51.00 290 PRO A C 1
ATOM 2221 O O . PRO A 1 290 ? -17.387 -2.852 27.241 1.00 51.00 290 PRO A O 1
ATOM 2224 N N . LEU A 1 291 ? -17.564 -0.692 26.683 1.00 53.44 291 LEU A N 1
ATOM 2225 C CA . LEU A 1 291 ? -16.193 -0.568 26.168 1.00 53.44 291 LEU A CA 1
ATOM 2226 C C . LEU A 1 291 ? -15.092 -0.747 27.238 1.00 53.44 291 LEU A C 1
ATOM 2228 O O . LEU A 1 291 ? -13.917 -0.784 26.887 1.00 53.44 291 LEU A O 1
ATOM 2232 N N . GLY A 1 292 ? -15.448 -0.845 28.525 1.00 50.47 292 GLY A N 1
ATOM 2233 C CA . GLY A 1 292 ? -14.500 -0.860 29.649 1.00 50.47 292 GLY A CA 1
ATOM 2234 C C . GLY A 1 292 ? -13.559 -2.070 29.709 1.00 50.47 292 GLY A C 1
ATOM 2235 O O . GLY A 1 292 ? -12.451 -1.931 30.211 1.00 50.47 292 GLY A O 1
ATOM 2236 N N . ASN A 1 293 ? -13.959 -3.219 29.149 1.00 54.62 293 ASN A N 1
ATOM 2237 C CA . ASN A 1 293 ? -13.197 -4.477 29.226 1.00 54.62 293 ASN A CA 1
ATOM 2238 C C . ASN A 1 293 ? -12.559 -4.897 27.887 1.00 54.62 293 ASN A C 1
ATOM 2240 O O . ASN A 1 293 ? -12.151 -6.046 27.725 1.00 54.62 293 ASN A O 1
ATOM 2244 N N . ILE A 1 294 ? -12.498 -4.002 26.896 1.00 65.69 294 ILE A N 1
ATOM 2245 C CA . ILE A 1 294 ? -11.957 -4.336 25.573 1.00 65.69 294 ILE A CA 1
ATOM 2246 C C . ILE A 1 294 ? -10.438 -4.141 25.557 1.00 65.69 294 ILE A C 1
ATOM 2248 O O . ILE A 1 294 ? -9.955 -3.007 25.517 1.00 65.69 294 ILE A O 1
ATOM 2252 N N . ASP A 1 295 ? -9.679 -5.239 25.490 1.00 73.94 295 ASP A N 1
ATOM 2253 C CA . ASP A 1 295 ? -8.249 -5.180 25.175 1.00 73.94 295 ASP A CA 1
ATOM 2254 C C . ASP A 1 295 ? -8.034 -4.759 23.712 1.00 73.94 295 ASP A C 1
ATOM 2256 O O . ASP A 1 295 ? -8.016 -5.565 22.778 1.00 73.94 295 ASP A O 1
ATOM 2260 N N . ILE A 1 296 ? -7.828 -3.457 23.531 1.00 73.00 296 ILE A N 1
ATOM 2261 C CA . ILE A 1 296 ? -7.538 -2.800 22.254 1.00 73.00 296 ILE A CA 1
ATOM 2262 C C . ILE A 1 296 ? -6.271 -3.363 21.580 1.00 73.00 296 ILE A C 1
ATOM 2264 O O . ILE A 1 296 ? -6.153 -3.261 20.356 1.00 73.00 296 ILE A O 1
ATOM 2268 N N . SER A 1 297 ? -5.328 -3.948 22.332 1.00 74.19 297 SER A N 1
ATOM 2269 C CA . SER A 1 297 ? -4.078 -4.481 21.775 1.00 74.19 297 SER A CA 1
ATOM 2270 C C . SER A 1 297 ? -4.292 -5.776 20.980 1.00 74.19 297 SER A C 1
ATOM 2272 O O . SER A 1 297 ? -3.677 -5.949 19.926 1.00 74.19 297 SER A O 1
ATOM 2274 N N . SER A 1 298 ? -5.244 -6.617 21.402 1.00 77.94 298 SER A N 1
ATOM 2275 C CA . SER A 1 298 ? -5.655 -7.837 20.691 1.00 77.94 298 SER A CA 1
ATOM 2276 C C . SER A 1 298 ? -6.402 -7.585 19.367 1.00 77.94 298 SER A C 1
ATOM 2278 O O . SER A 1 298 ? -6.493 -8.472 18.510 1.00 77.94 298 SER A O 1
ATOM 2280 N N . ILE A 1 299 ? -6.949 -6.379 19.164 1.00 81.38 299 ILE A N 1
ATOM 2281 C CA . ILE A 1 299 ? -7.880 -6.102 18.064 1.00 81.38 299 ILE A CA 1
ATOM 2282 C C . ILE A 1 299 ? -7.161 -5.950 16.719 1.00 81.38 299 ILE A C 1
ATOM 2284 O O . ILE A 1 299 ? -6.353 -5.048 16.487 1.00 81.38 299 ILE A O 1
ATOM 2288 N N . ARG A 1 300 ? -7.554 -6.790 15.754 1.00 82.69 300 ARG A N 1
ATOM 2289 C CA . ARG A 1 300 ? -7.145 -6.662 14.348 1.00 82.69 300 ARG A CA 1
ATOM 2290 C C . ARG A 1 300 ? -7.961 -5.574 13.645 1.00 82.69 300 ARG A C 1
ATOM 2292 O O . ARG A 1 300 ? -9.146 -5.747 13.372 1.00 82.69 300 ARG A O 1
ATOM 2299 N N . PHE A 1 301 ? -7.306 -4.467 13.297 1.00 88.00 301 PHE A N 1
ATOM 2300 C CA . PHE A 1 301 ? -7.935 -3.338 12.606 1.00 88.00 301 PHE A CA 1
ATOM 2301 C C . PHE A 1 301 ? -7.974 -3.535 11.083 1.00 88.00 301 PHE A C 1
ATOM 2303 O O . PHE A 1 301 ? -6.930 -3.559 10.428 1.00 88.00 301 PHE A O 1
ATOM 2310 N N . ARG A 1 302 ? -9.175 -3.602 10.498 1.00 88.75 302 ARG A N 1
ATOM 2311 C CA . ARG A 1 302 ? -9.371 -3.694 9.040 1.00 88.75 302 ARG A CA 1
ATOM 2312 C C . ARG A 1 302 ? -9.210 -2.315 8.389 1.00 88.75 302 ARG A C 1
ATOM 2314 O O . ARG A 1 302 ? -9.756 -1.330 8.882 1.00 88.75 302 ARG A O 1
ATOM 2321 N N . GLY A 1 303 ? -8.450 -2.223 7.298 1.00 89.69 303 GLY A N 1
ATOM 2322 C CA . GLY A 1 303 ? -8.195 -0.958 6.601 1.00 89.69 303 GLY A CA 1
ATOM 2323 C C . GLY A 1 303 ? -9.384 -0.493 5.756 1.00 89.69 303 GLY A C 1
ATOM 2324 O O . GLY A 1 303 ? -9.887 -1.256 4.939 1.00 89.69 303 GLY A O 1
ATOM 2325 N N . ILE A 1 304 ? -9.803 0.769 5.901 1.00 90.38 304 ILE A N 1
ATOM 2326 C CA . ILE A 1 304 ? -10.832 1.394 5.051 1.00 90.38 304 ILE A CA 1
ATOM 2327 C C . ILE A 1 304 ? -10.332 2.745 4.532 1.00 90.38 304 ILE A C 1
ATOM 2329 O O . ILE A 1 304 ? -10.108 3.684 5.301 1.00 90.38 304 ILE A O 1
ATOM 2333 N N . ARG A 1 305 ? -10.192 2.878 3.208 1.00 88.06 305 ARG A N 1
ATOM 2334 C CA . ARG A 1 305 ? -9.808 4.150 2.581 1.00 88.06 305 ARG A CA 1
ATOM 2335 C C . ARG A 1 305 ? -10.988 5.129 2.578 1.00 88.06 305 ARG A C 1
ATOM 2337 O O . ARG A 1 305 ? -12.113 4.779 2.207 1.00 88.06 305 ARG A O 1
ATOM 2344 N N . ILE A 1 306 ? -10.727 6.376 2.964 1.00 91.00 306 ILE A N 1
ATOM 2345 C CA . ILE A 1 306 ? -11.715 7.464 3.000 1.00 91.00 306 ILE A CA 1
ATOM 2346 C C . ILE A 1 306 ? -11.073 8.787 2.545 1.00 91.00 306 ILE A C 1
ATOM 2348 O O . ILE A 1 306 ? -9.849 8.911 2.515 1.00 91.00 306 ILE A O 1
ATOM 2352 N N . LYS A 1 307 ? -11.867 9.792 2.146 1.00 86.81 307 LYS A N 1
ATOM 2353 C CA . LYS A 1 307 ? -11.349 11.130 1.787 1.00 86.81 307 LYS A CA 1
ATOM 2354 C C . LYS A 1 307 ? -10.773 11.838 3.027 1.00 86.81 307 LYS A C 1
ATOM 2356 O O . LYS A 1 307 ? -11.374 11.766 4.097 1.00 86.81 307 LYS A O 1
ATOM 2361 N N . LYS A 1 308 ? -9.662 12.578 2.872 1.00 89.44 308 LYS A N 1
ATOM 2362 C CA . LYS A 1 308 ? -8.951 13.291 3.962 1.00 89.44 308 LYS A CA 1
ATOM 2363 C C . LYS A 1 308 ? -9.872 14.162 4.829 1.00 89.44 308 LYS A C 1
ATOM 2365 O O . LYS A 1 308 ? -9.737 14.163 6.047 1.00 89.44 308 LYS A O 1
ATOM 2370 N N . ILE A 1 309 ? -10.851 14.837 4.219 1.00 90.56 309 ILE A N 1
ATOM 2371 C CA . ILE A 1 309 ? -11.849 15.651 4.933 1.00 90.56 309 ILE A CA 1
ATOM 2372 C C . ILE A 1 309 ? -12.658 14.835 5.958 1.00 90.56 309 ILE A C 1
ATOM 2374 O O . ILE A 1 309 ? -12.740 15.221 7.121 1.00 90.56 309 ILE A O 1
ATOM 2378 N N . TYR A 1 310 ? -13.173 13.666 5.567 1.00 93.44 310 TYR A N 1
ATOM 2379 C CA . TYR A 1 310 ? -13.937 12.791 6.459 1.00 93.44 310 TYR A CA 1
ATOM 2380 C C . TYR A 1 310 ? -13.044 12.091 7.482 1.00 93.44 310 TYR A C 1
ATOM 2382 O O . TYR A 1 310 ? -13.450 11.934 8.628 1.00 93.44 310 TYR A O 1
ATOM 2390 N N . LEU A 1 311 ? -11.810 11.736 7.109 1.00 93.88 311 LEU A N 1
ATOM 2391 C CA . LEU A 1 311 ? -10.825 11.212 8.055 1.00 93.88 311 LEU A CA 1
ATOM 2392 C C . LEU A 1 311 ? -10.566 12.205 9.201 1.00 93.88 311 LEU A C 1
ATOM 2394 O O . LEU A 1 311 ? -10.567 11.820 10.368 1.00 93.88 311 LEU A O 1
ATOM 2398 N N . ASN A 1 312 ? -10.401 13.490 8.877 1.00 92.50 312 ASN A N 1
ATOM 2399 C CA . ASN A 1 312 ? -10.219 14.548 9.870 1.00 92.50 312 ASN A CA 1
ATOM 2400 C C . ASN A 1 312 ? -11.463 14.731 10.758 1.00 92.50 312 ASN A C 1
ATOM 2402 O O . ASN A 1 312 ? -11.323 15.023 11.943 1.00 92.50 312 ASN A O 1
ATOM 2406 N N . MET A 1 313 ? -12.670 14.527 10.220 1.00 94.94 313 MET A N 1
ATOM 2407 C CA . MET A 1 313 ? -13.920 14.562 10.996 1.00 94.94 313 MET A CA 1
ATOM 2408 C C . MET A 1 313 ? -14.057 13.366 11.944 1.00 94.94 313 MET A C 1
ATOM 2410 O O . MET A 1 313 ? -14.512 13.542 13.070 1.00 94.94 313 MET A O 1
ATOM 2414 N N . ILE A 1 314 ? -13.601 12.175 11.539 1.00 96.12 314 ILE A N 1
ATOM 2415 C CA . ILE A 1 314 ? -13.540 10.994 12.417 1.00 96.12 314 ILE A CA 1
ATOM 2416 C C . ILE A 1 314 ? -12.502 11.215 13.528 1.00 96.12 314 ILE A C 1
ATOM 2418 O O . ILE A 1 314 ? -12.797 10.978 14.697 1.00 96.12 314 ILE A O 1
ATOM 2422 N N . LYS A 1 315 ? -11.315 11.759 13.205 1.00 93.50 315 LYS A N 1
ATOM 2423 C CA . LYS A 1 315 ? -10.302 12.139 14.212 1.00 93.50 315 LYS A CA 1
ATOM 2424 C C . LYS A 1 315 ? -10.857 13.105 15.261 1.00 93.50 315 LYS A C 1
ATOM 2426 O O . LYS A 1 315 ? -10.644 12.886 16.448 1.00 93.50 315 LYS A O 1
ATOM 2431 N N . LYS A 1 316 ? -11.589 14.134 14.817 1.00 91.94 316 LYS A N 1
ATOM 2432 C CA . LYS A 1 316 ? -12.247 15.138 15.672 1.00 91.94 316 LYS A CA 1
ATOM 2433 C C . LYS A 1 316 ? -13.518 14.636 16.377 1.00 91.94 316 LYS A C 1
ATOM 2435 O O . LYS A 1 316 ? -14.100 15.396 17.139 1.00 91.94 316 LYS A O 1
ATOM 2440 N N . GLY A 1 317 ? -13.984 13.415 16.102 1.00 93.50 317 GLY A N 1
ATOM 2441 C CA . GLY A 1 317 ? -15.231 12.880 16.660 1.00 93.50 317 GLY A CA 1
ATOM 2442 C C . GLY A 1 317 ? -16.516 13.532 16.130 1.00 93.50 317 GLY A C 1
ATOM 2443 O O . GLY A 1 317 ? -17.584 13.266 16.664 1.00 93.50 317 GLY A O 1
ATOM 2444 N N . THR A 1 318 ? -16.456 14.365 15.083 1.00 94.69 318 THR A N 1
ATOM 2445 C CA . THR A 1 318 ? -17.658 14.982 14.487 1.00 94.69 318 THR A CA 1
ATOM 2446 C C . THR A 1 318 ? -18.361 14.062 13.491 1.00 94.69 318 THR A C 1
ATOM 2448 O O . THR A 1 318 ? -19.567 14.178 13.296 1.00 94.69 318 THR A O 1
ATOM 2451 N N . LYS A 1 319 ? -17.626 13.118 12.888 1.00 97.38 319 LYS A N 1
ATOM 2452 C CA . LYS A 1 319 ? -18.179 12.001 12.110 1.00 97.38 319 LYS A CA 1
ATOM 2453 C C . LYS A 1 319 ? -18.010 10.711 12.908 1.00 97.38 319 LYS A C 1
ATOM 2455 O O . LYS A 1 319 ? -16.901 10.193 13.005 1.00 97.38 319 LYS A O 1
ATOM 2460 N N . THR A 1 320 ? -19.110 10.206 13.456 1.00 97.69 320 THR A N 1
ATOM 2461 C CA . THR A 1 320 ? -19.159 8.999 14.303 1.00 97.69 320 THR A CA 1
ATOM 2462 C C . THR A 1 320 ? -19.881 7.828 13.642 1.00 97.69 320 THR A C 1
ATOM 2464 O O . THR A 1 320 ? -19.952 6.751 14.224 1.00 97.69 320 THR A O 1
ATOM 2467 N N . ILE A 1 321 ? -20.402 8.002 12.423 1.00 98.06 321 ILE A N 1
ATOM 2468 C CA . ILE A 1 321 ? -21.060 6.936 11.664 1.00 98.06 321 ILE A CA 1
ATOM 2469 C C . ILE A 1 321 ? -20.481 6.899 10.248 1.00 98.06 321 ILE A C 1
ATOM 2471 O O . ILE A 1 321 ? -20.361 7.928 9.578 1.00 98.06 321 ILE A O 1
ATOM 2475 N N . GLU A 1 322 ? -20.129 5.714 9.761 1.00 97.38 322 GLU A N 1
ATOM 2476 C CA . GLU A 1 322 ? -19.747 5.472 8.371 1.00 97.38 322 GLU A CA 1
ATOM 2477 C C . GLU A 1 322 ? -20.857 4.702 7.646 1.00 97.38 322 GLU A C 1
ATOM 2479 O O . GLU A 1 322 ? -21.043 3.507 7.860 1.00 97.38 322 GLU A O 1
ATOM 2484 N N . GLY A 1 323 ? -21.599 5.407 6.786 1.00 96.94 323 GLY A N 1
ATOM 2485 C CA . GLY A 1 323 ? -22.614 4.812 5.916 1.00 96.94 323 GLY A CA 1
ATOM 2486 C C . GLY A 1 323 ? -22.005 4.266 4.622 1.00 96.94 323 GLY A C 1
ATOM 2487 O O . GLY A 1 323 ? -21.288 4.996 3.930 1.00 96.94 323 GLY A O 1
ATOM 2488 N N . ARG A 1 324 ? -22.283 3.003 4.288 1.00 97.00 324 ARG A N 1
ATOM 2489 C CA . ARG A 1 324 ? -21.773 2.285 3.100 1.00 97.00 324 ARG A CA 1
ATOM 2490 C C . ARG A 1 324 ? -22.859 1.400 2.484 1.00 97.00 324 ARG A C 1
ATOM 2492 O O . ARG A 1 324 ? -23.884 1.152 3.105 1.00 97.00 324 ARG A O 1
ATOM 2499 N N . ILE A 1 325 ? -22.623 0.889 1.275 1.00 97.44 325 ILE A N 1
ATOM 2500 C CA . ILE A 1 325 ? -23.410 -0.231 0.730 1.00 97.44 325 ILE A CA 1
ATOM 2501 C C . ILE A 1 325 ? -23.180 -1.466 1.610 1.00 97.44 325 ILE A C 1
ATOM 2503 O O . ILE A 1 325 ? -22.038 -1.755 1.973 1.00 97.44 325 ILE A O 1
ATOM 2507 N N . HIS A 1 326 ? -24.242 -2.203 1.930 1.00 96.19 326 HIS A N 1
ATOM 2508 C CA . HIS A 1 326 ? -24.172 -3.406 2.760 1.00 96.19 326 HIS A CA 1
ATOM 2509 C C . HIS A 1 326 ? -23.708 -4.623 1.933 1.00 96.19 326 HIS A C 1
ATOM 2511 O O . HIS A 1 326 ? -24.479 -5.508 1.575 1.00 96.19 326 HIS A O 1
ATOM 2517 N N . LYS A 1 327 ? -22.422 -4.627 1.560 1.00 89.94 327 LYS A N 1
ATOM 2518 C CA . LYS A 1 327 ? -21.791 -5.653 0.713 1.00 89.94 327 LYS A CA 1
ATOM 2519 C C . LYS A 1 327 ? -20.326 -5.871 1.105 1.00 89.94 327 LYS A C 1
ATOM 2521 O O . LYS A 1 327 ? -19.696 -4.997 1.705 1.00 89.94 327 LYS A O 1
ATOM 2526 N N . ASP A 1 328 ? -19.773 -7.013 0.704 1.00 90.38 328 ASP A N 1
ATOM 2527 C CA . ASP A 1 328 ? -18.353 -7.358 0.820 1.00 90.38 328 ASP A CA 1
ATOM 2528 C C . ASP A 1 328 ? -17.870 -7.204 2.276 1.00 90.38 328 ASP A C 1
ATOM 2530 O O . ASP A 1 328 ? -18.563 -7.618 3.207 1.00 90.38 328 ASP A O 1
ATOM 2534 N N . ILE A 1 329 ? -16.715 -6.569 2.510 1.00 85.88 329 ILE A N 1
ATOM 2535 C CA . ILE A 1 329 ? -16.188 -6.357 3.867 1.00 85.88 329 ILE A CA 1
ATOM 2536 C C . ILE A 1 329 ? -17.171 -5.614 4.788 1.00 85.88 329 ILE A C 1
ATOM 2538 O O . ILE A 1 329 ? -17.158 -5.860 5.993 1.00 85.88 329 ILE A O 1
ATOM 2542 N N . PHE A 1 330 ? -18.040 -4.750 4.247 1.00 92.31 330 PHE A N 1
ATOM 2543 C CA . PHE A 1 330 ? -18.942 -3.916 5.045 1.00 92.31 330 PHE A CA 1
ATOM 2544 C C . PHE A 1 330 ? -20.126 -4.692 5.631 1.00 92.31 330 PHE A C 1
ATOM 2546 O O . PHE A 1 330 ? -20.620 -4.313 6.687 1.00 92.31 330 PHE A O 1
ATOM 2553 N N . ALA A 1 331 ? -20.532 -5.798 4.999 1.00 91.88 331 ALA A N 1
ATOM 2554 C CA . ALA A 1 331 ? -21.558 -6.705 5.523 1.00 91.88 331 ALA A CA 1
ATOM 2555 C C . ALA A 1 331 ? -21.049 -7.618 6.658 1.00 91.88 331 ALA A C 1
ATOM 2557 O O . ALA A 1 331 ? -21.830 -8.307 7.301 1.00 91.88 331 ALA A O 1
ATOM 2558 N N . SER A 1 332 ? -19.735 -7.628 6.910 1.00 90.69 332 SER A N 1
ATOM 2559 C CA . SER A 1 332 ? -19.085 -8.501 7.902 1.00 90.69 332 SER A CA 1
ATOM 2560 C C . SER A 1 332 ? -18.602 -7.775 9.167 1.00 90.69 332 SER A C 1
ATOM 2562 O O . SER A 1 332 ? -17.845 -8.359 9.951 1.00 90.69 332 SER A O 1
ATOM 2564 N N . PHE A 1 333 ? -18.970 -6.499 9.336 1.00 94.25 333 PHE A N 1
ATOM 2565 C CA . PHE A 1 333 ? -18.676 -5.739 10.551 1.00 94.25 333 PHE A CA 1
ATOM 2566 C C . PHE A 1 333 ? -19.743 -5.966 11.620 1.00 94.25 333 PHE A C 1
ATOM 2568 O O . PHE A 1 333 ? -20.938 -5.963 11.334 1.00 94.25 333 PHE A O 1
ATOM 2575 N N . LYS A 1 334 ? -19.294 -6.077 12.868 1.00 94.06 334 LYS A N 1
ATOM 2576 C CA . LYS A 1 334 ? -20.125 -6.139 14.078 1.00 94.06 334 LYS A CA 1
ATOM 2577 C C . LYS A 1 334 ? -19.520 -5.275 15.187 1.00 94.06 334 LYS A C 1
ATOM 2579 O O . LYS A 1 334 ? -18.374 -4.835 15.079 1.00 94.06 334 LYS A O 1
ATOM 2584 N N . ALA A 1 335 ? -20.277 -5.041 16.258 1.00 93.19 335 ALA A N 1
ATOM 2585 C CA . ALA A 1 335 ? -19.753 -4.374 17.449 1.00 93.19 335 ALA A CA 1
ATOM 2586 C C . ALA A 1 335 ? -18.508 -5.108 17.992 1.00 93.19 335 ALA A C 1
ATOM 2588 O O . ALA A 1 335 ? -18.439 -6.336 17.961 1.00 93.19 335 ALA A O 1
ATOM 2589 N N . GLY A 1 336 ? -17.510 -4.345 18.441 1.00 87.56 336 GLY A N 1
ATOM 2590 C CA . GLY A 1 336 ? -16.202 -4.844 18.877 1.00 87.56 336 GLY A CA 1
ATOM 2591 C C . GLY A 1 336 ? -15.144 -4.974 17.769 1.00 87.56 336 GLY A C 1
ATOM 2592 O O . GLY A 1 336 ? -13.958 -5.031 18.085 1.00 87.56 336 GLY A O 1
ATOM 2593 N N . ASP A 1 337 ? -15.513 -4.967 16.481 1.00 90.31 337 ASP A N 1
ATOM 2594 C CA . ASP A 1 337 ? -14.520 -5.013 15.396 1.00 90.31 337 ASP A CA 1
ATOM 2595 C C . ASP A 1 337 ? -13.680 -3.715 15.325 1.00 90.31 337 ASP A C 1
ATOM 2597 O O . ASP A 1 337 ? -14.165 -2.609 15.574 1.00 90.31 337 ASP A O 1
ATOM 2601 N N . GLY A 1 338 ? -12.412 -3.834 14.916 1.00 92.31 338 GLY A N 1
ATOM 2602 C CA . GLY A 1 338 ? -11.521 -2.692 14.689 1.00 92.31 338 GLY A CA 1
ATOM 2603 C C . GLY A 1 338 ? -11.524 -2.200 13.238 1.00 92.31 338 GLY A C 1
ATOM 2604 O O . GLY A 1 338 ? -11.335 -2.982 12.303 1.00 92.31 338 GLY A O 1
ATOM 2605 N N . ILE A 1 339 ? -11.628 -0.883 13.040 1.00 96.56 339 ILE A N 1
ATOM 2606 C CA . ILE A 1 339 ? -11.462 -0.213 11.741 1.00 96.56 339 ILE A CA 1
ATOM 2607 C C . ILE A 1 339 ? -10.284 0.763 11.795 1.00 96.56 339 ILE A C 1
ATOM 2609 O O . ILE A 1 339 ? -10.216 1.628 12.663 1.00 96.56 339 ILE A O 1
ATOM 2613 N N . ARG A 1 340 ? -9.366 0.673 10.831 1.00 94.62 340 ARG A N 1
ATOM 2614 C CA . ARG A 1 340 ? -8.358 1.704 10.552 1.00 94.62 340 ARG A CA 1
ATOM 2615 C C . ARG A 1 340 ? -8.814 2.499 9.334 1.00 94.62 340 ARG A C 1
ATOM 2617 O O . ARG A 1 340 ? -8.601 2.065 8.202 1.00 94.62 340 ARG A O 1
ATOM 2624 N N . PHE A 1 341 ? -9.419 3.663 9.550 1.00 94.94 341 PHE A N 1
ATOM 2625 C CA . PHE A 1 341 ? -9.682 4.593 8.454 1.00 94.94 341 PHE A CA 1
ATOM 2626 C C . PHE A 1 341 ? -8.372 5.238 8.008 1.00 94.94 341 PHE A C 1
ATOM 2628 O O . PHE A 1 341 ? -7.563 5.611 8.858 1.00 94.94 341 PHE A O 1
ATOM 2635 N N . PHE A 1 342 ? -8.152 5.393 6.700 1.00 90.56 342 PHE A N 1
ATOM 2636 C CA . PHE A 1 342 ? -6.925 6.009 6.188 1.00 90.56 342 PHE A CA 1
ATOM 2637 C C . PHE A 1 342 ? -7.098 6.810 4.889 1.00 90.56 342 PHE A C 1
ATOM 2639 O O . PHE A 1 342 ? -8.019 6.591 4.098 1.00 90.56 342 PHE A O 1
ATOM 2646 N N . ASN A 1 343 ? -6.177 7.748 4.664 1.00 85.44 343 ASN A N 1
ATOM 2647 C CA . ASN A 1 343 ? -6.020 8.518 3.435 1.00 85.44 343 ASN A CA 1
ATOM 2648 C C . ASN A 1 343 ? -4.518 8.675 3.132 1.00 85.44 343 ASN A C 1
ATOM 2650 O O . ASN A 1 343 ? -3.873 9.600 3.615 1.00 85.44 343 ASN A O 1
ATOM 2654 N N . GLY A 1 344 ? -3.955 7.736 2.369 1.00 72.06 344 GLY A N 1
ATOM 2655 C CA . GLY A 1 344 ? -2.499 7.582 2.284 1.00 72.06 344 GLY A CA 1
ATOM 2656 C C . GLY A 1 344 ? -1.927 6.886 3.526 1.00 72.06 344 GLY A C 1
ATOM 2657 O O . GLY A 1 344 ? -2.677 6.320 4.321 1.00 72.06 344 GLY A O 1
ATOM 2658 N N . LEU A 1 345 ? -0.601 6.893 3.667 1.00 53.75 345 LEU A N 1
ATOM 2659 C CA . LEU A 1 345 ? 0.107 6.105 4.686 1.00 53.75 345 LEU A CA 1
ATOM 2660 C C . LEU A 1 345 ? 0.087 6.763 6.072 1.00 53.75 345 LEU A C 1
ATOM 2662 O O . LEU A 1 345 ? -0.140 6.085 7.070 1.00 53.75 345 LEU A O 1
ATOM 2666 N N . GLU A 1 346 ? 0.296 8.079 6.128 1.00 57.06 346 GLU A N 1
ATOM 2667 C CA . GLU A 1 346 ? 0.481 8.818 7.385 1.00 57.06 346 GLU A CA 1
ATOM 2668 C C . GLU A 1 346 ? -0.836 9.284 8.014 1.00 57.06 346 GLU A C 1
ATOM 2670 O O . GLU A 1 346 ? -0.969 9.396 9.233 1.00 57.06 346 GLU A O 1
ATOM 2675 N N . HIS A 1 347 ? -1.857 9.546 7.197 1.00 78.25 347 HIS A N 1
ATOM 2676 C CA . HIS A 1 347 ? -3.159 9.940 7.710 1.00 78.25 347 HIS A CA 1
ATOM 2677 C C . HIS A 1 347 ? -4.017 8.697 7.944 1.00 78.25 347 HIS A C 1
ATOM 2679 O O . HIS A 1 347 ? -4.721 8.235 7.047 1.00 78.25 347 HIS A O 1
ATOM 2685 N N . SER A 1 348 ? -4.010 8.187 9.175 1.00 91.19 348 SER A N 1
ATOM 2686 C CA . SER A 1 348 ? -4.980 7.189 9.632 1.00 91.19 348 SER A CA 1
ATOM 2687 C C . SER A 1 348 ? -5.563 7.517 11.008 1.00 91.19 348 SER A C 1
ATOM 2689 O O . SER A 1 348 ? -5.041 8.381 11.716 1.00 91.19 348 SER A O 1
ATOM 2691 N N . VAL A 1 349 ? -6.677 6.870 11.352 1.00 93.56 349 VAL A N 1
ATOM 2692 C CA . VAL A 1 349 ? -7.275 6.840 12.695 1.00 93.56 349 VAL A CA 1
ATOM 2693 C C . VAL A 1 349 ? -7.813 5.436 12.961 1.00 93.56 349 VAL A C 1
ATOM 2695 O O . VAL A 1 349 ? -8.422 4.823 12.079 1.00 93.56 349 VAL A O 1
ATOM 2698 N N . LYS A 1 350 ? -7.553 4.913 14.162 1.00 94.12 350 LYS A N 1
ATOM 2699 C CA . LYS A 1 350 ? -8.106 3.641 14.635 1.00 94.12 350 LYS A CA 1
ATOM 2700 C C . LYS A 1 350 ? -9.427 3.900 15.351 1.00 94.12 350 LYS A C 1
ATOM 2702 O O . LYS A 1 350 ? -9.510 4.768 16.219 1.00 94.12 350 LYS A O 1
ATOM 2707 N N . CYS A 1 351 ? -10.438 3.116 15.011 1.00 95.25 351 CYS A N 1
ATOM 2708 C CA . CYS A 1 351 ? -11.760 3.177 15.606 1.00 95.25 351 CYS A CA 1
ATOM 2709 C C . CYS A 1 351 ? -12.245 1.786 16.013 1.00 95.25 351 CYS A C 1
ATOM 2711 O O . CYS A 1 351 ? -11.963 0.806 15.323 1.00 95.25 351 CYS A O 1
ATOM 2713 N N . LEU A 1 352 ? -13.016 1.723 17.096 1.00 95.12 352 LEU A N 1
ATOM 2714 C CA . LEU A 1 352 ? -13.834 0.560 17.438 1.00 95.12 352 LEU A CA 1
ATOM 2715 C C . LEU A 1 352 ? -15.222 0.727 16.829 1.00 95.12 352 LEU A C 1
ATOM 2717 O O . LEU A 1 352 ? -15.792 1.818 16.899 1.00 95.12 352 LEU A O 1
ATOM 2721 N N . VAL A 1 353 ? -15.767 -0.347 16.263 1.00 95.56 353 VAL A N 1
ATOM 2722 C CA . VAL A 1 353 ? -17.180 -0.418 15.887 1.00 95.56 353 VAL A CA 1
ATOM 2723 C C . VAL A 1 353 ? -18.001 -0.589 17.161 1.00 95.56 353 VAL A C 1
ATOM 2725 O O . VAL A 1 353 ? -17.848 -1.579 17.873 1.00 95.56 353 VAL A O 1
ATOM 2728 N N . THR A 1 354 ? -18.872 0.369 17.464 1.00 93.69 354 THR A N 1
ATOM 2729 C CA . THR A 1 354 ? -19.715 0.342 18.673 1.00 93.69 354 THR A CA 1
ATOM 2730 C C . THR A 1 354 ? -21.105 -0.229 18.407 1.00 93.69 354 THR A C 1
ATOM 2732 O O . THR A 1 354 ? -21.718 -0.789 19.312 1.00 93.69 354 THR A O 1
ATOM 2735 N N . ARG A 1 355 ? -21.601 -0.105 17.169 1.00 94.81 355 ARG A N 1
ATOM 2736 C CA . ARG A 1 355 ? -22.900 -0.614 16.703 1.00 94.81 355 ARG A CA 1
ATOM 2737 C C . ARG A 1 355 ? -22.918 -0.694 15.175 1.00 94.81 355 ARG A C 1
ATOM 2739 O O . ARG A 1 355 ? -22.241 0.088 14.509 1.00 94.81 355 ARG A O 1
ATOM 2746 N N . VAL A 1 356 ? -23.719 -1.597 14.616 1.00 97.00 356 VAL A N 1
ATOM 2747 C CA . VAL A 1 356 ? -23.957 -1.702 13.170 1.00 97.00 356 VAL A CA 1
ATOM 2748 C C . VAL A 1 356 ? -25.457 -1.821 12.930 1.00 97.00 356 VAL A C 1
ATOM 2750 O O . VAL A 1 356 ? -26.082 -2.723 13.473 1.00 97.00 356 VAL A O 1
ATOM 2753 N N . ASN A 1 357 ? -26.012 -0.920 12.118 1.00 97.38 357 ASN A N 1
ATOM 2754 C CA . ASN A 1 357 ? -27.422 -0.921 11.718 1.00 97.38 357 ASN A CA 1
ATOM 2755 C C . ASN A 1 357 ? -27.522 -1.070 10.191 1.00 97.38 357 ASN A C 1
ATOM 2757 O O . ASN A 1 357 ? -26.703 -0.498 9.469 1.00 97.38 357 ASN A O 1
ATOM 2761 N N . THR A 1 358 ? -28.519 -1.793 9.680 1.00 97.62 358 THR A N 1
ATOM 2762 C CA . THR A 1 358 ? -28.750 -1.968 8.233 1.00 97.62 358 THR A CA 1
ATOM 2763 C C . THR A 1 358 ? -30.104 -1.404 7.812 1.00 97.62 358 THR A C 1
ATOM 2765 O O . THR A 1 358 ? -31.062 -1.390 8.581 1.00 97.62 358 THR A O 1
ATOM 2768 N N . TYR A 1 359 ? -30.185 -0.903 6.578 1.00 97.62 359 TYR A N 1
ATOM 2769 C CA . TYR A 1 359 ? -31.371 -0.239 6.036 1.00 97.62 359 TYR A CA 1
ATOM 2770 C C . TYR A 1 359 ? -31.580 -0.605 4.568 1.00 97.62 359 TYR A C 1
ATOM 2772 O O . TYR A 1 359 ? -30.624 -0.845 3.831 1.00 97.62 359 TYR A O 1
ATOM 2780 N N . LYS A 1 360 ? -32.837 -0.572 4.111 1.00 96.62 360 LYS A N 1
ATOM 2781 C CA . LYS A 1 360 ? -33.185 -0.830 2.702 1.00 96.62 360 LYS A CA 1
ATOM 2782 C C . LYS A 1 360 ? -32.638 0.228 1.732 1.00 96.62 360 LYS A C 1
ATOM 2784 O O . LYS A 1 360 ? -32.455 -0.081 0.564 1.00 96.62 360 LYS A O 1
ATOM 2789 N N . SER A 1 361 ? -32.388 1.458 2.187 1.00 96.31 361 SER A N 1
ATOM 2790 C CA . SER A 1 361 ? -31.892 2.549 1.336 1.00 96.31 361 SER A CA 1
ATOM 2791 C C . SER A 1 361 ? -31.206 3.664 2.138 1.00 96.31 361 SER A C 1
ATOM 2793 O O . SER A 1 361 ? -31.329 3.727 3.368 1.00 96.31 361 SER A O 1
ATOM 2795 N N . PHE A 1 362 ? -30.503 4.567 1.443 1.00 96.75 362 PHE A N 1
ATOM 2796 C CA . PHE A 1 362 ? -29.866 5.738 2.059 1.00 96.75 362 PHE A CA 1
ATOM 2797 C C . PHE A 1 362 ? -30.882 6.695 2.696 1.00 96.75 362 PHE A C 1
ATOM 2799 O O . PHE A 1 362 ? -30.592 7.256 3.746 1.00 96.75 362 PHE A O 1
ATOM 2806 N N . GLU A 1 363 ? -32.074 6.847 2.117 1.00 96.38 363 GLU A N 1
ATOM 2807 C CA . GLU A 1 363 ? -33.168 7.665 2.655 1.00 96.38 363 GLU A CA 1
ATOM 2808 C C . GLU A 1 363 ? -33.626 7.139 4.017 1.00 96.38 363 GLU A C 1
ATOM 2810 O O . GLU A 1 363 ? -33.721 7.906 4.971 1.00 96.38 363 GLU A O 1
ATOM 2815 N N . LYS A 1 364 ? -33.861 5.823 4.133 1.00 97.25 364 LYS A N 1
ATOM 2816 C CA . LYS A 1 364 ? -34.257 5.201 5.406 1.00 97.25 364 LYS A CA 1
ATOM 2817 C C . LYS A 1 364 ? -33.139 5.325 6.448 1.00 97.25 364 LYS A C 1
ATOM 2819 O O . LYS A 1 364 ? -33.417 5.709 7.578 1.00 97.25 364 LYS A O 1
ATOM 2824 N N . MET A 1 365 ? -31.880 5.106 6.057 1.00 97.69 365 MET A N 1
ATOM 2825 C CA . MET A 1 365 ? -30.725 5.313 6.943 1.00 97.69 365 MET A CA 1
ATOM 2826 C C . MET A 1 365 ? -30.626 6.764 7.440 1.00 97.69 365 MET A C 1
ATOM 2828 O O . MET A 1 365 ? -30.444 6.987 8.629 1.00 97.69 365 MET A O 1
ATOM 2832 N N . LEU A 1 366 ? -30.780 7.755 6.557 1.00 96.69 366 LEU A N 1
ATOM 2833 C CA . LEU A 1 366 ? -30.691 9.187 6.884 1.00 96.69 366 LEU A CA 1
ATOM 2834 C C . LEU A 1 366 ? -31.930 9.754 7.601 1.00 96.69 366 LEU A C 1
ATOM 2836 O O . LEU A 1 366 ? -31.889 10.897 8.062 1.00 96.69 366 LEU A O 1
ATOM 2840 N N . ALA A 1 367 ? -33.022 8.989 7.667 1.00 94.94 367 ALA A N 1
ATOM 2841 C CA . ALA A 1 367 ? -34.197 9.287 8.480 1.00 94.94 367 ALA A CA 1
ATOM 2842 C C . ALA A 1 367 ? -34.099 8.683 9.894 1.00 94.94 367 ALA A C 1
ATOM 2844 O O . ALA A 1 367 ? -34.633 9.260 10.836 1.00 94.94 367 ALA A O 1
ATOM 2845 N N . SER A 1 368 ? -33.422 7.538 10.051 1.00 96.56 368 SER A N 1
ATOM 2846 C CA . SER A 1 368 ? -33.231 6.872 11.349 1.00 96.56 368 SER A CA 1
ATOM 2847 C C . SER A 1 368 ? -31.953 7.285 12.087 1.00 96.56 368 SER A C 1
ATOM 2849 O O . SER A 1 368 ? -31.930 7.270 13.314 1.00 96.56 368 SER A O 1
ATOM 2851 N N . GLU A 1 369 ? -30.887 7.633 11.366 1.00 96.19 369 GLU A N 1
ATOM 2852 C CA . GLU A 1 369 ? -29.602 8.052 11.933 1.00 96.19 369 GLU A CA 1
ATOM 2853 C C . GLU A 1 369 ? -29.417 9.569 11.840 1.00 96.19 369 GLU A C 1
ATOM 2855 O O . GLU A 1 369 ? -29.889 10.224 10.909 1.00 96.19 369 GLU A O 1
ATOM 2860 N N . ASN A 1 370 ? -28.643 10.145 12.764 1.00 95.00 370 ASN A N 1
ATOM 2861 C CA . ASN A 1 370 ? -28.277 11.557 12.682 1.00 95.00 370 ASN A CA 1
ATOM 2862 C C . ASN A 1 370 ? -27.403 11.809 11.439 1.00 95.00 370 ASN A C 1
ATOM 2864 O O . ASN A 1 370 ? -26.213 11.477 11.416 1.00 95.00 370 ASN A O 1
ATOM 2868 N N . PHE A 1 371 ? -27.970 12.454 10.414 1.00 95.50 371 PHE A N 1
ATOM 2869 C CA . PHE A 1 371 ? -27.262 12.734 9.163 1.00 95.50 371 PHE A CA 1
ATOM 2870 C C . PHE A 1 371 ? -25.971 13.546 9.362 1.00 95.50 371 PHE A C 1
ATOM 2872 O O . PHE A 1 371 ? -25.027 13.355 8.594 1.00 95.50 371 PHE A O 1
ATOM 2879 N N . LYS A 1 372 ? -25.873 14.398 10.398 1.00 95.88 372 LYS A N 1
ATOM 2880 C CA . LYS A 1 372 ? -24.630 15.131 10.702 1.00 95.88 372 LYS A CA 1
ATOM 2881 C C . LYS A 1 372 ? -23.521 14.214 11.218 1.00 95.88 372 LYS A C 1
ATOM 2883 O O . LYS A 1 372 ? -22.360 14.481 10.940 1.00 95.88 372 LYS A O 1
ATOM 2888 N N . SER A 1 373 ? -23.852 13.111 11.888 1.00 96.44 373 SER A N 1
ATOM 2889 C CA . SER A 1 373 ? -22.876 12.098 12.318 1.00 96.44 373 SER A CA 1
ATOM 2890 C C . SER A 1 373 ? -22.373 11.224 11.160 1.00 96.44 373 SER A C 1
ATOM 2892 O O . SER A 1 373 ? -21.274 10.672 11.245 1.00 96.44 373 SER A O 1
ATOM 2894 N N . LEU A 1 374 ? -23.146 11.129 10.069 1.00 96.06 374 LEU A N 1
ATOM 2895 C CA . LEU A 1 374 ? -22.781 10.460 8.813 1.00 96.06 374 LEU A CA 1
ATOM 2896 C C . LEU A 1 374 ? -21.970 11.377 7.880 1.00 96.06 374 LEU A C 1
ATOM 2898 O O . LEU A 1 374 ? -20.895 10.997 7.404 1.00 96.06 374 LEU A O 1
ATOM 2902 N N . ILE A 1 375 ? -22.485 12.579 7.604 1.00 95.12 375 ILE A N 1
ATOM 2903 C CA . ILE A 1 375 ? -21.921 13.572 6.678 1.00 95.12 375 ILE A CA 1
ATOM 2904 C C . ILE A 1 375 ? -22.001 14.961 7.349 1.00 95.12 375 ILE A C 1
ATOM 2906 O O . ILE A 1 375 ? -22.944 15.716 7.099 1.00 95.12 375 ILE A O 1
ATOM 2910 N N . PRO A 1 376 ? -21.006 15.345 8.177 1.00 94.69 376 PRO A N 1
ATOM 2911 C CA . PRO A 1 376 ? -21.043 16.605 8.934 1.00 94.69 376 PRO A CA 1
ATOM 2912 C C . PRO A 1 376 ? -21.076 17.874 8.073 1.00 94.69 376 PRO A C 1
ATOM 2914 O O . PRO A 1 376 ? -21.455 18.937 8.552 1.00 94.69 376 PRO A O 1
ATOM 2917 N N . THR A 1 377 ? -20.662 17.778 6.805 1.00 92.88 377 THR A N 1
ATOM 2918 C CA . THR A 1 377 ? -20.660 18.885 5.834 1.00 92.88 377 THR A CA 1
ATOM 2919 C C . THR A 1 377 ? -22.012 19.125 5.169 1.00 92.88 377 THR A C 1
ATOM 2921 O O . THR A 1 377 ? -22.141 20.064 4.389 1.00 92.88 377 THR A O 1
ATOM 2924 N N . ALA A 1 378 ? -23.002 18.258 5.387 1.00 94.56 378 ALA A N 1
ATOM 2925 C CA . ALA A 1 378 ? -24.327 18.432 4.812 1.00 94.56 378 ALA A CA 1
ATOM 2926 C C . ALA A 1 378 ? -25.128 19.462 5.621 1.00 94.56 378 ALA A C 1
ATOM 2928 O O . ALA A 1 378 ? -25.210 19.379 6.846 1.00 94.56 378 ALA A O 1
ATOM 2929 N N . SER A 1 379 ? -25.770 20.407 4.932 1.00 94.69 379 SER A N 1
ATOM 2930 C CA . SER A 1 379 ? -26.701 21.360 5.552 1.00 94.69 379 SER A CA 1
ATOM 2931 C C . SER A 1 379 ? -28.038 20.716 5.941 1.00 94.69 379 SER A C 1
ATOM 2933 O O . SER A 1 379 ? -28.708 21.196 6.850 1.00 94.69 379 SER A O 1
ATOM 2935 N N . SER A 1 380 ? -28.420 19.615 5.287 1.00 96.19 380 SER A N 1
ATOM 2936 C CA . SER A 1 380 ? -29.673 18.890 5.519 1.00 96.19 380 SER A CA 1
ATOM 2937 C C . SER A 1 380 ? -29.550 17.400 5.181 1.00 96.19 380 SER A C 1
ATOM 2939 O O . SER A 1 380 ? -28.634 16.989 4.463 1.00 96.19 380 SER A O 1
ATOM 2941 N N . SER A 1 381 ? -30.518 16.591 5.626 1.00 94.44 381 SER A N 1
ATOM 2942 C CA . SER A 1 381 ? -30.616 15.169 5.258 1.00 94.44 381 SER A CA 1
ATOM 2943 C C . SER A 1 381 ? -30.699 14.963 3.729 1.00 94.44 381 SER A C 1
ATOM 2945 O O . SER A 1 381 ? -30.017 14.101 3.178 1.00 94.44 381 SER A O 1
ATOM 2947 N N . SER A 1 382 ? -31.396 15.847 2.998 1.00 95.31 382 SER A N 1
ATOM 2948 C CA . SER A 1 382 ? -31.413 15.833 1.522 1.00 95.31 382 SER A CA 1
ATOM 2949 C C . SER A 1 382 ? -30.032 16.114 0.906 1.00 95.31 382 SER A C 1
ATOM 2951 O O . SER A 1 382 ? -29.632 15.463 -0.061 1.00 95.31 382 SER A O 1
ATOM 2953 N N . ALA A 1 383 ? -29.252 17.041 1.476 1.00 95.12 383 ALA A N 1
ATOM 2954 C CA . ALA A 1 383 ? -27.880 17.292 1.028 1.00 95.12 383 ALA A CA 1
ATOM 2955 C C . ALA A 1 383 ? -26.945 16.100 1.321 1.00 95.12 383 ALA A C 1
ATOM 2957 O O . ALA A 1 383 ? -26.080 15.784 0.502 1.00 95.12 383 ALA A O 1
ATOM 2958 N N . ALA A 1 384 ? -27.152 15.403 2.445 1.00 95.25 384 ALA A N 1
ATOM 2959 C CA . ALA A 1 384 ? -26.442 14.170 2.783 1.00 95.25 384 ALA A CA 1
ATOM 2960 C C . ALA A 1 384 ? -26.773 13.034 1.795 1.00 95.25 384 ALA A C 1
ATOM 2962 O O . ALA A 1 384 ? -25.864 12.381 1.282 1.00 95.25 384 ALA A O 1
ATOM 2963 N N . LEU A 1 385 ? -28.051 12.860 1.437 1.00 95.88 385 LEU A N 1
ATOM 2964 C CA . LEU A 1 385 ? -28.484 11.897 0.421 1.00 95.88 385 LEU A CA 1
ATOM 2965 C C . LEU A 1 385 ? -27.822 12.173 -0.937 1.00 95.88 385 LEU A C 1
ATOM 2967 O O . LEU A 1 385 ? -27.212 11.283 -1.527 1.00 95.88 385 LEU A O 1
ATOM 2971 N N . LYS A 1 386 ? -27.849 13.431 -1.398 1.00 94.88 386 LYS A N 1
ATOM 2972 C CA . LYS A 1 386 ? -27.181 13.851 -2.645 1.00 94.88 386 LYS A CA 1
ATOM 2973 C C . LYS A 1 386 ? -25.677 13.554 -2.635 1.00 94.88 386 LYS A C 1
ATOM 2975 O O . LYS A 1 386 ? -25.113 13.255 -3.684 1.00 94.88 386 LYS A O 1
ATOM 2980 N N . ALA A 1 387 ? -25.011 13.612 -1.482 1.00 91.44 387 ALA A N 1
ATOM 2981 C CA . ALA A 1 387 ? -23.594 13.265 -1.374 1.00 91.44 387 ALA A CA 1
ATOM 2982 C C . ALA A 1 387 ? -23.324 11.751 -1.498 1.00 91.44 387 ALA A C 1
ATOM 2984 O O . ALA A 1 387 ? -22.275 11.385 -2.028 1.00 91.44 387 ALA A O 1
ATOM 2985 N N . TYR A 1 388 ? -24.261 10.885 -1.089 1.00 92.50 388 TYR A N 1
ATOM 2986 C CA . TYR A 1 388 ? -24.196 9.443 -1.363 1.00 92.50 388 TYR A CA 1
ATOM 2987 C C . TYR A 1 388 ? -24.480 9.115 -2.831 1.00 92.50 388 TYR A C 1
ATOM 2989 O O . TYR A 1 388 ? -23.720 8.369 -3.444 1.00 92.50 388 TYR A O 1
ATOM 2997 N N . LEU A 1 389 ? -25.523 9.710 -3.418 1.00 89.19 389 LEU A N 1
ATOM 2998 C CA . LEU A 1 389 ? -25.923 9.446 -4.807 1.00 89.19 389 LEU A CA 1
ATOM 2999 C C . LEU A 1 389 ? -24.905 9.958 -5.847 1.00 89.19 389 LEU A C 1
ATOM 3001 O O . LEU A 1 389 ? -24.865 9.451 -6.962 1.00 89.19 389 LEU A O 1
ATOM 3005 N N . LYS A 1 390 ? -24.024 10.898 -5.474 1.00 91.00 390 LYS A N 1
ATOM 3006 C CA . LYS A 1 390 ? -22.856 11.314 -6.278 1.00 91.00 390 LYS A CA 1
ATOM 3007 C C . LYS A 1 390 ? -21.763 10.244 -6.414 1.00 91.00 390 LYS A C 1
ATOM 3009 O O . LYS A 1 390 ? -20.811 10.455 -7.162 1.00 91.00 390 LYS A O 1
ATOM 3014 N N . ILE A 1 391 ? -21.828 9.139 -5.669 1.00 84.75 391 ILE A N 1
ATOM 3015 C CA . ILE A 1 391 ? -20.848 8.052 -5.770 1.00 84.75 391 ILE A CA 1
ATOM 3016 C C . ILE A 1 391 ? -21.305 7.089 -6.884 1.00 84.75 391 ILE A C 1
ATOM 3018 O O . ILE A 1 391 ? -22.432 6.594 -6.820 1.00 84.75 391 ILE A O 1
ATOM 3022 N N . PRO A 1 392 ? -20.462 6.774 -7.889 1.00 84.00 392 PRO A N 1
ATOM 3023 C CA . PRO A 1 392 ? -20.841 5.872 -8.975 1.00 84.00 392 PRO A CA 1
ATOM 3024 C C . PRO A 1 392 ? -21.402 4.529 -8.485 1.00 84.00 392 PRO A C 1
ATOM 3026 O O . PRO A 1 392 ? -20.889 3.915 -7.544 1.00 84.00 392 PRO A O 1
ATOM 3029 N N . SER A 1 393 ? -22.484 4.091 -9.131 1.00 87.94 393 SER A N 1
ATOM 3030 C CA . SER A 1 393 ? -23.274 2.897 -8.796 1.00 87.94 393 SER A CA 1
ATOM 3031 C C . SER A 1 393 ? -23.903 2.852 -7.390 1.00 87.94 393 SER A C 1
ATOM 3033 O O . SER A 1 393 ? -24.476 1.820 -7.052 1.00 87.94 393 SER A O 1
ATOM 3035 N N . TYR A 1 394 ? -23.822 3.886 -6.536 1.00 90.00 394 TYR A N 1
ATOM 3036 C CA . TYR A 1 394 ? -24.404 3.798 -5.181 1.00 90.00 394 TYR A CA 1
ATOM 3037 C C . TYR A 1 394 ? -25.934 3.703 -5.188 1.00 90.00 394 TYR A C 1
ATOM 3039 O O . TYR A 1 394 ? -26.475 2.964 -4.371 1.00 90.00 394 TYR A O 1
ATOM 3047 N N . ALA A 1 395 ? -26.618 4.384 -6.114 1.00 88.06 395 ALA A N 1
ATOM 3048 C CA . ALA A 1 395 ? -28.073 4.295 -6.265 1.00 88.06 395 ALA A CA 1
ATOM 3049 C C . ALA A 1 395 ? -28.521 2.837 -6.505 1.00 88.06 395 ALA A C 1
ATOM 3051 O O . ALA A 1 395 ? -29.149 2.228 -5.640 1.00 88.06 395 ALA A O 1
ATOM 3052 N N . GLU A 1 396 ? -28.078 2.246 -7.616 1.00 92.12 396 GLU A N 1
ATOM 3053 C CA . GLU A 1 396 ? -28.337 0.853 -8.009 1.00 92.12 396 GLU A CA 1
ATOM 3054 C C . GLU A 1 396 ? -27.906 -0.158 -6.927 1.00 92.12 396 GLU A C 1
ATOM 3056 O O . GLU A 1 396 ? -28.684 -1.012 -6.498 1.00 92.12 396 GLU A O 1
ATOM 3061 N N . LYS A 1 397 ? -26.673 -0.039 -6.410 1.00 89.75 397 LYS A N 1
ATOM 3062 C CA . LYS A 1 397 ? -26.154 -0.976 -5.401 1.00 89.75 397 LYS A CA 1
ATOM 3063 C C . LYS A 1 397 ? -26.909 -0.891 -4.075 1.00 89.75 397 LYS A C 1
ATOM 3065 O O . LYS A 1 397 ? -27.008 -1.911 -3.398 1.00 89.75 397 LYS A O 1
ATOM 3070 N N . SER A 1 398 ? -27.451 0.275 -3.710 1.00 93.44 398 SER A N 1
ATOM 3071 C CA . SER A 1 398 ? -28.266 0.417 -2.496 1.00 93.44 398 SER A CA 1
ATOM 3072 C C . SER A 1 398 ? -29.616 -0.285 -2.620 1.00 93.44 398 SER A C 1
ATOM 3074 O O . SER A 1 398 ? -30.047 -0.903 -1.656 1.00 93.44 398 SER A O 1
ATOM 3076 N N . GLN A 1 399 ? -30.227 -0.298 -3.808 1.00 92.00 399 GLN A N 1
ATOM 3077 C CA . GLN A 1 399 ? -31.452 -1.063 -4.062 1.00 92.00 399 GLN A CA 1
ATOM 3078 C C . GLN A 1 399 ? -31.193 -2.576 -3.999 1.00 92.00 399 GLN A C 1
ATOM 3080 O O . GLN A 1 399 ? -31.979 -3.313 -3.411 1.00 92.00 399 GLN A O 1
ATOM 3085 N N . LYS A 1 400 ? -30.067 -3.041 -4.560 1.00 94.81 400 LYS A N 1
ATOM 3086 C CA . LYS A 1 400 ? -29.721 -4.472 -4.615 1.00 94.81 400 LYS A CA 1
ATOM 3087 C C . LYS A 1 400 ? -29.247 -5.062 -3.282 1.00 94.81 400 LYS A C 1
ATOM 3089 O O . LYS A 1 400 ? -29.494 -6.235 -3.017 1.00 94.81 400 LYS A O 1
ATOM 3094 N N . HIS A 1 401 ? -28.511 -4.293 -2.481 1.00 94.88 401 HIS A N 1
ATOM 3095 C CA . HIS A 1 401 ? -27.824 -4.803 -1.286 1.00 94.88 401 HIS A CA 1
ATOM 3096 C C . HIS A 1 401 ? -28.259 -4.133 0.024 1.00 94.88 401 HIS A C 1
ATOM 3098 O O . HIS A 1 401 ? -27.891 -4.604 1.098 1.00 94.88 401 HIS A O 1
ATOM 3104 N N . GLY A 1 402 ? -29.020 -3.040 -0.039 1.00 97.56 402 GLY A N 1
ATOM 3105 C CA . GLY A 1 402 ? -29.231 -2.157 1.100 1.00 97.56 402 GLY A CA 1
ATOM 3106 C C . GLY A 1 402 ? -27.972 -1.368 1.472 1.00 97.56 402 GLY A C 1
ATOM 3107 O O . GLY A 1 402 ? -26.948 -1.356 0.774 1.00 97.56 402 GLY A O 1
ATOM 3108 N N . VAL A 1 403 ? -28.049 -0.689 2.611 1.00 98.06 403 VAL A N 1
ATOM 3109 C CA . VAL A 1 403 ? -26.978 0.141 3.170 1.00 98.06 403 VAL A CA 1
ATOM 3110 C C . VAL A 1 403 ? -26.743 -0.203 4.637 1.00 98.06 403 VAL A C 1
ATOM 3112 O O . VAL A 1 403 ? -27.621 -0.730 5.317 1.00 98.06 403 VAL A O 1
ATOM 3115 N N . VAL A 1 404 ? -25.543 0.093 5.123 1.00 98.19 404 VAL A N 1
ATOM 3116 C CA . VAL A 1 404 ? -25.108 -0.168 6.495 1.00 98.19 404 VAL A CA 1
ATOM 3117 C C . VAL A 1 404 ? -24.552 1.106 7.119 1.00 98.19 404 VAL A C 1
ATOM 3119 O O . VAL A 1 404 ? -23.726 1.787 6.512 1.00 98.19 404 VAL A O 1
ATOM 3122 N N . ALA A 1 405 ? -25.006 1.415 8.331 1.00 98.38 405 ALA A N 1
ATOM 3123 C CA . ALA A 1 405 ? -24.501 2.471 9.196 1.00 98.38 405 ALA A CA 1
ATOM 3124 C C . ALA A 1 405 ? -23.596 1.847 10.265 1.00 98.38 405 ALA A C 1
ATOM 3126 O O . ALA A 1 405 ? -24.067 1.179 11.189 1.00 98.38 405 ALA A O 1
ATOM 3127 N N . ILE A 1 406 ? -22.287 2.056 10.131 1.00 98.12 406 ILE A N 1
ATOM 3128 C CA . ILE A 1 406 ? -21.283 1.537 11.062 1.00 98.12 406 ILE A CA 1
ATOM 3129 C C . ILE A 1 406 ? -20.942 2.652 12.054 1.00 98.12 406 ILE A C 1
ATOM 3131 O O . ILE A 1 406 ? -20.291 3.631 11.687 1.00 98.12 406 ILE A O 1
ATOM 3135 N N . HIS A 1 407 ? -21.392 2.521 13.302 1.00 98.00 407 HIS A N 1
ATOM 3136 C CA . HIS A 1 407 ? -21.077 3.458 14.384 1.00 98.00 407 HIS A CA 1
ATOM 3137 C C . HIS A 1 407 ? -19.656 3.208 14.876 1.00 98.00 407 HIS A C 1
ATOM 3139 O O . HIS A 1 407 ? -19.279 2.065 15.136 1.00 98.00 407 HIS A O 1
ATOM 3145 N N . VAL A 1 408 ? -18.863 4.271 14.993 1.00 96.62 408 VAL A N 1
ATOM 3146 C CA . VAL A 1 408 ? -17.426 4.202 15.263 1.00 96.62 408 VAL A CA 1
ATOM 3147 C C . VAL A 1 408 ? -16.989 5.189 16.343 1.00 96.62 408 VAL A C 1
ATOM 3149 O O . VAL A 1 408 ? -17.334 6.368 16.302 1.00 96.62 408 VAL A O 1
ATOM 3152 N N . GLN A 1 409 ? -16.161 4.714 17.276 1.00 93.38 409 GLN A N 1
ATOM 3153 C CA . GLN A 1 409 ? -15.505 5.534 18.298 1.00 93.38 409 GLN A CA 1
ATOM 3154 C C . GLN A 1 409 ? -13.996 5.596 18.037 1.00 93.38 409 GLN A C 1
ATOM 3156 O O . GLN A 1 409 ? -13.362 4.556 17.873 1.00 93.38 409 GLN A O 1
ATOM 3161 N N . ASN A 1 410 ? -13.398 6.793 18.019 1.00 92.62 410 ASN A N 1
ATOM 3162 C CA . ASN A 1 410 ? -11.942 6.963 17.904 1.00 92.62 410 ASN A CA 1
ATOM 3163 C C . ASN A 1 410 ? -11.234 6.425 19.168 1.00 92.62 410 ASN A C 1
ATOM 3165 O O . ASN A 1 410 ? -11.485 6.910 20.274 1.00 92.62 410 ASN A O 1
ATOM 3169 N N . VAL A 1 411 ? -10.322 5.465 18.993 1.00 87.44 411 VAL A N 1
ATOM 3170 C CA . VAL A 1 411 ? -9.579 4.795 20.077 1.00 87.44 411 VAL A CA 1
ATOM 3171 C C . VAL A 1 411 ? -8.781 5.786 20.932 1.00 87.44 411 VAL A C 1
ATOM 3173 O O . VAL A 1 411 ? -8.813 5.701 22.156 1.00 87.44 411 VAL A O 1
ATOM 3176 N N . GLU A 1 412 ? -8.129 6.776 20.314 1.00 79.94 412 GLU A N 1
ATOM 3177 C CA . GLU A 1 412 ? -7.325 7.776 21.036 1.00 79.94 412 GLU A CA 1
ATOM 3178 C C . GLU A 1 412 ? -8.196 8.667 21.935 1.00 79.94 412 GLU A C 1
ATOM 3180 O O . GLU A 1 412 ? -7.798 9.029 23.041 1.00 79.94 412 GLU A O 1
ATOM 3185 N N . SER A 1 413 ? -9.404 9.012 21.470 1.00 70.12 413 SER A N 1
ATOM 3186 C CA . SER A 1 413 ? -10.365 9.795 22.261 1.00 70.12 413 SER A CA 1
ATOM 3187 C C . SER A 1 413 ? -10.910 8.999 23.448 1.00 70.12 413 SER A C 1
ATOM 3189 O O . SER A 1 413 ? -11.109 9.553 24.525 1.00 70.12 413 SER A O 1
ATOM 3191 N N . PHE A 1 414 ? -11.089 7.688 23.266 1.00 64.94 414 PHE A N 1
ATOM 3192 C CA . PHE A 1 414 ? -11.586 6.781 24.293 1.00 64.94 414 PHE A CA 1
ATOM 3193 C C . PHE A 1 414 ? -10.559 6.575 25.417 1.00 64.94 414 PHE A C 1
ATOM 3195 O O . PHE A 1 414 ? -10.885 6.760 26.587 1.00 64.94 414 PHE A O 1
ATOM 3202 N N . GLN A 1 415 ? -9.294 6.306 25.073 1.00 62.34 415 GLN A N 1
ATOM 3203 C CA . GLN A 1 415 ? -8.213 6.151 26.058 1.00 62.34 415 GLN A CA 1
ATOM 3204 C C . GLN A 1 415 ? -7.963 7.434 26.870 1.00 62.34 415 GLN A C 1
ATOM 3206 O O . GLN A 1 415 ? -7.721 7.366 28.073 1.00 62.34 415 GLN A O 1
ATOM 3211 N N . LYS A 1 416 ? -8.077 8.616 26.245 1.00 60.50 416 LYS A N 1
ATOM 3212 C CA . LYS A 1 416 ? -7.993 9.904 26.959 1.00 60.50 416 LYS A CA 1
ATOM 3213 C C . LYS A 1 416 ? -9.157 10.124 27.931 1.00 60.50 416 LYS A C 1
ATOM 3215 O O . LYS A 1 416 ? -8.939 10.726 28.976 1.00 60.50 416 LYS A O 1
ATOM 3220 N N . GLY A 1 417 ? -10.353 9.623 27.613 1.00 58.09 417 GLY A N 1
ATOM 3221 C CA . GLY A 1 417 ? -11.511 9.663 28.512 1.00 58.09 417 GLY A CA 1
ATOM 3222 C C . GLY A 1 417 ? -11.352 8.762 29.739 1.00 58.09 417 GLY A C 1
ATOM 3223 O O . GLY A 1 417 ? -11.644 9.198 30.845 1.00 58.09 417 GLY A O 1
ATOM 3224 N N . LEU A 1 418 ? -10.826 7.542 29.567 1.00 55.75 418 LEU A N 1
ATOM 3225 C CA . LEU A 1 418 ? -10.568 6.615 30.682 1.00 55.75 418 LEU A CA 1
ATOM 3226 C C . LEU A 1 418 ? -9.465 7.104 31.635 1.00 55.75 418 LEU A C 1
ATOM 3228 O O . LEU A 1 418 ? -9.557 6.901 32.841 1.00 55.75 418 LEU A O 1
ATOM 3232 N N . ASN A 1 419 ? -8.434 7.770 31.106 1.00 50.25 419 ASN A N 1
ATOM 3233 C CA . ASN A 1 419 ? -7.322 8.294 31.906 1.00 50.25 419 ASN A CA 1
ATOM 3234 C C . ASN A 1 419 ? -7.631 9.638 32.595 1.00 50.25 419 ASN A C 1
ATOM 3236 O O . ASN A 1 419 ? -6.791 10.153 33.336 1.00 50.25 419 ASN A O 1
ATOM 3240 N N . TYR A 1 420 ? -8.811 10.223 32.372 1.00 35.19 420 TYR A N 1
ATOM 3241 C CA . TYR A 1 420 ? -9.229 11.447 33.047 1.00 35.19 420 TYR A CA 1
ATOM 3242 C C . TYR A 1 420 ? -9.756 11.126 34.452 1.00 35.19 420 TYR A C 1
ATOM 3244 O O . TYR A 1 420 ? -10.945 10.881 34.649 1.00 35.19 420 TYR A O 1
ATOM 3252 N N . LYS A 1 421 ? -8.872 11.175 35.457 1.00 38.84 421 LYS A N 1
ATOM 3253 C CA . LYS A 1 421 ? -9.320 11.402 36.836 1.00 38.84 421 LYS A CA 1
ATOM 3254 C C . LYS A 1 421 ? -9.736 12.874 36.960 1.00 38.84 421 LYS A C 1
ATOM 3256 O O . LYS A 1 421 ? -8.865 13.730 36.777 1.00 38.84 421 LYS A O 1
ATOM 3261 N N . PRO A 1 422 ? -11.006 13.200 37.270 1.00 39.09 422 PRO A N 1
ATOM 3262 C CA . PRO A 1 422 ? -11.341 14.558 37.673 1.00 39.09 422 PRO A CA 1
ATOM 3263 C C . PRO A 1 422 ? -10.521 14.908 38.919 1.00 39.09 422 PRO A C 1
ATOM 3265 O O . PRO A 1 422 ? -10.375 14.083 39.824 1.00 39.09 422 PRO A O 1
ATOM 3268 N N . ARG A 1 423 ? -9.965 16.121 38.956 1.00 40.59 423 ARG A N 1
ATOM 3269 C CA . ARG A 1 423 ? -9.435 16.679 40.201 1.00 40.59 423 ARG A CA 1
ATOM 3270 C C . ARG A 1 423 ? -10.640 17.059 41.058 1.00 40.59 423 ARG A C 1
ATOM 3272 O O . ARG A 1 423 ? -11.352 17.991 40.690 1.00 40.59 423 ARG A O 1
ATOM 3279 N N . GLY A 1 424 ? -10.884 16.272 42.105 1.00 42.28 424 GLY A N 1
ATOM 3280 C CA . GLY A 1 424 ? -11.642 16.723 43.274 1.00 42.28 424 GLY A CA 1
ATOM 3281 C C . GLY A 1 424 ? -10.799 17.675 44.111 1.00 42.28 424 GLY A C 1
ATOM 3282 O O . GLY A 1 424 ? -9.554 17.586 43.990 1.00 42.28 424 GLY A O 1
#

Radius of gyration: 32.11 Å; chains: 1; bounding box: 88×58×117 Å

pLDDT: mean 72.06, std 27.39, range [19.2, 98.38]

Sequence (424 aa):
MFMALLGIVSSASRPLGLSGSLSITSQLFWAPVIGSVERLKLLREVFKKTLEPLYGSQEAALGKIEKGKDRTCTLLLNGEQPVGVLVHKNALSDEFQAFGISNSLEIKSLFLVDPEKNSGNGIGSALLDKVIAVAKELHAKSIHVTVSEKVQDSCGFFAKKKFKLVKTFDSRYQAGVKEHLFQLCLDAGKTELQGIDLAKRQIEQLKPSEGAGKRKHAEGEESHHVKRRKKAIASQSPKSHPKQGSIDDWTQQFNAYTSSPQQEELAKSSFSSSSSSSSSSQSSSVERVPLGNIDISSIRFRGIRIKKIYLNMIKKGTKTIEGRIHKDIFASFKAGDGIRFFNGLEHSVKCLVTRVNTYKSFEKMLASENFKSLIPTASSSSAALKAYLKIPSYAEKSQKHGVVAIHVQNVESFQKGLNYKPRG